Protein AF-A0A4Q4ZS75-F1 (afdb_monomer)

pLDDT: mean 71.58, std 24.77, range [24.14, 98.81]

Foldseek 3Di:
DDDDDDDDDPPPPPPPPDPPDADPDLEQFQAALKAWEDDDQKIWIWGRPWFATWIFMDSHSNVSSVTDIDGQGGDCPDQQAPTDFGNWYWDQFPLWIKIKTKGFGDDDDPVRGQQRIWIWIWTAGNPDPPPGRIDTDGTADEPPDRGHWGQWDWDDDPNWIKIKIWGACDPVQVQGIFIKIFTDPGSRYTYHIDTQGWQDAPLQPVPHGHWGQWEWDADPVGKIKTKTWGDFQQFLSTFIWIWIAAPPDDPRDSVRTDTDRDTPGGDDVVVLWGNKGSKYWYADPVRPWIKIKIWTASDRSDHPRRRITIDMDTDDDPPPVLVVVVVVVLVVVPDDDPQWFQDLQFIWGQDPVLRDTHRSDDDAPSPQHFDDPPDDQDPLVDDDPDRDDPDDPDPPHDFGDPSGRPLNLPLAAQADPDPPPPPPPDPDDDDDDDDPDDDDLVRDPPVVNLVVLVLAAQALKEKEWFWDDDPNDIWIKIKIKHFQDGRHDDHPQVVQLNHDVVSVCSNLLRRQVRYEYEFEAEPDGAPERADEPPSVRIRMHMDIHHPVQPASRRSHALVSLQSHAHYEYHYEEAPDDDPVRLVVLLVNLLRVLSSNLNHAYQEYEYEHEHQYDDPPDSHHPHQVHQYQDCDVVPSDRDGDRDDPPDDADQDPPDSNLVSNVSLLSAAYQDYHYDYRYHPVSSVSSVVSRHDDPDDD

Structure (mmCIF, N/CA/C/O backbone):
data_AF-A0A4Q4ZS75-F1
#
_entry.id   AF-A0A4Q4ZS75-F1
#
loop_
_atom_site.group_PDB
_atom_site.id
_atom_site.type_symbol
_atom_site.label_atom_id
_atom_site.label_alt_id
_atom_site.label_comp_id
_atom_site.label_asym_id
_atom_site.label_entity_id
_atom_site.label_seq_id
_atom_site.pdbx_PDB_ins_code
_atom_site.Cartn_x
_atom_site.Cartn_y
_atom_site.Cartn_z
_atom_site.occupancy
_atom_site.B_iso_or_equiv
_atom_site.auth_seq_id
_atom_site.auth_comp_id
_atom_site.auth_asym_id
_atom_site.auth_atom_id
_atom_site.pdbx_PDB_model_num
ATOM 1 N N . MET A 1 1 ? -0.723 9.476 64.002 1.00 40.34 1 MET A N 1
ATOM 2 C CA . MET A 1 1 ? -1.949 9.970 63.341 1.00 40.34 1 MET A CA 1
ATOM 3 C C . MET A 1 1 ? -1.491 10.778 62.140 1.00 40.34 1 MET A C 1
ATOM 5 O O . MET A 1 1 ? -0.858 11.804 62.337 1.00 40.34 1 MET A O 1
ATOM 9 N N . GLY A 1 2 ? -1.616 10.202 60.941 1.00 31.69 2 GLY A N 1
ATOM 10 C CA . GLY A 1 2 ? -1.021 10.729 59.706 1.00 31.69 2 GLY A CA 1
ATOM 11 C C . GLY A 1 2 ? -1.850 11.845 59.051 1.00 31.69 2 GLY A C 1
ATOM 12 O O . GLY A 1 2 ? -3.042 11.951 59.346 1.00 31.69 2 GLY A O 1
ATOM 13 N N . PRO A 1 3 ? -1.230 12.673 58.188 1.00 33.66 3 PRO A N 1
ATOM 14 C CA . PRO A 1 3 ? -1.894 13.749 57.454 1.00 33.66 3 PRO A CA 1
ATOM 15 C C . PRO A 1 3 ? -2.603 13.226 56.181 1.00 33.66 3 PRO A C 1
ATOM 17 O O . PRO A 1 3 ? -2.347 12.096 55.759 1.00 33.66 3 PRO A O 1
ATOM 20 N N . PRO A 1 4 ? -3.514 14.019 55.581 1.00 38.91 4 PRO A N 1
ATOM 21 C CA . PRO A 1 4 ? -4.450 13.551 54.564 1.00 38.91 4 PRO A CA 1
ATOM 22 C C . PRO A 1 4 ? -3.810 13.438 53.174 1.00 38.91 4 PRO A C 1
ATOM 24 O O . PRO A 1 4 ? -3.020 14.279 52.750 1.00 38.91 4 PRO A O 1
ATOM 27 N N . THR A 1 5 ? -4.198 12.388 52.459 1.00 33.66 5 THR A N 1
ATOM 28 C CA . THR A 1 5 ? -3.833 12.069 51.078 1.00 33.66 5 THR A CA 1
ATOM 29 C C . THR A 1 5 ? -4.547 12.991 50.082 1.00 33.66 5 THR A C 1
ATOM 31 O O . THR A 1 5 ? -5.770 12.958 49.955 1.00 33.66 5 THR A O 1
ATOM 34 N N . LEU A 1 6 ? -3.775 13.792 49.339 1.00 30.17 6 LEU A N 1
ATOM 35 C CA . LEU A 1 6 ? -4.220 14.442 48.103 1.00 30.17 6 LEU A CA 1
ATOM 36 C C . LEU A 1 6 ? -4.223 13.412 46.966 1.00 30.17 6 LEU A C 1
ATOM 38 O O . LEU A 1 6 ? -3.179 12.869 46.611 1.00 30.17 6 LEU A O 1
ATOM 42 N N . TRP A 1 7 ? -5.391 13.172 46.377 1.00 31.48 7 TRP A N 1
ATOM 43 C CA . TRP A 1 7 ? -5.522 12.458 45.111 1.00 31.48 7 TRP A CA 1
ATOM 44 C C . TRP A 1 7 ? -5.151 13.405 43.962 1.00 31.48 7 TRP A C 1
ATOM 46 O O . TRP A 1 7 ? -5.931 14.287 43.608 1.00 31.48 7 TRP A O 1
ATOM 56 N N . LEU A 1 8 ? -3.959 13.236 43.380 1.00 30.80 8 LEU A N 1
ATOM 57 C CA . LEU A 1 8 ? -3.657 13.779 42.055 1.00 30.80 8 LEU A CA 1
ATOM 58 C C . LEU A 1 8 ? -4.372 12.913 41.013 1.00 30.80 8 LEU A C 1
ATOM 60 O O . LEU A 1 8 ? -4.012 11.756 40.799 1.00 30.80 8 LEU A O 1
ATOM 64 N N . GLY A 1 9 ? -5.388 13.482 40.366 1.00 30.45 9 GLY A N 1
ATOM 65 C CA . GLY A 1 9 ? -5.956 12.925 39.146 1.00 30.45 9 GLY A CA 1
ATOM 66 C C . GLY A 1 9 ? -4.913 12.971 38.033 1.00 30.45 9 GLY A C 1
ATOM 67 O O . GLY A 1 9 ? -4.492 14.047 37.611 1.00 30.45 9 GLY A O 1
ATOM 68 N N . VAL A 1 10 ? -4.487 11.799 37.572 1.00 30.14 10 VAL A N 1
ATOM 69 C CA . VAL A 1 10 ? -3.705 11.649 36.345 1.00 30.14 10 VAL A CA 1
ATOM 70 C C . VAL A 1 10 ? -4.626 12.024 35.184 1.00 30.14 10 VAL A C 1
ATOM 72 O O . VAL A 1 10 ? -5.543 11.275 34.851 1.00 30.14 10 VAL A O 1
ATOM 75 N N . LEU A 1 11 ? -4.411 13.197 34.580 1.00 31.17 11 LEU A N 1
ATOM 76 C CA . LEU A 1 11 ? -4.916 13.461 33.236 1.00 31.17 11 LEU A CA 1
ATOM 77 C C . LEU A 1 11 ? -4.235 12.456 32.304 1.00 31.17 11 LEU A C 1
ATOM 79 O O . LEU A 1 11 ? -3.042 12.570 32.026 1.00 31.17 11 LEU A O 1
ATOM 83 N N . ALA A 1 12 ? -4.991 11.469 31.829 1.00 30.33 12 ALA A N 1
ATOM 84 C CA . ALA A 1 12 ? -4.593 10.682 30.678 1.00 30.33 12 ALA A CA 1
ATOM 85 C C . ALA A 1 12 ? -4.544 11.630 29.473 1.00 30.33 12 ALA A C 1
ATOM 87 O O . ALA A 1 12 ? -5.575 11.999 28.909 1.00 30.33 12 ALA A O 1
ATOM 88 N N . ALA A 1 13 ? -3.340 12.073 29.117 1.00 26.25 13 ALA A N 1
ATOM 89 C CA . ALA A 1 13 ? -3.094 12.687 27.828 1.00 26.25 13 ALA A CA 1
ATOM 90 C C . ALA A 1 13 ? -3.402 11.626 26.768 1.00 26.25 13 ALA A C 1
ATOM 92 O O . ALA A 1 13 ? -2.659 10.660 26.599 1.00 26.25 13 ALA A O 1
ATOM 93 N N . VAL A 1 14 ? -4.530 11.782 26.081 1.00 30.42 14 VAL A N 1
ATOM 94 C CA . VAL A 1 14 ? -4.770 11.086 24.822 1.00 30.42 14 VAL A CA 1
ATOM 95 C C . VAL A 1 14 ? -3.737 11.646 23.849 1.00 30.42 14 VAL A C 1
ATOM 97 O O . VAL A 1 14 ? -3.924 12.719 23.279 1.00 30.42 14 VAL A O 1
ATOM 100 N N . CYS A 1 15 ? -2.607 10.951 23.715 1.00 24.33 15 CYS A N 1
ATOM 101 C CA . CYS A 1 15 ? -1.694 11.148 22.603 1.00 24.33 15 CYS A CA 1
ATOM 102 C C . CYS A 1 15 ? -2.462 10.785 21.335 1.00 24.33 15 CYS A C 1
ATOM 104 O O . CYS A 1 15 ? -2.551 9.623 20.948 1.00 24.33 15 CYS A O 1
ATOM 106 N N . VAL A 1 16 ? -3.049 11.793 20.695 1.00 30.81 16 VAL A N 1
ATOM 107 C CA . VAL A 1 16 ? -3.365 11.722 19.275 1.00 30.81 16 VAL A CA 1
ATOM 108 C C . VAL A 1 16 ? -2.016 11.527 18.594 1.00 30.81 16 VAL A C 1
ATOM 110 O O . VAL A 1 16 ? -1.211 12.456 18.546 1.00 30.81 16 VAL A O 1
ATOM 113 N N . ALA A 1 17 ? -1.722 10.301 18.164 1.00 30.06 17 ALA A N 1
ATOM 114 C CA . ALA A 1 17 ? -0.564 10.024 17.336 1.00 30.06 17 ALA A CA 1
ATOM 115 C C . ALA A 1 17 ? -0.748 10.810 16.034 1.00 30.06 17 ALA A C 1
ATOM 117 O O . ALA A 1 17 ? -1.479 10.406 15.132 1.00 30.06 17 ALA A O 1
ATOM 118 N N . SER A 1 18 ? -0.142 11.993 15.975 1.00 31.75 18 SER A N 1
ATOM 119 C CA . SER A 1 18 ? 0.076 12.711 14.732 1.00 31.75 18 SER A CA 1
ATOM 120 C C . SER A 1 18 ? 0.752 11.737 13.776 1.00 31.75 18 SER A C 1
ATOM 122 O O . SER A 1 18 ? 1.811 11.204 14.104 1.00 31.75 18 SER A O 1
ATOM 124 N N . THR A 1 19 ? 0.167 11.497 12.605 1.00 37.62 19 THR A N 1
ATOM 125 C CA . THR A 1 19 ? 0.896 10.924 11.472 1.00 37.62 19 THR A CA 1
ATOM 126 C C . THR A 1 19 ? 2.111 11.817 11.237 1.00 37.62 19 THR A C 1
ATOM 128 O O . THR A 1 19 ? 1.978 12.905 10.672 1.00 37.62 19 THR A O 1
ATOM 131 N N . SER A 1 20 ? 3.275 11.440 11.763 1.00 45.94 20 SER A N 1
ATOM 132 C CA . SER A 1 20 ? 4.503 12.196 11.556 1.00 45.94 20 SER A CA 1
ATOM 133 C C . SER A 1 20 ? 4.814 12.135 10.066 1.00 45.94 20 SER A C 1
ATOM 135 O O . SER A 1 20 ? 5.070 11.053 9.538 1.00 45.94 20 SER A O 1
ATOM 137 N N . ALA A 1 21 ? 4.729 13.277 9.387 1.00 64.38 21 ALA A N 1
ATOM 138 C CA . ALA A 1 21 ? 5.111 13.387 7.989 1.00 64.38 21 ALA A CA 1
ATOM 139 C C . ALA A 1 21 ? 6.577 12.951 7.829 1.00 64.38 21 ALA A C 1
ATOM 141 O O . ALA A 1 21 ? 7.437 13.398 8.586 1.00 64.38 21 ALA A O 1
ATOM 142 N N . PHE A 1 22 ? 6.845 12.085 6.856 1.00 81.44 22 PHE A N 1
ATOM 143 C CA . PHE A 1 22 ? 8.191 11.734 6.411 1.00 81.44 22 PHE A CA 1
ATOM 144 C C . PHE A 1 22 ? 8.323 12.072 4.926 1.00 81.44 22 PHE A C 1
ATOM 146 O O . PHE A 1 22 ? 7.327 12.299 4.234 1.00 81.44 22 PHE A O 1
ATOM 153 N N . THR A 1 23 ? 9.549 12.101 4.419 1.00 89.56 23 THR A N 1
ATOM 154 C CA . THR A 1 23 ? 9.814 12.276 2.987 1.00 89.56 23 THR A CA 1
ATOM 155 C C . THR A 1 23 ? 10.739 11.186 2.475 1.00 89.56 23 THR A C 1
ATOM 157 O O . THR A 1 23 ? 11.703 10.824 3.138 1.00 89.56 23 THR A O 1
ATOM 160 N N . ASN A 1 24 ? 10.468 10.671 1.282 1.00 93.12 24 ASN A N 1
ATOM 161 C CA . ASN A 1 24 ? 11.386 9.754 0.615 1.00 93.12 24 ASN A CA 1
ATOM 162 C C . ASN A 1 24 ? 12.550 10.507 -0.055 1.00 93.12 24 ASN A C 1
ATOM 164 O O . ASN A 1 24 ? 12.342 11.630 -0.528 1.00 93.12 24 ASN A O 1
ATOM 168 N N . PRO A 1 25 ? 13.732 9.878 -0.203 1.00 96.00 25 PRO A N 1
ATOM 169 C CA . PRO A 1 25 ? 14.106 8.544 0.297 1.00 96.00 25 PRO A CA 1
ATOM 170 C C . PRO A 1 25 ? 14.414 8.534 1.807 1.00 96.00 25 PRO A C 1
ATOM 172 O O . PRO A 1 25 ? 14.772 9.566 2.371 1.00 96.00 25 PRO A O 1
ATOM 175 N N . ILE A 1 26 ? 14.306 7.365 2.448 1.00 97.00 26 ILE A N 1
ATOM 176 C CA . ILE A 1 26 ? 14.626 7.146 3.873 1.00 97.00 26 ILE A CA 1
ATOM 177 C C . ILE A 1 26 ? 16.123 6.911 4.094 1.00 97.00 26 ILE A C 1
ATOM 179 O O . ILE A 1 26 ? 16.683 7.368 5.086 1.00 97.00 26 ILE A O 1
ATOM 183 N N . LYS A 1 27 ? 16.792 6.235 3.160 1.00 96.38 27 LYS A N 1
ATOM 184 C CA . LYS A 1 27 ? 18.237 5.988 3.206 1.00 96.38 27 LYS A CA 1
ATOM 185 C C . LYS A 1 27 ? 18.806 6.168 1.805 1.00 96.38 27 LYS A C 1
ATOM 187 O O . LYS A 1 27 ? 18.293 5.581 0.859 1.00 96.38 27 LYS A O 1
ATOM 192 N N . THR A 1 28 ? 19.803 7.038 1.662 1.00 94.75 28 THR A N 1
ATOM 193 C CA . THR A 1 28 ? 20.349 7.452 0.354 1.00 94.75 28 THR A CA 1
ATOM 194 C C . THR A 1 28 ? 21.604 6.694 -0.068 1.00 94.75 28 THR A C 1
ATOM 196 O O . THR A 1 28 ? 21.979 6.786 -1.231 1.00 94.75 28 THR A O 1
ATOM 199 N N . LEU A 1 29 ? 22.258 6.001 0.866 1.00 94.25 29 LEU A N 1
ATOM 200 C CA . LEU A 1 29 ? 23.437 5.160 0.651 1.00 94.25 29 LEU A CA 1
ATOM 201 C C . LEU A 1 29 ? 23.276 3.874 1.454 1.00 94.25 29 LEU A C 1
ATOM 203 O O . LEU A 1 29 ? 22.791 3.928 2.587 1.00 94.25 29 LEU A O 1
ATOM 207 N N . ASN A 1 30 ? 23.703 2.745 0.894 1.00 96.00 30 ASN A N 1
ATOM 208 C CA . ASN A 1 30 ? 23.473 1.411 1.451 1.00 96.00 30 ASN A CA 1
ATOM 209 C C . ASN A 1 30 ? 21.983 1.183 1.755 1.00 96.00 30 ASN A C 1
ATOM 211 O O . ASN A 1 30 ? 21.628 0.715 2.836 1.00 96.00 30 ASN A O 1
ATOM 215 N N . GLY A 1 31 ? 21.103 1.626 0.849 1.00 96.56 31 GLY A N 1
ATOM 216 C CA . GLY A 1 31 ? 19.645 1.540 0.986 1.00 96.56 31 GLY A CA 1
ATOM 217 C C . GLY A 1 31 ? 19.023 0.310 0.320 1.00 96.56 31 GLY A C 1
ATOM 218 O O . GLY A 1 31 ? 17.795 0.230 0.235 1.00 96.56 31 GLY A O 1
ATOM 219 N N . SER A 1 32 ? 19.855 -0.606 -0.175 1.00 97.75 32 SER A N 1
ATOM 220 C CA . SER A 1 32 ? 19.452 -1.851 -0.827 1.00 97.75 32 SER A CA 1
ATOM 221 C C . SER A 1 32 ? 18.796 -2.821 0.151 1.00 97.75 32 SER A C 1
ATOM 223 O O . SER A 1 32 ? 19.110 -2.823 1.343 1.00 97.75 32 SER A O 1
ATOM 225 N N . ASP A 1 33 ? 17.905 -3.643 -0.398 1.00 98.50 33 ASP A N 1
ATOM 226 C CA . ASP A 1 33 ? 17.250 -4.779 0.265 1.00 98.50 33 ASP A CA 1
ATOM 227 C C . ASP A 1 33 ? 16.674 -4.427 1.652 1.00 98.50 33 ASP A C 1
ATOM 229 O O . ASP A 1 33 ? 17.072 -4.990 2.675 1.00 98.50 33 ASP A O 1
ATOM 233 N N . PRO A 1 34 ? 15.819 -3.389 1.724 1.00 98.62 34 PRO A N 1
ATOM 234 C CA . PRO A 1 34 ? 15.416 -2.836 2.998 1.00 98.62 34 PRO A CA 1
ATOM 235 C C . PRO A 1 34 ? 14.282 -3.627 3.653 1.00 98.62 34 PRO A C 1
ATOM 237 O O . PRO A 1 34 ? 13.211 -3.814 3.076 1.00 98.62 34 PRO A O 1
ATOM 240 N N . PHE A 1 35 ? 14.468 -3.955 4.927 1.00 98.69 35 PHE A N 1
ATOM 241 C CA . PHE A 1 35 ? 13.458 -4.583 5.772 1.00 98.69 35 PHE A CA 1
ATOM 242 C C . PHE A 1 35 ? 13.147 -3.689 6.974 1.00 98.69 35 PHE A C 1
ATOM 244 O O . PHE A 1 35 ? 14.030 -3.025 7.525 1.00 98.69 35 PHE A O 1
ATOM 251 N N . MET A 1 36 ? 11.877 -3.634 7.386 1.00 97.88 36 MET A N 1
ATOM 252 C CA . MET A 1 36 ? 11.453 -2.812 8.518 1.00 97.88 36 MET A CA 1
ATOM 253 C C . MET A 1 36 ? 10.391 -3.502 9.356 1.00 97.88 36 MET A C 1
ATOM 255 O O . MET A 1 36 ? 9.478 -4.127 8.833 1.00 97.88 36 MET A O 1
ATOM 259 N N . ILE A 1 37 ? 10.467 -3.293 10.666 1.00 96.00 37 ILE A N 1
ATOM 260 C CA . ILE A 1 37 ? 9.406 -3.622 11.617 1.00 96.00 37 ILE A CA 1
ATOM 261 C C . ILE A 1 37 ? 9.147 -2.438 12.541 1.00 96.00 37 ILE A C 1
ATOM 263 O O . ILE A 1 37 ? 10.036 -1.624 12.804 1.00 96.00 37 ILE A O 1
ATOM 267 N N . TYR A 1 38 ? 7.932 -2.371 13.076 1.00 95.00 38 TYR A N 1
ATOM 268 C CA . TYR A 1 38 ? 7.603 -1.500 14.197 1.00 95.00 38 TYR A CA 1
ATOM 269 C C . TYR A 1 38 ? 7.423 -2.346 15.456 1.00 95.00 38 TYR A C 1
ATOM 271 O O . TYR A 1 38 ? 6.630 -3.288 15.472 1.00 95.00 38 TYR A O 1
ATOM 279 N N . TRP A 1 39 ? 8.155 -2.010 16.514 1.00 93.25 39 TRP A N 1
ATOM 280 C CA . TRP A 1 39 ? 8.096 -2.711 17.790 1.00 93.25 39 TRP A CA 1
ATOM 281 C C . TRP A 1 39 ? 8.301 -1.735 18.947 1.00 93.25 39 TRP A C 1
ATOM 283 O O . TRP A 1 39 ? 9.254 -0.963 18.950 1.00 93.25 39 TRP A O 1
ATOM 293 N N . ASP A 1 40 ? 7.405 -1.781 19.934 1.00 91.00 40 ASP A N 1
ATOM 294 C CA . ASP A 1 40 ? 7.524 -1.056 21.209 1.00 91.00 40 ASP A CA 1
ATOM 295 C C . ASP A 1 40 ? 7.928 0.430 21.074 1.00 91.00 40 ASP A C 1
ATOM 297 O O . ASP A 1 40 ? 8.870 0.916 21.697 1.00 91.00 40 ASP A O 1
ATOM 301 N N . GLY A 1 41 ? 7.231 1.171 20.205 1.00 91.25 41 GLY A N 1
ATOM 302 C CA . GLY A 1 41 ? 7.462 2.613 20.032 1.00 91.25 41 GLY A CA 1
ATOM 303 C C . GLY A 1 41 ? 8.539 2.989 19.014 1.00 91.25 41 GLY A C 1
ATOM 304 O O . GLY A 1 41 ? 8.753 4.180 18.782 1.00 91.25 41 GLY A O 1
ATOM 305 N N . MET A 1 42 ? 9.215 2.010 18.409 1.00 96.00 42 MET A N 1
ATOM 306 C CA . MET A 1 42 ? 10.361 2.228 17.530 1.00 96.00 42 MET A CA 1
ATOM 307 C C . MET A 1 42 ? 10.196 1.490 16.201 1.00 96.00 42 MET A C 1
ATOM 309 O O . MET A 1 42 ? 9.708 0.363 16.147 1.00 96.00 42 MET A O 1
ATOM 313 N N . TYR A 1 43 ? 10.657 2.117 15.125 1.00 97.56 43 TYR A N 1
ATOM 314 C CA . TYR A 1 43 ? 10.952 1.452 13.864 1.00 97.56 43 TYR A CA 1
ATOM 315 C C . TYR A 1 43 ? 12.371 0.901 13.919 1.00 97.56 43 TYR A C 1
ATOM 317 O O . TYR A 1 43 ? 13.288 1.622 14.317 1.00 97.56 43 TYR A O 1
ATOM 325 N N . TYR A 1 44 ? 12.543 -0.345 13.492 1.00 98.31 44 TYR A N 1
ATOM 326 C CA . TYR A 1 44 ? 13.837 -0.991 13.302 1.00 98.31 44 TYR A CA 1
ATOM 327 C C . TYR A 1 44 ? 13.972 -1.337 11.828 1.00 98.31 44 TYR A C 1
ATOM 329 O O . TYR A 1 44 ? 13.096 -1.998 11.273 1.00 98.31 44 TYR A O 1
ATOM 337 N N . MET A 1 45 ? 15.050 -0.872 11.209 1.00 98.62 45 MET A N 1
ATOM 338 C CA . MET A 1 45 ? 15.327 -1.040 9.791 1.00 98.62 45 MET A CA 1
ATOM 339 C C . MET A 1 45 ? 16.692 -1.691 9.598 1.00 98.62 45 MET A C 1
ATOM 341 O O . MET A 1 45 ? 17.685 -1.249 10.181 1.00 98.62 45 MET A O 1
ATOM 345 N N . THR A 1 46 ? 16.729 -2.698 8.742 1.00 98.69 46 THR A N 1
ATOM 346 C CA . THR A 1 46 ? 17.937 -3.347 8.237 1.00 98.69 46 THR A CA 1
ATOM 347 C C . THR A 1 46 ? 18.026 -3.102 6.733 1.00 98.69 46 THR A C 1
ATOM 349 O O . THR A 1 46 ? 17.010 -2.941 6.058 1.00 98.69 46 THR A O 1
ATOM 352 N N . THR A 1 47 ? 19.247 -2.992 6.218 1.00 98.50 47 THR A N 1
ATOM 353 C CA . THR A 1 47 ? 19.538 -2.860 4.784 1.00 98.50 47 THR A CA 1
ATOM 354 C C . THR A 1 47 ? 20.856 -3.567 4.488 1.00 98.50 47 THR A C 1
ATOM 356 O O . THR A 1 47 ? 21.656 -3.791 5.401 1.00 98.50 47 THR A O 1
ATOM 359 N N . THR A 1 48 ? 21.119 -3.880 3.223 1.00 98.31 48 THR A N 1
ATOM 360 C CA . THR A 1 48 ? 22.429 -4.384 2.791 1.00 98.31 48 THR A CA 1
ATOM 361 C C . THR A 1 48 ? 23.511 -3.328 3.048 1.00 98.31 48 THR A C 1
ATOM 363 O O . THR A 1 48 ? 23.494 -2.244 2.457 1.00 98.31 48 THR A O 1
ATOM 366 N N . SER A 1 49 ? 24.451 -3.639 3.947 1.00 94.62 49 SE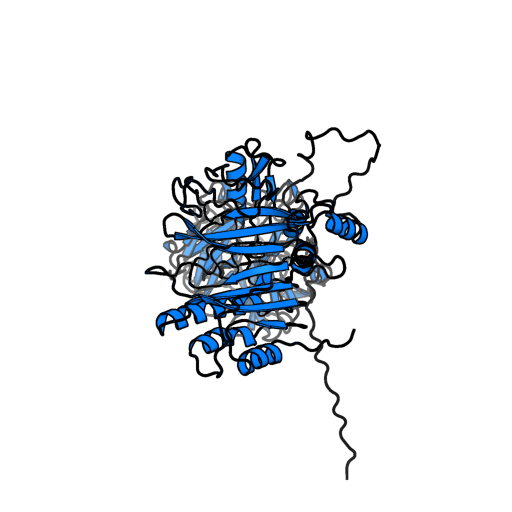R A N 1
ATOM 367 C CA . SER A 1 49 ? 25.608 -2.791 4.285 1.00 94.62 49 SER A CA 1
ATOM 368 C C . SER A 1 49 ? 26.909 -3.237 3.606 1.00 94.62 49 SER A C 1
ATOM 370 O O . SER A 1 49 ? 27.929 -2.559 3.746 1.00 94.62 49 SER A O 1
ATOM 372 N N . TRP A 1 50 ? 26.874 -4.369 2.891 1.00 94.19 50 TRP A N 1
ATOM 373 C CA . TRP A 1 50 ? 27.975 -4.992 2.141 1.00 94.19 50 TRP A CA 1
ATOM 374 C C . TRP A 1 50 ? 29.087 -5.650 2.962 1.00 94.19 50 TRP A C 1
ATOM 376 O O . TRP A 1 50 ? 29.843 -6.435 2.402 1.00 94.19 50 TRP A O 1
ATOM 386 N N . SER A 1 51 ? 29.190 -5.393 4.269 1.00 94.75 51 SER A N 1
ATOM 387 C CA . SER A 1 51 ? 30.324 -5.886 5.079 1.00 94.75 51 SER A CA 1
ATOM 388 C C . SER A 1 51 ? 29.966 -6.424 6.466 1.00 94.75 51 SER A C 1
ATOM 390 O O . SER A 1 51 ? 30.827 -6.960 7.168 1.00 94.75 51 SER A O 1
ATOM 392 N N . ASN A 1 52 ? 28.726 -6.239 6.912 1.00 97.00 52 ASN A N 1
ATOM 393 C CA . ASN A 1 52 ? 28.278 -6.621 8.247 1.00 97.00 52 ASN A CA 1
ATOM 394 C C . ASN A 1 52 ? 26.737 -6.677 8.300 1.00 97.00 52 ASN A C 1
ATOM 396 O O . ASN A 1 52 ? 26.060 -6.505 7.290 1.00 97.00 52 ASN A O 1
ATOM 400 N N . VAL A 1 53 ? 26.173 -6.912 9.483 1.00 98.38 53 VAL A N 1
ATOM 401 C CA . VAL A 1 53 ? 24.738 -6.740 9.741 1.00 98.38 53 VAL A CA 1
ATOM 402 C C . VAL A 1 53 ? 24.547 -5.537 10.658 1.00 98.38 53 VAL A C 1
ATOM 404 O O . VAL A 1 53 ? 25.120 -5.477 11.751 1.00 98.38 53 VAL A O 1
ATOM 407 N N . GLU A 1 54 ? 23.703 -4.598 10.232 1.00 98.06 54 GLU A N 1
ATOM 408 C CA . GLU A 1 54 ? 23.397 -3.359 10.948 1.00 98.06 54 GLU A CA 1
ATOM 409 C C . GLU A 1 54 ? 21.895 -3.182 11.173 1.00 98.06 54 GLU A C 1
ATOM 411 O O . GLU A 1 54 ? 21.095 -3.408 10.269 1.00 98.06 54 GLU A O 1
ATOM 416 N N . ILE A 1 55 ? 21.522 -2.675 12.351 1.00 98.56 55 ILE A N 1
ATOM 417 C CA . ILE A 1 55 ? 20.156 -2.230 12.653 1.00 98.56 55 ILE A CA 1
ATOM 418 C C . ILE A 1 55 ? 20.162 -0.718 12.865 1.00 98.56 55 ILE A C 1
ATOM 420 O O . ILE A 1 55 ? 20.906 -0.186 13.690 1.00 98.56 55 ILE A O 1
ATOM 424 N N . THR A 1 56 ? 19.286 -0.015 12.156 1.00 98.50 56 THR A N 1
ATOM 425 C CA . THR A 1 56 ? 19.007 1.412 12.350 1.00 98.50 56 THR A CA 1
ATOM 426 C C . THR A 1 56 ? 17.649 1.560 13.026 1.00 98.50 56 THR A C 1
ATOM 428 O O . THR A 1 56 ? 16.671 0.987 12.553 1.00 98.50 56 THR A O 1
ATOM 431 N N . ALA A 1 57 ? 17.560 2.318 14.121 1.00 98.25 57 ALA A N 1
ATOM 432 C CA . ALA A 1 57 ? 16.320 2.445 14.885 1.00 98.25 57 ALA A CA 1
ATOM 433 C C . ALA A 1 57 ? 15.956 3.900 15.199 1.00 98.25 57 ALA A C 1
ATOM 435 O O . ALA A 1 57 ? 16.813 4.696 15.582 1.00 98.25 57 ALA A O 1
ATOM 436 N N . ALA A 1 58 ? 14.671 4.238 15.078 1.00 97.31 58 ALA A N 1
ATOM 437 C CA . ALA A 1 58 ? 14.132 5.555 15.418 1.00 97.31 58 ALA A CA 1
ATOM 438 C C . ALA A 1 58 ? 12.644 5.469 15.784 1.00 97.31 58 ALA A C 1
ATOM 440 O O . ALA A 1 58 ? 11.940 4.575 15.331 1.00 97.31 58 ALA A O 1
ATOM 441 N N . SER A 1 59 ? 12.130 6.425 16.559 1.00 94.50 59 SER A N 1
ATOM 442 C CA . SER A 1 59 ? 10.701 6.471 16.922 1.00 94.50 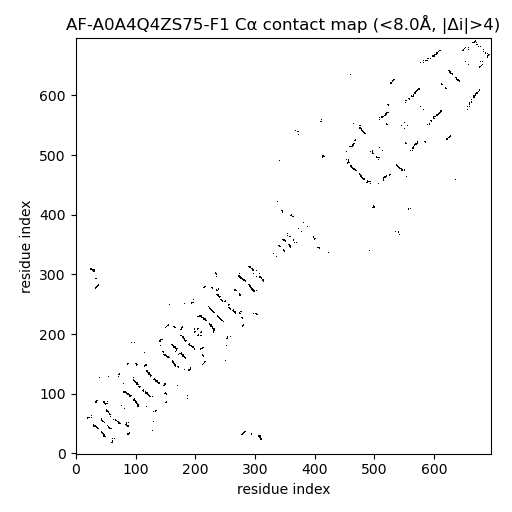59 SER A CA 1
ATOM 443 C C . SER A 1 59 ? 9.786 6.916 15.775 1.00 94.50 59 SER A C 1
ATOM 445 O O . SER A 1 59 ? 8.567 6.772 15.850 1.00 94.50 59 SER A O 1
ATOM 447 N N . THR A 1 60 ? 10.356 7.455 14.695 1.00 93.50 60 THR A N 1
ATOM 448 C CA . THR A 1 60 ? 9.639 7.868 13.484 1.00 93.50 60 THR A CA 1
ATOM 449 C C . THR A 1 60 ? 10.404 7.429 12.240 1.00 93.50 60 THR A C 1
ATOM 451 O O . THR A 1 60 ? 11.631 7.345 12.262 1.00 93.50 60 THR A O 1
ATOM 454 N N . ILE A 1 61 ? 9.686 7.211 11.133 1.00 94.19 61 ILE A N 1
ATOM 455 C CA . ILE A 1 61 ? 10.290 6.886 9.830 1.00 94.19 61 ILE A CA 1
ATOM 456 C C . ILE A 1 61 ? 11.259 7.994 9.383 1.00 94.19 61 ILE A C 1
ATOM 458 O O . ILE A 1 61 ? 12.360 7.702 8.932 1.00 94.19 61 ILE A O 1
ATOM 462 N N . GLU A 1 62 ? 10.897 9.271 9.562 1.00 93.25 62 GLU A N 1
ATOM 463 C CA . GLU A 1 62 ? 11.784 10.398 9.224 1.00 93.25 62 GLU A CA 1
ATOM 464 C C . GLU A 1 62 ? 13.068 10.390 10.069 1.00 93.25 62 GLU A C 1
ATOM 466 O O . GLU A 1 62 ? 14.143 10.711 9.567 1.00 93.25 62 GLU A O 1
ATOM 471 N N . GLY A 1 63 ? 12.979 9.971 11.336 1.00 94.94 63 GLY A N 1
ATOM 472 C CA . GLY A 1 63 ? 14.130 9.859 12.229 1.00 94.94 63 GLY A CA 1
ATOM 473 C C . GLY A 1 63 ? 15.162 8.821 11.779 1.00 94.94 63 GLY A C 1
ATOM 474 O O . GLY A 1 63 ? 16.342 8.984 12.091 1.00 94.94 63 GLY A O 1
ATOM 475 N N . LEU A 1 64 ? 14.758 7.805 11.002 1.00 97.19 64 LEU A N 1
ATOM 476 C CA . LEU A 1 64 ? 15.672 6.785 10.468 1.00 97.19 64 LEU A CA 1
ATOM 477 C C . LEU A 1 64 ? 16.744 7.383 9.546 1.00 97.19 64 LEU A C 1
ATOM 479 O O . LEU A 1 64 ? 17.841 6.843 9.478 1.00 97.19 64 LEU A O 1
ATOM 483 N N . LYS A 1 65 ? 16.474 8.525 8.899 1.00 96.62 65 LYS A N 1
ATOM 484 C CA . LYS A 1 65 ? 17.433 9.207 8.011 1.00 96.62 65 LYS A CA 1
ATOM 485 C C . LYS A 1 65 ? 18.708 9.655 8.711 1.00 96.62 65 LYS A C 1
ATOM 487 O O . LYS A 1 65 ? 19.759 9.756 8.088 1.00 96.62 65 LYS A O 1
ATOM 492 N N . THR A 1 66 ? 18.586 10.011 9.986 1.00 94.81 66 THR A N 1
ATOM 493 C CA . THR A 1 66 ? 19.675 10.578 10.792 1.00 94.81 66 THR A CA 1
ATOM 494 C C . THR A 1 66 ? 20.084 9.672 11.945 1.00 94.81 66 THR A C 1
ATOM 496 O O . THR A 1 66 ? 20.998 10.014 12.692 1.00 94.81 66 THR A O 1
ATOM 499 N N . ALA A 1 67 ? 19.391 8.548 12.134 1.00 96.94 67 ALA A N 1
ATOM 500 C CA . ALA A 1 67 ? 19.739 7.569 13.146 1.00 96.94 67 ALA A CA 1
ATOM 501 C C . ALA A 1 67 ? 21.043 6.862 12.760 1.00 96.94 67 ALA A C 1
ATOM 503 O O . ALA A 1 67 ? 21.231 6.461 11.614 1.00 96.94 67 ALA A O 1
ATOM 504 N N . THR A 1 68 ? 21.945 6.706 13.726 1.00 96.69 68 THR A N 1
ATOM 505 C CA . THR A 1 68 ? 23.206 5.990 13.521 1.00 96.69 68 THR A CA 1
ATOM 506 C C . THR A 1 68 ? 22.937 4.483 13.448 1.00 96.69 68 THR A C 1
ATOM 508 O O . THR A 1 68 ? 22.412 3.938 14.426 1.00 96.69 68 THR A O 1
ATOM 511 N N . PRO A 1 69 ? 23.306 3.795 12.350 1.00 97.00 69 PRO A N 1
ATOM 512 C CA . PRO A 1 69 ? 23.239 2.338 12.283 1.00 97.00 69 PRO A CA 1
ATOM 513 C C . PRO A 1 69 ? 24.120 1.692 13.358 1.00 97.00 69 PRO A C 1
ATOM 515 O O . PRO A 1 69 ? 25.233 2.152 13.622 1.00 97.00 69 PRO A O 1
ATOM 518 N N . GLN A 1 70 ? 23.627 0.630 13.991 1.00 97.94 70 GLN A N 1
ATOM 519 C CA . GLN A 1 70 ? 24.382 -0.161 14.960 1.00 97.94 70 GLN A CA 1
ATOM 520 C C . GLN A 1 70 ? 24.777 -1.492 14.334 1.00 97.94 70 GLN A C 1
ATOM 522 O O . GLN A 1 70 ? 23.902 -2.282 13.983 1.00 97.94 70 GLN A O 1
ATOM 527 N N . VAL A 1 71 ? 26.082 -1.752 14.233 1.00 98.06 71 VAL A N 1
ATOM 528 C CA . VAL A 1 71 ? 26.602 -3.061 13.817 1.00 98.06 71 VAL A CA 1
ATOM 529 C C . VAL A 1 71 ? 26.268 -4.076 14.901 1.00 98.06 71 VAL A C 1
ATOM 531 O O . VAL A 1 71 ? 26.754 -3.972 16.028 1.00 98.06 71 VAL A O 1
ATOM 534 N N . VAL A 1 72 ? 25.434 -5.054 14.562 1.00 97.88 72 VAL A N 1
ATOM 535 C CA . VAL A 1 72 ? 25.009 -6.112 15.487 1.00 97.88 72 VAL A CA 1
ATOM 536 C C . VAL A 1 72 ? 25.782 -7.406 15.290 1.00 97.88 72 VAL A C 1
ATOM 538 O O . VAL A 1 72 ? 25.876 -8.199 16.226 1.00 97.88 72 VAL A O 1
ATOM 541 N N . TYR A 1 73 ? 26.364 -7.609 14.107 1.00 97.69 73 TYR A N 1
ATOM 542 C CA . TYR A 1 73 ? 27.202 -8.764 13.819 1.00 97.69 73 TYR A CA 1
ATOM 543 C C . TYR A 1 73 ? 28.161 -8.492 12.655 1.00 97.69 73 TYR A C 1
ATOM 545 O O . TYR A 1 73 ? 27.812 -7.823 11.685 1.00 97.69 73 TYR A O 1
ATOM 553 N N . THR A 1 74 ? 29.381 -9.008 12.769 1.00 95.75 74 THR A N 1
ATOM 554 C CA . THR A 1 74 ? 30.418 -8.997 11.731 1.00 95.75 74 THR A CA 1
ATOM 555 C C . THR A 1 74 ? 31.390 -10.141 12.016 1.00 95.75 74 THR A C 1
ATOM 557 O O . THR A 1 74 ? 31.640 -10.459 13.182 1.00 95.75 74 THR A O 1
ATOM 560 N N . ASP A 1 75 ? 31.930 -10.763 10.974 1.00 92.94 75 ASP A N 1
ATOM 561 C CA . ASP A 1 75 ? 32.959 -11.795 11.084 1.00 92.94 75 ASP A CA 1
ATOM 562 C C . ASP A 1 75 ? 33.868 -11.723 9.858 1.00 92.94 75 ASP A C 1
ATOM 564 O O . ASP A 1 75 ? 33.416 -11.883 8.732 1.00 92.94 75 ASP A O 1
ATOM 568 N N . THR A 1 76 ? 35.155 -11.471 10.077 1.00 87.44 76 THR A N 1
ATOM 569 C CA . THR A 1 76 ? 36.169 -11.400 9.013 1.00 87.44 76 THR A CA 1
ATOM 570 C C . THR A 1 76 ? 37.066 -12.635 8.969 1.00 87.44 76 THR A C 1
ATOM 572 O O . THR A 1 76 ? 38.032 -12.682 8.210 1.00 87.44 76 THR A O 1
ATOM 575 N N . THR A 1 77 ? 36.796 -13.627 9.819 1.00 91.44 77 THR A N 1
ATOM 576 C CA . THR A 1 77 ? 37.629 -14.825 9.982 1.00 91.44 77 THR A CA 1
ATOM 577 C C . THR A 1 77 ? 37.046 -16.057 9.304 1.00 91.44 77 THR A C 1
ATOM 579 O O . THR A 1 77 ? 37.797 -16.967 8.948 1.00 91.44 77 THR A O 1
ATOM 582 N N . ASN A 1 78 ? 35.728 -16.092 9.107 1.00 90.75 78 ASN A N 1
ATOM 583 C CA . ASN A 1 78 ? 35.059 -17.179 8.415 1.00 90.75 78 ASN A CA 1
ATOM 584 C C . ASN A 1 78 ? 35.117 -16.960 6.889 1.00 90.75 78 ASN A C 1
ATOM 586 O O . ASN A 1 78 ? 34.575 -15.970 6.403 1.00 90.75 78 ASN A O 1
ATOM 590 N N . PRO A 1 79 ? 35.724 -17.872 6.104 1.00 90.62 79 PRO A N 1
ATOM 591 C CA . PRO A 1 79 ? 35.824 -17.712 4.651 1.00 90.62 79 PRO A CA 1
ATOM 592 C C . PRO A 1 79 ? 34.461 -17.694 3.944 1.00 90.62 79 PRO A C 1
ATOM 594 O O . PRO A 1 79 ? 34.357 -17.123 2.867 1.00 90.62 79 PRO A O 1
ATOM 597 N N . LEU A 1 80 ? 33.410 -18.261 4.553 1.00 91.88 80 LEU A N 1
ATOM 598 C CA . LEU A 1 80 ? 32.040 -18.203 4.025 1.00 91.88 80 LEU A CA 1
ATOM 599 C C . LEU A 1 80 ? 31.368 -16.831 4.235 1.00 91.88 80 LEU A C 1
ATOM 601 O O . LEU A 1 80 ? 30.250 -16.623 3.774 1.00 91.88 80 LEU A O 1
ATOM 605 N N . PHE A 1 81 ? 32.022 -15.924 4.965 1.00 91.62 81 PHE A N 1
ATOM 606 C CA . PHE A 1 81 ? 31.556 -14.578 5.317 1.00 91.62 81 PHE A CA 1
ATOM 607 C C . PHE A 1 81 ? 32.449 -13.507 4.671 1.00 91.62 81 PHE A C 1
ATOM 609 O O . PHE A 1 81 ? 32.469 -12.357 5.108 1.00 91.62 81 PHE A O 1
ATOM 616 N N . ALA A 1 82 ? 33.233 -13.889 3.659 1.00 89.56 82 ALA A N 1
ATOM 617 C CA . ALA A 1 82 ? 34.230 -13.014 3.063 1.00 89.56 82 ALA A CA 1
ATOM 618 C C . ALA A 1 82 ? 33.591 -11.833 2.317 1.00 89.56 82 ALA A C 1
ATOM 620 O O . ALA A 1 82 ? 34.076 -10.714 2.447 1.00 89.56 82 ALA A O 1
ATOM 621 N N . GLU A 1 83 ? 32.496 -12.071 1.588 1.00 92.06 83 GLU A N 1
ATOM 622 C CA . GLU A 1 83 ? 31.853 -11.079 0.720 1.00 92.06 83 GLU A CA 1
ATOM 623 C C . GLU A 1 83 ? 30.316 -11.177 0.764 1.00 92.06 83 GLU A C 1
ATOM 625 O O . GLU A 1 83 ? 29.738 -12.097 1.352 1.00 92.06 83 GLU A O 1
ATOM 630 N N . ASN A 1 84 ? 29.652 -10.225 0.098 1.00 94.00 84 ASN A N 1
ATOM 631 C CA . ASN A 1 84 ? 28.224 -10.275 -0.248 1.00 94.00 84 ASN A CA 1
ATOM 632 C C . ASN A 1 84 ? 27.261 -10.375 0.948 1.00 94.00 84 ASN A C 1
ATOM 634 O O . ASN A 1 84 ? 26.309 -11.151 0.928 1.00 94.00 84 ASN A O 1
ATOM 638 N N . TRP A 1 85 ? 27.500 -9.566 1.986 1.00 97.50 85 TRP A N 1
ATOM 639 C CA . TRP A 1 85 ? 26.621 -9.434 3.155 1.00 97.50 85 TRP A CA 1
ATOM 640 C C . TRP A 1 85 ? 25.304 -8.746 2.783 1.00 97.50 85 TRP A C 1
ATOM 642 O O . TRP A 1 85 ? 25.218 -7.512 2.793 1.00 97.50 85 TRP A O 1
ATOM 652 N N . TRP A 1 86 ? 24.293 -9.537 2.430 1.00 98.31 86 TRP A N 1
ATOM 653 C CA . TRP A 1 86 ? 23.075 -9.060 1.772 1.00 98.31 86 TRP A CA 1
ATOM 654 C C . TRP A 1 86 ? 21.789 -9.369 2.534 1.00 98.31 86 TRP A C 1
ATOM 656 O O . TRP A 1 86 ? 21.689 -10.373 3.245 1.00 98.31 86 TRP A O 1
ATOM 666 N N . ALA A 1 87 ? 20.802 -8.500 2.311 1.00 98.38 87 ALA A N 1
ATOM 667 C CA . ALA A 1 87 ? 19.389 -8.669 2.642 1.00 98.38 87 ALA A CA 1
ATOM 668 C C . ALA A 1 87 ? 19.102 -9.179 4.071 1.00 98.38 87 ALA A C 1
ATOM 670 O O . ALA A 1 87 ? 18.445 -10.206 4.241 1.00 98.38 87 ALA A O 1
ATOM 671 N N . PRO A 1 88 ? 19.610 -8.508 5.124 1.00 98.62 88 PRO A N 1
ATOM 672 C CA . PRO A 1 88 ? 19.275 -8.882 6.491 1.00 98.62 88 PRO A CA 1
ATOM 673 C C . PRO A 1 88 ? 17.797 -8.605 6.817 1.00 98.62 88 PRO A C 1
ATOM 675 O O . PRO A 1 88 ? 17.369 -7.451 6.786 1.00 98.62 88 PRO A O 1
ATOM 678 N N . GLU A 1 89 ? 17.048 -9.623 7.246 1.00 98.62 89 GLU A N 1
ATOM 679 C CA . GLU A 1 89 ? 15.680 -9.492 7.774 1.00 98.62 89 GLU A CA 1
ATOM 680 C C . GLU A 1 89 ? 15.591 -9.873 9.259 1.00 98.62 89 GLU A C 1
ATOM 682 O O . GLU A 1 89 ? 16.187 -10.860 9.690 1.00 98.62 89 GLU A O 1
ATOM 687 N N . MET A 1 90 ? 14.816 -9.113 10.046 1.00 97.12 90 MET A N 1
ATOM 688 C CA . MET A 1 90 ? 14.613 -9.343 11.486 1.00 97.12 90 MET A CA 1
ATOM 689 C C . MET A 1 90 ? 13.248 -9.967 11.770 1.00 97.12 90 MET A C 1
ATOM 691 O O . MET A 1 90 ? 12.211 -9.335 11.568 1.00 97.12 90 MET A O 1
ATOM 695 N N . TRP A 1 91 ? 13.239 -11.144 12.382 1.00 96.38 91 TRP A N 1
ATOM 696 C CA . TRP A 1 91 ? 12.012 -11.859 12.717 1.00 96.38 91 TRP A CA 1
ATOM 697 C C . TRP A 1 91 ? 11.958 -12.215 14.196 1.00 96.38 91 TRP A C 1
ATOM 699 O O . TRP A 1 91 ? 12.970 -12.535 14.818 1.00 96.38 91 TRP A O 1
ATOM 709 N N . ARG A 1 92 ? 10.759 -12.165 14.779 1.00 93.12 92 ARG A N 1
ATOM 710 C CA . ARG A 1 92 ? 10.528 -12.644 16.143 1.00 93.12 92 ARG A CA 1
ATOM 711 C C . ARG A 1 92 ? 9.995 -14.070 16.077 1.00 93.12 92 ARG A C 1
ATOM 713 O O . ARG A 1 92 ? 8.833 -14.266 15.738 1.00 93.12 92 ARG A O 1
ATOM 720 N N . VAL A 1 93 ? 10.828 -15.041 16.437 1.00 90.12 93 VAL A N 1
ATOM 721 C CA . VAL A 1 93 ? 10.493 -16.474 16.434 1.00 90.12 93 VAL A CA 1
ATOM 722 C C . VAL A 1 93 ? 10.699 -17.009 17.849 1.00 90.12 93 VAL A C 1
ATOM 724 O O . VAL A 1 93 ? 11.718 -16.724 18.473 1.00 90.12 93 VAL A O 1
ATOM 727 N N . ASN A 1 94 ? 9.730 -17.747 18.399 1.00 87.12 94 ASN A N 1
ATOM 728 C CA . ASN A 1 94 ? 9.804 -18.309 19.760 1.00 87.12 94 ASN A CA 1
ATOM 729 C C . ASN A 1 94 ? 10.228 -17.287 20.844 1.00 87.12 94 ASN A C 1
ATOM 731 O O . ASN A 1 94 ? 11.075 -17.572 21.689 1.00 87.12 94 ASN A O 1
ATOM 735 N N . ASP A 1 95 ? 9.644 -16.083 20.803 1.00 89.69 95 ASP A N 1
ATOM 736 C CA . ASP A 1 95 ? 9.909 -14.973 21.738 1.00 89.69 95 ASP A CA 1
ATOM 737 C C . ASP A 1 95 ? 11.338 -14.403 21.751 1.00 89.69 95 ASP A C 1
ATOM 739 O O . ASP A 1 95 ? 11.691 -13.621 22.641 1.00 89.69 95 ASP A O 1
ATOM 743 N N . ARG A 1 96 ? 12.146 -14.712 20.734 1.00 95.38 96 ARG A N 1
ATOM 744 C CA . ARG A 1 96 ? 13.467 -14.112 20.521 1.00 95.38 96 ARG A CA 1
ATOM 745 C C . ARG A 1 96 ? 13.564 -13.470 19.144 1.00 95.38 96 ARG A C 1
ATOM 747 O O . ARG A 1 96 ? 12.850 -13.845 18.216 1.00 95.38 96 ARG A O 1
ATOM 754 N N . TRP A 1 97 ? 14.433 -12.472 19.035 1.00 97.75 97 TRP A N 1
ATOM 755 C CA . TRP A 1 97 ? 14.779 -11.866 17.756 1.00 97.75 97 TRP A CA 1
ATOM 756 C C . TRP A 1 97 ? 15.813 -12.716 17.035 1.00 97.75 97 TRP A C 1
ATOM 758 O O . TRP A 1 97 ? 16.829 -13.081 17.623 1.00 97.75 97 TRP A O 1
ATOM 768 N N . TYR A 1 98 ? 15.565 -12.983 15.762 1.00 98.31 98 TYR A N 1
ATOM 769 C CA . TYR A 1 98 ? 16.498 -13.619 14.850 1.00 98.31 98 TYR A CA 1
ATOM 770 C C . TYR A 1 98 ? 16.741 -12.713 13.649 1.00 98.31 98 TYR A C 1
ATOM 772 O O . TYR A 1 98 ? 15.830 -12.004 13.220 1.00 98.31 98 TYR A O 1
ATOM 780 N N . ILE A 1 99 ? 17.966 -12.727 13.122 1.00 98.69 99 ILE A N 1
ATOM 781 C CA . ILE A 1 99 ? 18.294 -12.075 11.850 1.00 98.69 99 ILE A CA 1
ATOM 782 C C . ILE A 1 99 ? 18.751 -13.120 10.853 1.00 98.69 99 ILE A C 1
ATOM 784 O O . ILE A 1 99 ? 19.656 -13.896 11.159 1.00 98.69 99 ILE A O 1
ATOM 788 N N . TYR A 1 100 ? 18.157 -13.096 9.665 1.00 98.69 100 TYR A N 1
ATOM 789 C CA . TYR A 1 100 ? 18.537 -13.945 8.544 1.00 98.69 100 TYR A CA 1
ATOM 790 C C . TYR A 1 100 ? 19.161 -13.085 7.462 1.00 98.69 100 TYR A C 1
ATOM 792 O O . TYR A 1 100 ? 18.628 -12.026 7.156 1.00 98.69 100 TYR A O 1
ATOM 800 N N . PHE A 1 101 ? 20.297 -13.506 6.921 1.00 98.62 101 PHE A N 1
ATOM 801 C CA . PHE A 1 101 ? 21.050 -12.737 5.930 1.00 98.62 101 PHE A CA 1
ATOM 802 C C . PHE A 1 101 ? 21.888 -13.668 5.059 1.00 98.62 101 PHE A C 1
ATOM 804 O O . PHE A 1 101 ? 22.120 -14.826 5.426 1.00 98.62 101 PHE A O 1
ATOM 811 N N . SER A 1 102 ? 22.347 -13.150 3.922 1.00 98.44 102 SER A N 1
ATOM 812 C CA . SER A 1 102 ? 23.151 -13.905 2.961 1.00 98.44 102 SER A CA 1
ATOM 813 C C . SER A 1 102 ? 24.614 -13.470 2.985 1.00 98.44 102 SER A C 1
ATOM 815 O O . SER A 1 102 ? 24.900 -12.301 3.240 1.00 98.44 102 SER A O 1
ATOM 817 N N . THR A 1 103 ? 25.531 -14.399 2.712 1.00 98.12 103 THR A N 1
ATOM 818 C CA . THR A 1 103 ? 26.962 -14.132 2.465 1.00 98.12 103 THR A CA 1
ATOM 819 C C . THR A 1 103 ? 27.512 -15.085 1.408 1.00 98.12 103 THR A C 1
ATOM 821 O O . THR A 1 103 ? 26.877 -16.093 1.080 1.00 98.12 103 THR A O 1
ATOM 824 N N . SER A 1 104 ? 28.714 -14.814 0.900 1.00 96.94 104 SER A N 1
ATOM 825 C CA . SER A 1 104 ? 29.453 -15.747 0.047 1.00 96.94 104 SER A CA 1
ATOM 826 C C . SER A 1 104 ? 30.937 -15.830 0.404 1.00 96.94 104 SER A C 1
ATOM 828 O O . SER A 1 104 ? 31.496 -15.000 1.125 1.00 96.94 104 SER A O 1
ATOM 830 N N . GLU A 1 105 ? 31.597 -16.822 -0.189 1.00 96.25 105 GLU A N 1
ATOM 831 C CA . GLU A 1 105 ? 33.055 -16.841 -0.309 1.00 96.25 105 GLU A CA 1
ATOM 832 C C . GLU A 1 105 ? 33.547 -15.745 -1.275 1.00 96.25 105 GLU A C 1
ATOM 834 O O . GLU A 1 105 ? 32.820 -15.356 -2.195 1.00 96.25 105 GLU A O 1
ATOM 839 N N . ASP A 1 106 ? 34.792 -15.296 -1.094 1.00 94.88 106 ASP A N 1
ATOM 840 C CA . ASP A 1 106 ? 35.510 -14.432 -2.041 1.00 94.88 106 ASP A CA 1
ATOM 841 C C . ASP A 1 106 ? 36.118 -15.300 -3.152 1.00 94.88 106 ASP A C 1
ATOM 843 O O . ASP A 1 106 ? 37.114 -16.005 -2.959 1.00 94.88 106 ASP A O 1
ATOM 847 N N . LEU A 1 107 ? 35.459 -15.314 -4.311 1.00 96.06 107 LEU A N 1
ATOM 848 C CA . LEU A 1 107 ? 35.797 -16.160 -5.455 1.00 96.06 107 LEU A CA 1
ATOM 849 C C . LEU A 1 107 ? 35.915 -15.314 -6.732 1.00 96.06 107 LEU A C 1
ATOM 851 O O . LEU A 1 107 ? 35.246 -14.295 -6.873 1.00 96.06 107 LEU A O 1
ATOM 855 N N . PRO A 1 108 ? 36.726 -15.729 -7.722 1.00 95.75 108 PRO A N 1
ATOM 856 C CA . PRO A 1 108 ? 37.148 -14.844 -8.813 1.00 95.75 108 PRO A CA 1
ATOM 857 C C . PRO A 1 108 ? 36.076 -14.544 -9.877 1.00 95.75 108 PRO A C 1
ATOM 859 O O . PRO A 1 108 ? 36.348 -13.785 -10.808 1.00 95.75 108 PRO A O 1
ATOM 862 N N . SER A 1 109 ? 34.889 -15.156 -9.811 1.00 95.88 109 SER A N 1
ATOM 863 C CA . SER A 1 109 ? 33.836 -14.987 -10.821 1.00 95.88 109 SER A CA 1
ATOM 864 C C . SER A 1 109 ? 32.446 -15.325 -10.291 1.00 95.88 109 SER A C 1
ATOM 866 O O . SER A 1 109 ? 32.304 -16.245 -9.486 1.00 95.88 109 SER A O 1
ATOM 868 N N . TRP A 1 110 ? 31.411 -14.688 -10.847 1.00 92.44 110 TRP A N 1
ATOM 869 C CA . TRP A 1 110 ? 30.007 -14.944 -10.501 1.00 92.44 110 TRP A CA 1
ATOM 870 C C . TRP A 1 110 ? 29.578 -16.411 -10.651 1.00 92.44 110 TRP A C 1
ATOM 872 O O . TRP A 1 110 ? 28.871 -16.909 -9.785 1.00 92.44 110 TRP A O 1
ATOM 882 N N . ASP A 1 111 ? 30.088 -17.147 -11.643 1.00 92.31 111 ASP A N 1
ATOM 883 C CA . ASP A 1 111 ? 29.796 -18.586 -11.806 1.00 92.31 111 ASP A CA 1
ATOM 884 C C . ASP A 1 111 ? 30.280 -19.454 -10.626 1.00 92.31 111 ASP A C 1
ATOM 886 O O . ASP A 1 111 ? 29.827 -20.583 -10.449 1.00 92.31 111 ASP A O 1
ATOM 890 N N . LEU A 1 112 ? 31.210 -18.932 -9.818 1.00 94.88 112 LEU A N 1
ATOM 891 C CA . LEU A 1 112 ? 31.733 -19.579 -8.612 1.00 94.88 112 LEU A CA 1
ATOM 892 C C . LEU A 1 112 ? 31.147 -18.964 -7.334 1.00 94.88 112 LEU A C 1
ATOM 894 O O . LEU A 1 112 ? 30.906 -19.691 -6.374 1.00 94.88 112 LEU A O 1
ATOM 898 N N . ILE A 1 113 ? 30.886 -17.652 -7.335 1.00 95.81 113 ILE A N 1
ATOM 899 C CA . ILE A 1 113 ? 30.250 -16.935 -6.219 1.00 95.81 113 ILE A CA 1
ATOM 900 C C . ILE A 1 113 ? 28.796 -17.384 -6.043 1.00 95.81 113 ILE A C 1
ATOM 902 O O . ILE A 1 113 ? 28.377 -17.680 -4.930 1.00 95.81 113 ILE A O 1
ATOM 906 N N . LEU A 1 114 ? 28.011 -17.467 -7.124 1.00 94.88 114 LEU A N 1
ATOM 907 C CA . LEU A 1 114 ? 26.582 -17.774 -7.022 1.00 94.88 114 LEU A CA 1
ATOM 908 C C . LEU A 1 114 ? 26.334 -19.119 -6.311 1.00 94.88 114 LEU A C 1
ATOM 910 O O . LEU A 1 114 ? 25.557 -19.133 -5.358 1.00 94.88 114 LEU A O 1
ATOM 914 N N . PRO A 1 115 ? 27.015 -20.234 -6.652 1.00 95.06 115 PRO A N 1
ATOM 915 C CA . PRO A 1 115 ? 26.874 -21.488 -5.907 1.00 95.06 115 PRO A CA 1
ATOM 916 C C . PRO A 1 115 ? 27.415 -21.450 -4.467 1.00 95.06 115 PRO A C 1
ATOM 918 O O . PRO A 1 115 ? 27.071 -22.328 -3.667 1.00 95.06 115 PRO A O 1
ATOM 921 N N . SER A 1 116 ? 28.271 -20.481 -4.115 1.00 96.06 116 SER A N 1
ATOM 922 C CA . SER A 1 116 ? 28.825 -20.338 -2.762 1.00 96.06 116 SER A CA 1
ATOM 923 C C . SER A 1 116 ? 27.944 -19.508 -1.827 1.00 96.06 116 SER A C 1
ATOM 925 O O . SER A 1 116 ? 28.177 -19.558 -0.625 1.00 96.06 116 SER A O 1
ATOM 927 N N . LEU A 1 117 ? 26.896 -18.836 -2.326 1.00 97.69 117 LEU A N 1
ATOM 928 C CA . LEU A 1 117 ? 25.947 -18.081 -1.498 1.00 97.69 117 LEU A CA 1
ATOM 929 C C . LEU A 1 117 ? 25.274 -18.966 -0.435 1.00 97.69 117 LEU A C 1
ATOM 931 O O . LEU A 1 117 ? 24.821 -20.084 -0.721 1.00 97.69 117 LEU A O 1
ATOM 935 N N . ARG A 1 118 ? 25.239 -18.470 0.802 1.00 97.50 118 ARG A N 1
ATOM 936 C CA . ARG A 1 118 ? 24.683 -19.131 1.991 1.00 97.50 118 ARG A CA 1
ATOM 937 C C . ARG A 1 118 ? 23.770 -18.179 2.740 1.00 97.50 118 ARG A C 1
ATOM 939 O O . ARG A 1 118 ? 24.030 -16.981 2.762 1.00 97.50 118 ARG A O 1
ATOM 946 N N . ILE A 1 119 ? 22.783 -18.744 3.429 1.00 98.44 119 ILE A N 1
ATOM 947 C CA . ILE A 1 119 ? 21.911 -18.029 4.358 1.00 98.44 119 ILE A CA 1
ATOM 948 C C . ILE A 1 119 ? 22.253 -18.443 5.791 1.00 98.44 119 ILE A C 1
ATOM 950 O O . ILE A 1 119 ? 22.411 -19.630 6.086 1.00 98.44 119 ILE A O 1
ATOM 954 N N . TRP A 1 120 ? 22.325 -17.470 6.693 1.00 98.19 120 TRP A N 1
ATOM 955 C CA . TRP A 1 120 ? 22.702 -17.666 8.094 1.00 98.19 120 TRP A CA 1
ATOM 956 C C . TRP A 1 120 ? 21.652 -17.105 9.041 1.00 98.19 120 TRP A C 1
ATOM 958 O O . TRP A 1 120 ? 21.024 -16.097 8.733 1.00 98.19 120 TRP A O 1
ATOM 968 N N . ALA A 1 121 ? 21.514 -17.722 10.215 1.00 98.31 121 ALA A N 1
ATOM 969 C CA . ALA A 1 121 ? 20.674 -17.225 11.299 1.00 98.31 121 ALA A CA 1
ATOM 970 C C . ALA A 1 121 ? 21.525 -16.676 12.452 1.00 98.31 121 ALA A C 1
ATOM 972 O O . ALA A 1 121 ? 22.416 -17.355 12.974 1.00 98.31 121 ALA A O 1
ATOM 973 N N . LEU A 1 122 ? 21.211 -15.460 12.891 1.00 98.31 122 LEU A N 1
ATOM 974 C CA . LEU A 1 122 ? 21.702 -14.870 14.131 1.00 98.31 122 LEU A CA 1
ATOM 975 C C . LEU A 1 122 ? 20.599 -14.881 15.181 1.00 98.31 122 LEU A C 1
ATOM 977 O O . LEU A 1 122 ? 19.459 -14.578 14.860 1.00 98.31 122 LEU A O 1
ATOM 981 N N . GLU A 1 123 ? 20.946 -15.127 16.439 1.00 97.94 123 GLU A N 1
ATOM 982 C CA . GLU A 1 123 ? 20.036 -15.026 17.580 1.00 97.94 123 GLU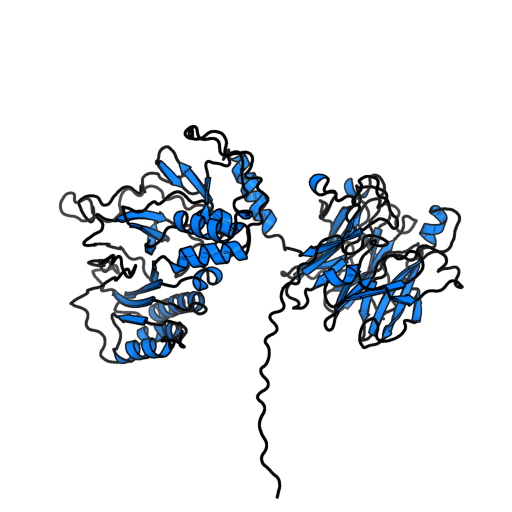 A CA 1
ATOM 983 C C . GLU A 1 123 ? 20.380 -13.806 18.439 1.00 97.94 123 GLU A C 1
ATOM 985 O O . GLU A 1 123 ? 21.528 -13.639 18.855 1.00 97.94 123 GLU A O 1
ATOM 990 N N . GLY A 1 124 ? 19.376 -12.975 18.714 1.00 96.62 124 GLY A N 1
ATOM 991 C CA . GLY A 1 124 ? 19.435 -11.793 19.571 1.00 96.62 124 GLY A CA 1
ATOM 992 C C . GLY A 1 124 ? 18.697 -11.984 20.899 1.00 96.62 124 GLY A C 1
ATOM 993 O O . GLY A 1 124 ? 18.572 -13.091 21.419 1.00 96.62 124 GLY A O 1
ATOM 994 N N . GLY A 1 125 ? 18.223 -10.886 21.490 1.00 93.81 125 GLY A N 1
ATOM 995 C CA . GLY A 1 125 ? 17.524 -10.897 22.782 1.00 93.81 125 GLY A CA 1
ATOM 996 C C . GLY A 1 125 ? 16.020 -11.174 22.691 1.00 93.81 125 GLY A C 1
ATOM 997 O O . GLY A 1 125 ? 15.450 -11.287 21.608 1.00 93.81 125 GLY A O 1
ATOM 998 N N . SER A 1 126 ? 15.352 -11.234 23.848 1.00 94.75 126 SER A N 1
ATOM 999 C CA . SER A 1 126 ? 13.880 -11.352 23.943 1.00 94.75 126 SER A CA 1
ATOM 1000 C C . SER A 1 126 ? 13.153 -10.010 24.140 1.00 94.75 126 SER A C 1
ATOM 1002 O O . SER A 1 126 ? 11.919 -9.958 24.127 1.00 94.75 126 SER A O 1
ATOM 1004 N N . GLY A 1 127 ? 13.907 -8.928 24.366 1.00 94.44 127 GLY A N 1
ATOM 1005 C CA . GLY A 1 127 ? 13.395 -7.571 24.555 1.00 94.44 127 GLY A CA 1
ATOM 1006 C C . GLY A 1 127 ? 13.127 -6.865 23.226 1.00 94.44 127 GLY A C 1
ATOM 1007 O O . GLY A 1 127 ? 12.276 -7.281 22.438 1.00 94.44 127 GLY A O 1
ATOM 1008 N N . THR A 1 128 ? 13.851 -5.776 22.981 1.00 94.75 128 THR A N 1
ATOM 1009 C CA . THR A 1 128 ? 13.868 -5.087 21.685 1.00 94.75 128 THR A CA 1
ATOM 1010 C C . THR A 1 128 ? 14.893 -5.735 20.745 1.00 94.75 128 THR A C 1
ATOM 1012 O O . THR A 1 128 ? 15.811 -6.402 21.228 1.00 94.75 128 THR A O 1
ATOM 1015 N N . PRO A 1 129 ? 14.817 -5.505 19.421 1.00 95.94 129 PRO A N 1
ATOM 1016 C CA . PRO A 1 129 ? 15.820 -6.001 18.475 1.00 95.94 129 PRO A CA 1
ATOM 1017 C C . PRO A 1 129 ? 17.268 -5.610 18.799 1.00 95.94 129 PRO A C 1
ATOM 1019 O O . PRO A 1 129 ? 18.177 -6.238 18.282 1.00 95.94 129 PRO A O 1
ATOM 1022 N N . LEU A 1 130 ? 17.493 -4.598 19.646 1.00 96.06 130 LEU A N 1
ATOM 1023 C CA . LEU A 1 130 ? 18.813 -4.116 20.070 1.00 96.06 130 LEU A CA 1
ATOM 1024 C C . LEU A 1 130 ? 19.105 -4.372 21.560 1.00 96.06 130 LEU A C 1
ATOM 1026 O O . LEU A 1 130 ? 20.031 -3.784 22.116 1.00 96.06 130 LEU A O 1
ATOM 1030 N N . SER A 1 131 ? 18.311 -5.202 22.245 1.00 92.06 131 SER A N 1
ATOM 1031 C CA . SER A 1 131 ? 18.460 -5.383 23.694 1.00 92.06 131 SER A CA 1
ATOM 1032 C C . SER A 1 131 ? 19.689 -6.201 24.093 1.00 92.06 131 SER A C 1
ATOM 1034 O O . SER A 1 131 ? 20.186 -6.044 25.205 1.00 92.06 131 SER A O 1
ATOM 1036 N N . GLU A 1 132 ? 20.158 -7.093 23.218 1.00 93.81 132 GLU A N 1
ATOM 1037 C CA . GLU A 1 132 ? 21.285 -7.998 23.464 1.00 93.81 132 GLU A CA 1
ATOM 1038 C C . GLU A 1 132 ? 22.141 -8.149 22.192 1.00 93.81 132 GLU A C 1
ATOM 1040 O O . GLU A 1 132 ? 21.603 -8.022 21.089 1.00 93.81 132 GLU A O 1
ATOM 1045 N N . PRO A 1 133 ? 23.453 -8.439 22.313 1.00 92.31 133 PRO A N 1
ATOM 1046 C CA . PRO A 1 133 ? 24.300 -8.748 21.163 1.00 92.31 133 PRO A CA 1
ATOM 1047 C C . PRO A 1 133 ? 23.835 -10.007 20.428 1.00 92.31 133 PRO A C 1
ATOM 1049 O O . PRO A 1 133 ? 23.494 -11.004 21.070 1.00 92.31 133 PRO A O 1
ATOM 1052 N N . TYR A 1 134 ? 23.905 -9.982 19.098 1.00 97.50 134 TYR A N 1
ATOM 1053 C CA . TYR A 1 134 ? 23.572 -11.139 18.274 1.00 97.50 134 TYR A CA 1
ATOM 1054 C C . TYR A 1 134 ? 24.715 -12.153 18.235 1.00 97.50 134 TYR A C 1
ATOM 1056 O O . TYR A 1 134 ? 25.896 -11.799 18.288 1.00 97.50 134 TYR A O 1
ATOM 1064 N N . LYS A 1 135 ? 24.358 -13.433 18.124 1.00 96.94 135 LYS A N 1
ATOM 1065 C CA . LYS A 1 135 ? 25.301 -14.545 17.962 1.00 96.94 135 LYS A CA 1
ATOM 1066 C C . LYS A 1 135 ? 24.907 -15.397 16.769 1.00 96.94 135 LYS A C 1
ATOM 1068 O O . LYS A 1 135 ? 23.726 -15.658 16.574 1.00 96.94 135 LYS A O 1
ATOM 1073 N N . LEU A 1 136 ? 25.899 -15.871 16.022 1.00 97.06 136 LEU A N 1
ATOM 1074 C CA . LEU A 1 136 ? 25.681 -16.834 14.949 1.00 97.06 136 LEU A CA 1
ATOM 1075 C C . LEU A 1 136 ? 25.156 -18.158 15.516 1.00 97.06 136 LEU A C 1
ATOM 1077 O O . LEU A 1 136 ? 25.752 -18.707 16.444 1.00 97.06 136 LEU A O 1
ATOM 1081 N N . VAL A 1 137 ? 24.054 -18.650 14.949 1.00 95.56 137 VAL A N 1
ATOM 1082 C CA . VAL A 1 137 ? 23.439 -19.936 15.302 1.00 95.56 137 VAL A CA 1
ATOM 1083 C C . VAL A 1 137 ? 23.952 -21.017 14.360 1.00 95.56 137 VAL A C 1
ATOM 1085 O O . VAL A 1 137 ? 24.704 -21.899 14.773 1.00 95.56 137 VAL A O 1
ATOM 1088 N N . SER A 1 138 ? 23.571 -20.932 13.085 1.00 95.19 138 SER A N 1
ATOM 1089 C CA . SER A 1 138 ? 23.944 -21.891 12.049 1.00 95.19 138 SER A CA 1
ATOM 1090 C C . SER A 1 138 ? 23.675 -21.333 10.651 1.00 95.19 138 SER A C 1
ATOM 1092 O O . SER A 1 138 ? 23.040 -20.288 10.482 1.00 95.19 138 SER A O 1
ATOM 1094 N N . GLU A 1 139 ? 24.148 -22.068 9.647 1.00 96.88 139 GLU A N 1
ATOM 1095 C CA . GLU A 1 139 ? 23.606 -21.990 8.291 1.00 96.88 139 GLU A CA 1
ATOM 1096 C C . GLU A 1 139 ? 22.154 -22.497 8.302 1.00 96.88 139 GLU A C 1
ATOM 1098 O O . GLU A 1 139 ? 21.854 -23.471 9.000 1.00 96.88 139 GLU A O 1
ATOM 1103 N N . VAL A 1 140 ? 21.268 -21.860 7.536 1.00 97.88 140 VAL A N 1
ATOM 1104 C CA . VAL A 1 140 ? 19.892 -22.327 7.310 1.00 97.88 140 VAL A CA 1
ATOM 1105 C C . VAL A 1 140 ? 19.835 -22.973 5.931 1.00 97.88 140 VAL A C 1
ATOM 1107 O O . VAL A 1 140 ? 19.940 -22.284 4.921 1.00 97.88 140 VAL A O 1
ATOM 1110 N N . ARG A 1 141 ? 19.686 -24.302 5.876 1.00 96.12 141 ARG A N 1
ATOM 1111 C CA . ARG A 1 141 ? 19.690 -25.059 4.614 1.00 96.12 141 ARG A CA 1
ATOM 1112 C C . ARG A 1 141 ? 18.663 -26.200 4.623 1.00 96.12 141 ARG A C 1
ATOM 1114 O O . ARG A 1 141 ? 18.647 -26.977 5.578 1.00 96.12 141 ARG A O 1
ATOM 1121 N N . PRO A 1 142 ? 17.866 -26.380 3.549 1.00 97.00 142 PRO A N 1
ATOM 1122 C CA . PRO A 1 142 ? 16.982 -27.528 3.411 1.00 97.00 142 PRO A CA 1
ATOM 1123 C C . PRO A 1 142 ? 17.785 -28.818 3.200 1.00 97.00 142 PRO A C 1
ATOM 1125 O O . PRO A 1 142 ? 18.772 -28.819 2.460 1.00 97.00 142 PRO A O 1
ATOM 1128 N N . PRO A 1 143 ? 17.335 -29.962 3.737 1.00 96.81 143 PRO A N 1
ATOM 1129 C CA . PRO A 1 143 ? 18.040 -31.235 3.589 1.00 96.81 143 PRO A CA 1
ATOM 1130 C C . PRO A 1 143 ? 18.117 -31.746 2.138 1.00 96.81 143 PRO A C 1
ATOM 1132 O O . PRO A 1 143 ? 18.946 -32.602 1.843 1.00 96.81 143 PRO A O 1
ATOM 1135 N N . ASN A 1 144 ? 17.257 -31.256 1.238 1.00 96.25 144 ASN A N 1
ATOM 1136 C CA . ASN A 1 144 ? 17.152 -31.679 -0.163 1.00 96.25 144 ASN A CA 1
ATOM 1137 C C . ASN A 1 144 ? 17.672 -30.639 -1.175 1.00 96.25 144 ASN A C 1
ATOM 1139 O O . ASN A 1 144 ? 17.358 -30.763 -2.357 1.00 96.25 144 ASN A O 1
ATOM 1143 N N . TYR A 1 145 ? 18.416 -29.619 -0.736 1.00 95.75 145 TYR A N 1
ATOM 1144 C CA . TYR A 1 145 ? 18.878 -28.532 -1.602 1.00 95.75 145 TYR A CA 1
ATOM 1145 C C . TYR A 1 145 ? 20.369 -28.227 -1.390 1.00 95.75 145 TYR A C 1
ATOM 1147 O O . TYR A 1 145 ? 20.834 -28.032 -0.261 1.00 95.75 145 TYR A O 1
ATOM 1155 N N . HIS A 1 146 ? 21.138 -28.175 -2.483 1.00 92.44 146 HIS A N 1
ATOM 1156 C CA . HIS A 1 146 ? 22.600 -28.059 -2.430 1.00 92.44 146 HIS A CA 1
ATOM 1157 C C . HIS A 1 146 ? 23.174 -26.842 -3.170 1.00 92.44 146 HIS A C 1
ATOM 1159 O O . HIS A 1 146 ? 24.343 -26.519 -2.950 1.00 92.44 146 HIS A O 1
ATOM 1165 N N . GLY A 1 147 ? 22.365 -26.131 -3.958 1.00 94.25 147 GLY A N 1
ATOM 1166 C CA . GLY A 1 147 ? 22.762 -24.913 -4.663 1.00 94.25 147 GLY A CA 1
ATOM 1167 C C . GLY A 1 147 ? 23.052 -23.707 -3.759 1.00 94.25 147 GLY A C 1
ATOM 1168 O O . GLY A 1 147 ? 22.965 -23.770 -2.527 1.00 94.25 147 GLY A O 1
ATOM 1169 N N . GLY A 1 148 ? 23.394 -22.590 -4.402 1.00 97.19 148 GLY A N 1
ATOM 1170 C CA . GLY A 1 148 ? 23.485 -21.284 -3.751 1.00 97.19 148 GLY A CA 1
ATOM 1171 C C . GLY A 1 148 ? 22.103 -20.733 -3.408 1.00 97.19 148 GLY A C 1
ATOM 1172 O O . GLY A 1 148 ? 21.130 -20.999 -4.121 1.00 97.19 148 GLY A O 1
ATOM 1173 N N . MET A 1 149 ? 22.017 -19.993 -2.308 1.00 97.19 149 MET A N 1
ATOM 1174 C CA . MET A 1 149 ? 20.766 -19.427 -1.805 1.00 97.19 149 MET A CA 1
ATOM 1175 C C . MET A 1 149 ? 20.982 -18.052 -1.190 1.00 97.19 149 MET A C 1
ATOM 1177 O O . MET A 1 149 ? 22.003 -17.820 -0.543 1.00 97.19 149 MET A O 1
ATOM 1181 N N . LEU A 1 150 ? 20.009 -17.172 -1.400 1.00 98.38 150 LEU A N 1
ATOM 1182 C CA . LEU A 1 150 ? 19.998 -15.800 -0.913 1.00 98.38 150 LEU A CA 1
ATOM 1183 C C . LEU A 1 150 ? 18.572 -15.340 -0.578 1.00 98.38 150 LEU A C 1
ATOM 1185 O O . LEU A 1 150 ? 17.604 -16.065 -0.818 1.00 98.38 150 LEU A O 1
ATOM 1189 N N . ASP A 1 151 ? 18.467 -14.125 -0.052 1.00 98.56 151 ASP A N 1
ATOM 1190 C CA . ASP A 1 151 ? 17.218 -13.401 0.198 1.00 98.56 151 ASP A CA 1
ATOM 1191 C C . ASP A 1 151 ? 16.220 -14.179 1.071 1.00 98.56 151 ASP A C 1
ATOM 1193 O O . ASP A 1 151 ? 15.141 -14.565 0.607 1.00 98.56 151 ASP A O 1
ATOM 1197 N N . PRO A 1 152 ? 16.588 -14.468 2.334 1.00 98.00 152 PRO A N 1
ATOM 1198 C CA . PRO A 1 152 ? 15.696 -15.152 3.253 1.00 98.00 152 PRO A CA 1
ATOM 1199 C C . PRO A 1 152 ? 14.507 -14.272 3.632 1.00 98.00 152 PRO A C 1
ATOM 1201 O O . PRO A 1 152 ? 14.684 -13.116 4.003 1.00 98.00 152 PRO A O 1
ATOM 1204 N N . SER A 1 153 ? 13.316 -14.862 3.670 1.00 98.19 153 SER A N 1
ATOM 1205 C CA . SER A 1 153 ? 12.161 -14.248 4.321 1.00 98.19 153 SER A CA 1
ATOM 1206 C C . SER A 1 153 ? 11.294 -15.284 5.022 1.00 98.19 153 SER A C 1
ATOM 1208 O O . SER A 1 153 ? 11.319 -16.471 4.692 1.00 98.19 153 SER A O 1
ATOM 1210 N N . ILE A 1 154 ? 10.524 -14.849 6.017 1.00 97.75 154 ILE A N 1
ATOM 1211 C CA . ILE A 1 154 ? 9.621 -15.714 6.777 1.00 97.75 154 ILE A CA 1
ATOM 1212 C C . ILE A 1 154 ? 8.192 -15.235 6.580 1.00 97.75 154 ILE A C 1
ATOM 1214 O O . ILE A 1 154 ? 7.891 -14.046 6.657 1.00 97.75 154 ILE A O 1
ATOM 1218 N N . TYR A 1 155 ? 7.273 -16.171 6.365 1.00 96.75 155 TYR A N 1
ATOM 1219 C CA . TYR A 1 155 ? 5.858 -15.838 6.346 1.00 96.75 155 TYR A CA 1
ATOM 1220 C C . TYR A 1 155 ? 5.004 -16.881 7.050 1.00 96.75 155 TYR A C 1
ATOM 1222 O O . TYR A 1 155 ? 5.175 -18.085 6.857 1.00 96.75 155 TYR A O 1
ATOM 1230 N N . ASN A 1 156 ? 4.052 -16.409 7.856 1.00 94.75 156 ASN A N 1
ATOM 1231 C CA . ASN A 1 156 ? 3.127 -17.283 8.560 1.00 94.75 156 ASN A CA 1
ATOM 1232 C C . ASN A 1 156 ? 1.930 -17.629 7.667 1.00 94.75 156 ASN A C 1
ATOM 1234 O O . ASN A 1 156 ? 1.190 -16.744 7.234 1.00 94.75 156 ASN A O 1
ATOM 1238 N N . VAL A 1 157 ? 1.708 -18.921 7.436 1.00 94.81 157 VAL A N 1
ATOM 1239 C CA . VAL A 1 157 ? 0.550 -19.438 6.701 1.00 94.81 157 VAL A CA 1
ATOM 1240 C C . VAL A 1 157 ? -0.190 -20.414 7.605 1.00 94.81 157 VAL A C 1
ATOM 1242 O O . VAL A 1 157 ? 0.343 -21.441 8.016 1.00 94.81 157 VAL A O 1
ATOM 1245 N N . GLY A 1 158 ? -1.432 -20.081 7.963 1.00 89.69 158 GLY A N 1
ATOM 1246 C CA . GLY A 1 158 ? -2.271 -20.964 8.780 1.00 89.69 158 GLY A CA 1
ATOM 1247 C C . GLY A 1 158 ? -1.709 -21.268 10.176 1.00 89.69 158 GLY A C 1
ATOM 1248 O O . GLY A 1 158 ? -1.965 -22.347 10.710 1.00 89.69 158 GLY A O 1
ATOM 1249 N N . GLY A 1 159 ? -0.943 -20.346 10.773 1.00 91.31 159 GLY A N 1
ATOM 1250 C CA . GLY A 1 159 ? -0.354 -20.513 12.105 1.00 91.31 159 GLY A CA 1
ATOM 1251 C C . GLY A 1 159 ? 0.981 -21.263 12.125 1.00 91.31 159 GLY A C 1
ATOM 1252 O O . GLY A 1 159 ? 1.475 -21.560 13.210 1.00 91.31 159 GLY A O 1
ATOM 1253 N N . ARG A 1 160 ? 1.568 -21.556 10.961 1.00 94.31 160 ARG A N 1
ATOM 1254 C CA . ARG A 1 160 ? 2.904 -22.149 10.817 1.00 94.31 160 ARG A CA 1
ATOM 1255 C C . ARG A 1 160 ? 3.819 -21.190 10.073 1.00 94.31 160 ARG A C 1
ATOM 1257 O O . ARG A 1 160 ? 3.371 -20.529 9.138 1.00 94.31 160 ARG A O 1
ATOM 1264 N N . ASP A 1 161 ? 5.080 -21.145 10.477 1.00 96.31 161 ASP A N 1
ATOM 1265 C CA . ASP A 1 161 ? 6.087 -20.312 9.830 1.00 96.31 161 ASP A CA 1
ATOM 1266 C C . ASP A 1 161 ? 6.741 -21.075 8.677 1.00 96.31 161 ASP A C 1
ATOM 1268 O O . ASP A 1 161 ? 7.172 -22.223 8.821 1.00 96.31 161 ASP A O 1
ATOM 1272 N N . TYR A 1 162 ? 6.798 -20.424 7.522 1.00 98.19 162 TYR A N 1
ATOM 1273 C CA . TYR A 1 162 ? 7.441 -20.934 6.322 1.00 98.19 162 TYR A CA 1
ATOM 1274 C C . TYR A 1 162 ? 8.605 -20.030 5.942 1.00 98.19 162 TYR A C 1
ATOM 1276 O O . TYR A 1 162 ? 8.491 -18.805 5.970 1.00 98.19 162 TYR A O 1
ATOM 1284 N N . PHE A 1 163 ? 9.713 -20.663 5.582 1.00 98.56 163 PHE A N 1
ATOM 1285 C CA . PHE A 1 163 ? 10.938 -20.032 5.135 1.00 98.56 163 PHE A CA 1
ATOM 1286 C C . PHE A 1 163 ? 10.947 -19.954 3.613 1.00 98.56 163 PHE A C 1
ATOM 1288 O O . PHE A 1 163 ? 10.828 -20.979 2.938 1.00 98.56 163 PHE A O 1
ATOM 1295 N N . PHE A 1 164 ? 11.102 -18.749 3.087 1.00 98.69 164 PHE A N 1
ATOM 1296 C CA . PHE A 1 164 ? 11.226 -18.462 1.667 1.00 98.69 164 PHE A CA 1
ATOM 1297 C C . PHE A 1 164 ? 12.655 -18.029 1.365 1.00 98.69 164 PHE A C 1
ATOM 1299 O O . PHE A 1 164 ? 13.291 -17.366 2.181 1.00 98.69 164 PHE A O 1
ATOM 1306 N N . PHE A 1 165 ? 13.160 -18.415 0.200 1.00 98.75 165 PHE A N 1
ATOM 1307 C CA . PHE A 1 165 ? 14.470 -17.982 -0.276 1.00 98.75 165 PHE A CA 1
ATOM 1308 C C . PHE A 1 165 ? 14.519 -17.974 -1.803 1.00 98.75 165 PHE A C 1
ATOM 1310 O O . PHE A 1 165 ? 13.728 -18.652 -2.470 1.00 98.75 165 PHE A O 1
ATOM 1317 N N . SER A 1 166 ? 15.475 -17.227 -2.349 1.00 98.44 166 SER A N 1
ATOM 1318 C CA . SER A 1 166 ? 15.846 -17.313 -3.757 1.00 98.44 166 SER A CA 1
ATOM 1319 C C . SER A 1 166 ? 16.959 -18.339 -3.953 1.00 98.44 166 SER A C 1
ATOM 1321 O O . SER A 1 166 ? 17.971 -18.346 -3.249 1.00 98.44 166 SER A O 1
ATOM 1323 N N . SER A 1 167 ? 16.770 -19.226 -4.921 1.00 97.44 167 SER A N 1
ATOM 1324 C CA . SER A 1 167 ? 17.813 -20.082 -5.476 1.00 97.44 167 SER A CA 1
ATOM 1325 C C . SER A 1 167 ? 18.536 -19.338 -6.585 1.00 97.44 167 SER A C 1
ATOM 1327 O O . SER A 1 167 ? 17.890 -18.756 -7.448 1.00 97.44 167 SER A O 1
ATOM 1329 N N . VAL A 1 168 ? 19.855 -19.498 -6.684 1.00 94.81 168 VAL A N 1
ATOM 1330 C CA . VAL A 1 168 ? 20.600 -19.070 -7.881 1.00 94.81 168 VAL A CA 1
ATOM 1331 C C . VAL A 1 168 ? 20.315 -19.980 -9.081 1.00 94.81 168 VAL A C 1
ATOM 1333 O O . VAL A 1 168 ? 19.884 -21.120 -8.907 1.00 94.81 168 VAL A O 1
ATOM 1336 N N . ASN A 1 169 ? 20.590 -19.500 -10.298 1.00 89.50 169 ASN A N 1
ATOM 1337 C CA . ASN A 1 169 ? 20.554 -20.331 -11.504 1.00 89.50 169 ASN A CA 1
ATOM 1338 C C . ASN A 1 169 ? 21.541 -21.509 -11.378 1.00 89.50 169 ASN A C 1
ATOM 1340 O O . ASN A 1 169 ? 22.705 -21.313 -11.023 1.00 89.50 169 ASN A O 1
ATOM 1344 N N . GLY A 1 170 ? 21.091 -22.727 -11.677 1.00 90.00 170 GLY A N 1
ATOM 1345 C CA . GLY A 1 170 ? 21.882 -23.939 -11.468 1.00 90.00 170 GLY A CA 1
ATOM 1346 C C . GLY A 1 170 ? 21.092 -25.228 -11.710 1.00 90.00 170 GLY A C 1
ATOM 1347 O O . GLY A 1 170 ? 19.972 -25.171 -12.214 1.00 90.00 170 GLY A O 1
ATOM 1348 N N . PRO A 1 171 ? 21.648 -26.405 -11.365 1.00 90.44 171 PRO A N 1
ATOM 1349 C CA . PRO A 1 171 ? 20.976 -27.695 -11.552 1.00 90.44 171 PRO A CA 1
ATOM 1350 C C . PRO A 1 171 ? 19.594 -27.777 -10.889 1.00 90.44 171 PRO A C 1
ATOM 1352 O O . PRO A 1 171 ? 18.682 -28.386 -11.446 1.00 90.44 171 PRO A O 1
ATOM 1355 N N . GLU A 1 172 ? 19.436 -27.156 -9.722 1.00 91.44 172 GLU A N 1
ATOM 1356 C CA . GLU A 1 172 ? 18.178 -27.079 -8.982 1.00 91.44 172 GLU A CA 1
ATOM 1357 C C . GLU A 1 172 ? 17.193 -26.061 -9.580 1.00 91.44 172 GLU A C 1
ATOM 1359 O O . GLU A 1 172 ? 15.984 -26.253 -9.469 1.00 91.44 172 GLU A O 1
ATOM 1364 N N . SER A 1 173 ? 17.696 -25.030 -10.267 1.00 93.44 173 SER A N 1
ATOM 1365 C CA . SER A 1 173 ? 16.909 -23.944 -10.867 1.00 93.44 173 SER A CA 1
ATOM 1366 C C . SER A 1 173 ? 17.353 -23.676 -12.309 1.00 93.44 173 SER A C 1
ATOM 1368 O O . SER A 1 173 ? 18.012 -22.674 -12.587 1.00 93.44 173 SER A O 1
ATOM 1370 N N . PRO A 1 174 ? 17.024 -24.582 -13.250 1.00 92.94 174 PRO A N 1
ATOM 1371 C CA . PRO A 1 174 ? 17.580 -24.572 -14.606 1.00 92.94 174 PRO A CA 1
ATOM 1372 C C . PRO A 1 174 ? 17.049 -23.444 -15.504 1.00 92.94 174 PRO A C 1
ATOM 1374 O O . PRO A 1 174 ? 17.606 -23.205 -16.573 1.00 92.94 174 PRO A O 1
ATOM 1377 N N . ASN A 1 175 ? 15.974 -22.766 -15.090 1.00 93.00 175 ASN A N 1
ATOM 1378 C CA . ASN A 1 175 ? 15.318 -21.696 -15.848 1.00 93.00 175 ASN A CA 1
ATOM 1379 C C . ASN A 1 175 ? 15.684 -20.289 -15.333 1.00 93.00 175 ASN A C 1
ATOM 1381 O O . ASN A 1 175 ? 14.985 -19.330 -15.644 1.00 93.00 175 ASN A O 1
ATOM 1385 N N . GLY A 1 176 ? 16.753 -20.159 -14.541 1.00 95.44 176 GLY A N 1
ATOM 1386 C CA . GLY A 1 176 ? 17.126 -18.911 -13.868 1.00 95.44 176 GLY A CA 1
ATOM 1387 C C . GLY A 1 176 ? 16.903 -18.959 -12.359 1.00 95.44 176 GLY A C 1
ATOM 1388 O O . GLY A 1 176 ? 16.453 -19.974 -11.828 1.00 95.44 176 GLY A O 1
ATOM 1389 N N . ALA A 1 177 ? 17.237 -17.870 -11.662 1.00 97.06 177 ALA A N 1
ATOM 1390 C CA . ALA A 1 177 ? 17.041 -17.799 -10.214 1.00 97.06 177 ALA A CA 1
ATOM 1391 C C . ALA A 1 177 ? 15.546 -17.883 -9.871 1.00 97.06 177 ALA A C 1
ATOM 1393 O O . ALA A 1 177 ? 14.716 -17.299 -10.568 1.00 97.06 177 ALA A O 1
ATOM 1394 N N . SER A 1 178 ? 15.195 -18.660 -8.850 1.00 98.38 178 SER A N 1
ATOM 1395 C CA . SER A 1 178 ? 13.825 -19.132 -8.621 1.00 98.38 178 SER A CA 1
ATOM 1396 C C . SER A 1 178 ? 13.437 -19.059 -7.144 1.00 98.38 178 SER A C 1
ATOM 1398 O O . SER A 1 178 ? 14.300 -19.020 -6.270 1.00 98.38 178 SER A O 1
ATOM 1400 N N . LEU A 1 179 ? 12.136 -19.051 -6.850 1.00 98.69 179 LEU A N 1
ATOM 1401 C CA . LEU A 1 179 ? 11.623 -18.952 -5.482 1.00 98.69 179 LEU A CA 1
ATOM 1402 C C . LEU A 1 179 ? 11.332 -20.330 -4.903 1.00 98.69 179 LEU A C 1
ATOM 1404 O O . LEU A 1 179 ? 10.656 -21.152 -5.530 1.00 98.69 179 LEU A O 1
ATOM 1408 N N . TRP A 1 180 ? 11.790 -20.542 -3.674 1.00 98.69 180 TRP A N 1
ATOM 1409 C CA . TRP A 1 180 ? 11.617 -21.781 -2.929 1.00 98.69 180 TRP A CA 1
ATOM 1410 C C . TRP A 1 180 ? 10.981 -21.526 -1.564 1.00 98.69 180 TRP A C 1
ATOM 1412 O O . TRP A 1 180 ? 11.129 -20.450 -0.988 1.00 98.69 180 TRP A O 1
ATOM 1422 N N . ILE A 1 181 ? 10.282 -22.538 -1.052 1.00 98.75 181 ILE A N 1
ATOM 1423 C CA . ILE A 1 181 ? 9.627 -22.537 0.261 1.00 98.75 181 ILE A CA 1
ATOM 1424 C C . ILE A 1 181 ? 9.983 -23.806 1.044 1.00 98.75 181 ILE A C 1
ATOM 1426 O O . ILE A 1 181 ? 10.059 -24.885 0.458 1.00 98.75 181 ILE A O 1
ATOM 1430 N N . ALA A 1 182 ? 10.139 -23.700 2.364 1.00 98.56 182 ALA A N 1
ATOM 1431 C CA . ALA A 1 182 ? 10.220 -24.822 3.302 1.00 98.56 182 ALA A CA 1
ATOM 1432 C C . ALA A 1 182 ? 9.469 -24.504 4.609 1.00 98.56 182 ALA A C 1
ATOM 1434 O O . ALA A 1 182 ? 9.390 -23.351 5.015 1.00 98.56 182 ALA A O 1
ATOM 1435 N N . GLU A 1 183 ? 8.925 -25.508 5.301 1.00 98.38 183 GLU A N 1
ATOM 1436 C CA . GLU A 1 183 ? 8.356 -25.313 6.648 1.00 98.38 183 GLU A CA 1
ATOM 1437 C C . GLU A 1 183 ? 9.481 -25.147 7.682 1.00 98.38 183 GLU A C 1
ATOM 1439 O O . GLU A 1 183 ? 10.458 -25.902 7.664 1.00 98.38 183 GLU A O 1
ATOM 1444 N N . MET A 1 184 ? 9.346 -24.187 8.600 1.00 97.81 184 MET A N 1
ATOM 1445 C CA . MET A 1 184 ? 10.283 -24.019 9.711 1.00 97.81 184 MET A CA 1
ATOM 1446 C C . MET A 1 184 ? 9.950 -24.981 10.852 1.00 97.81 184 MET A C 1
ATOM 1448 O O . MET A 1 184 ? 8.817 -25.054 11.321 1.00 97.81 184 MET A O 1
ATOM 1452 N N . THR A 1 185 ? 10.960 -25.701 11.338 1.00 95.25 185 THR A N 1
ATOM 1453 C CA . THR A 1 185 ? 10.839 -26.609 12.496 1.00 95.25 185 THR A CA 1
ATOM 1454 C C . THR A 1 185 ? 11.490 -26.042 13.756 1.00 95.25 185 THR A C 1
ATOM 1456 O O . THR A 1 185 ? 11.103 -26.385 14.874 1.00 95.25 185 THR A O 1
ATOM 1459 N N . SER A 1 186 ? 12.447 -25.135 13.577 1.00 94.38 186 SER A N 1
ATOM 1460 C CA . SER A 1 186 ? 13.046 -24.290 14.604 1.00 94.38 186 SER A CA 1
ATOM 1461 C C . SER A 1 186 ? 13.423 -22.944 13.958 1.00 94.38 186 SER A C 1
ATOM 1463 O O . SER A 1 186 ? 13.320 -22.812 12.737 1.00 94.38 186 SER A O 1
ATOM 1465 N N . PRO A 1 187 ? 13.883 -21.939 14.724 1.00 92.31 187 PRO A N 1
ATOM 1466 C CA . PRO A 1 187 ? 14.386 -20.696 14.144 1.00 92.31 187 PRO A CA 1
ATOM 1467 C C . PRO A 1 187 ? 15.540 -20.885 13.145 1.00 92.31 187 PRO A C 1
ATOM 1469 O O . PRO A 1 187 ? 15.770 -19.995 12.340 1.00 92.31 187 PRO A O 1
ATOM 1472 N N . SER A 1 188 ? 16.266 -22.005 13.162 1.00 93.88 188 SER A N 1
ATOM 1473 C CA . SER A 1 188 ? 17.393 -22.249 12.248 1.00 93.88 188 SER A CA 1
ATOM 1474 C C . SER A 1 188 ? 17.302 -23.557 11.451 1.00 93.88 188 SER A C 1
ATOM 1476 O O . SER A 1 188 ? 18.117 -23.772 10.558 1.00 93.88 188 SER A O 1
ATOM 1478 N N . ASP A 1 189 ? 16.316 -24.413 11.735 1.00 96.50 189 ASP A N 1
ATOM 1479 C CA . ASP A 1 189 ? 16.111 -25.700 11.063 1.00 96.50 189 ASP A CA 1
ATOM 1480 C C . ASP A 1 189 ? 14.830 -25.689 10.223 1.00 96.50 189 ASP A C 1
ATOM 1482 O O . ASP A 1 189 ? 13.726 -25.457 10.735 1.00 96.50 189 ASP A O 1
ATOM 1486 N N . ILE A 1 190 ? 14.964 -26.030 8.942 1.00 97.69 190 ILE A N 1
ATOM 1487 C CA . ILE A 1 190 ? 13.864 -26.072 7.972 1.00 97.69 190 ILE A CA 1
ATOM 1488 C C . ILE A 1 190 ? 13.700 -27.469 7.364 1.00 97.69 190 ILE A C 1
ATOM 1490 O O . ILE A 1 190 ? 14.651 -28.245 7.255 1.00 97.69 190 ILE A O 1
ATOM 1494 N N . GLY A 1 191 ? 12.467 -27.801 6.985 1.00 98.31 191 GLY A N 1
ATOM 1495 C CA . GLY A 1 191 ? 12.137 -29.044 6.294 1.00 98.31 191 GLY A CA 1
ATOM 1496 C C . GLY A 1 191 ? 12.623 -29.075 4.837 1.00 98.31 191 GLY A C 1
ATOM 1497 O O . GLY A 1 191 ? 13.307 -28.158 4.378 1.00 98.31 191 GLY A O 1
ATOM 1498 N N . PRO A 1 192 ? 12.276 -30.133 4.080 1.00 98.12 192 PRO A N 1
ATOM 1499 C CA . PRO A 1 192 ? 12.517 -30.174 2.642 1.00 98.12 192 PRO A CA 1
ATOM 1500 C C . PRO A 1 192 ? 11.882 -28.975 1.927 1.00 98.12 192 PRO A C 1
ATOM 1502 O O . PRO A 1 192 ? 10.746 -28.609 2.229 1.00 98.12 192 PRO A O 1
ATOM 1505 N N . ALA A 1 193 ? 12.608 -28.395 0.973 1.00 98.06 193 ALA A N 1
ATOM 1506 C CA . ALA A 1 193 ? 12.156 -27.245 0.204 1.00 98.06 193 ALA A CA 1
ATOM 1507 C C . ALA A 1 193 ? 11.512 -27.643 -1.133 1.00 98.06 193 ALA A C 1
ATOM 1509 O O . ALA A 1 193 ? 11.915 -28.634 -1.754 1.00 98.06 193 ALA A O 1
ATOM 1510 N N . THR A 1 194 ? 10.570 -26.819 -1.594 1.00 98.38 194 THR A N 1
ATOM 1511 C CA . THR A 1 194 ? 9.885 -26.926 -2.890 1.00 98.38 194 THR A CA 1
ATOM 1512 C C . THR A 1 194 ? 10.080 -25.641 -3.698 1.00 98.38 194 THR A C 1
ATOM 1514 O O . THR A 1 194 ? 9.861 -24.553 -3.170 1.00 98.38 194 THR A O 1
ATOM 1517 N N . MET A 1 195 ? 10.425 -25.754 -4.986 1.00 98.44 195 MET A N 1
ATOM 1518 C CA . MET A 1 195 ? 10.388 -24.626 -5.928 1.00 98.44 195 MET A CA 1
ATOM 1519 C C . MET A 1 195 ? 8.933 -24.266 -6.243 1.00 98.44 195 MET A C 1
ATOM 1521 O O . MET A 1 195 ? 8.184 -25.119 -6.720 1.00 98.44 195 MET A O 1
ATOM 1525 N N . ILE A 1 196 ? 8.539 -23.015 -6.012 1.00 98.31 196 ILE A N 1
ATOM 1526 C CA . ILE A 1 196 ? 7.159 -22.541 -6.226 1.00 98.31 196 ILE A CA 1
ATOM 1527 C C . ILE A 1 196 ? 7.012 -21.632 -7.446 1.00 98.31 196 ILE A C 1
ATOM 1529 O O . ILE A 1 196 ? 5.905 -21.470 -7.948 1.00 98.31 196 ILE A O 1
ATOM 1533 N N . SER A 1 197 ? 8.105 -21.050 -7.944 1.00 98.38 197 SER A N 1
ATOM 1534 C CA . SER A 1 197 ? 8.087 -20.209 -9.143 1.00 98.38 197 SER A CA 1
ATOM 1535 C C . SER A 1 197 ? 9.483 -20.049 -9.733 1.00 98.38 197 SER A C 1
ATOM 1537 O O . SER A 1 197 ? 10.462 -20.005 -8.994 1.00 98.38 197 SER A O 1
ATOM 1539 N N . PHE A 1 198 ? 9.566 -19.907 -11.053 1.00 98.19 198 PHE A N 1
ATOM 1540 C CA . PHE A 1 198 ? 10.776 -19.585 -11.816 1.00 98.19 198 PHE A CA 1
ATOM 1541 C C . PHE A 1 198 ? 10.444 -18.521 -12.884 1.00 98.19 198 PHE A C 1
ATOM 1543 O O . PHE A 1 198 ? 9.261 -18.349 -13.182 1.00 98.19 198 PHE A O 1
ATOM 1550 N N . PRO A 1 199 ? 11.425 -17.807 -13.464 1.00 98.12 199 PRO A N 1
ATOM 1551 C CA . PRO A 1 199 ? 11.183 -16.788 -14.488 1.00 98.12 199 PRO A CA 1
ATOM 1552 C C . PRO A 1 199 ? 10.518 -17.387 -15.734 1.00 98.12 199 PRO A C 1
ATOM 1554 O O . PRO A 1 199 ? 11.051 -18.318 -16.337 1.00 98.12 199 PRO A O 1
ATOM 1557 N N . GLU A 1 200 ? 9.358 -16.869 -16.130 1.00 95.88 200 GLU A N 1
ATOM 1558 C CA . GLU A 1 200 ? 8.630 -17.356 -17.312 1.00 95.88 200 GLU A CA 1
ATOM 1559 C C . GLU A 1 200 ? 7.967 -16.249 -18.138 1.00 95.88 200 GLU A C 1
ATOM 1561 O O . GLU A 1 200 ? 7.689 -16.455 -19.319 1.00 95.88 200 GLU A O 1
ATOM 1566 N N . HIS A 1 201 ? 7.714 -15.078 -17.550 1.00 96.19 201 HIS A N 1
ATOM 1567 C CA . HIS A 1 201 ? 7.232 -13.920 -18.294 1.00 96.19 201 HIS A CA 1
ATOM 1568 C C . HIS A 1 201 ? 8.391 -13.131 -18.910 1.00 96.19 201 HIS A C 1
ATOM 1570 O O . HIS A 1 201 ? 9.484 -13.071 -18.350 1.00 96.19 201 HIS A O 1
ATOM 1576 N N . ASP A 1 202 ? 8.146 -12.460 -20.039 1.00 95.06 202 ASP A N 1
ATOM 1577 C CA . ASP A 1 202 ? 9.173 -11.664 -20.730 1.00 95.06 202 ASP A CA 1
ATOM 1578 C C . ASP A 1 202 ? 9.824 -10.634 -19.785 1.00 95.06 202 ASP A C 1
ATOM 1580 O O . ASP A 1 202 ? 11.046 -10.523 -19.725 1.00 95.06 202 ASP A O 1
ATOM 1584 N N . TRP A 1 203 ? 9.015 -9.966 -18.953 1.00 95.62 203 TRP A N 1
ATOM 1585 C CA . TRP A 1 203 ? 9.479 -8.993 -17.955 1.00 95.62 203 TRP A CA 1
ATOM 1586 C C . TRP A 1 203 ? 10.269 -9.607 -16.784 1.00 95.62 203 TRP A C 1
ATOM 1588 O O . TRP A 1 203 ? 10.897 -8.868 -16.029 1.00 95.62 203 TRP A O 1
ATOM 1598 N N . GLU A 1 204 ? 10.262 -10.934 -16.631 1.00 97.69 204 GLU A N 1
ATOM 1599 C CA . GLU A 1 204 ? 11.068 -11.669 -15.645 1.00 97.69 204 GLU A CA 1
ATOM 1600 C C . GLU A 1 204 ? 12.406 -12.160 -16.219 1.00 97.69 204 GLU A C 1
ATOM 1602 O O . GLU A 1 204 ? 13.277 -12.559 -15.447 1.00 97.69 204 GLU A O 1
ATOM 1607 N N . THR A 1 205 ? 12.562 -12.190 -17.550 1.00 95.31 205 THR A N 1
ATOM 1608 C CA . THR A 1 205 ? 13.637 -12.946 -18.223 1.00 95.31 205 THR A CA 1
ATOM 1609 C C . THR A 1 205 ? 14.673 -12.094 -18.952 1.00 95.31 205 THR A C 1
ATOM 1611 O O . THR A 1 205 ? 15.811 -12.545 -19.091 1.00 95.31 205 THR A O 1
ATOM 1614 N N . ASP A 1 206 ? 14.322 -10.883 -19.397 1.00 90.38 206 ASP A N 1
ATOM 1615 C CA . ASP A 1 206 ? 15.197 -10.017 -20.200 1.00 90.38 206 ASP A CA 1
ATOM 1616 C C . ASP A 1 206 ? 15.512 -8.699 -19.474 1.00 90.38 206 ASP A C 1
ATOM 1618 O O . ASP A 1 206 ? 14.584 -7.924 -19.249 1.00 90.38 206 ASP A O 1
ATOM 1622 N N . PRO A 1 207 ? 16.779 -8.388 -19.133 1.00 91.56 207 PRO A N 1
ATOM 1623 C CA . PRO A 1 207 ? 17.995 -9.067 -19.596 1.00 91.56 207 PRO A CA 1
ATOM 1624 C C . PRO A 1 207 ? 18.481 -10.254 -18.771 1.00 91.56 207 PRO A C 1
ATOM 1626 O O . PRO A 1 207 ? 19.488 -10.861 -19.147 1.00 91.56 207 PRO A O 1
ATOM 1629 N N . SER A 1 208 ? 17.872 -10.588 -17.633 1.00 94.31 208 SER A N 1
ATOM 1630 C CA . SER A 1 208 ? 18.307 -11.766 -16.871 1.00 94.31 208 SER A CA 1
ATOM 1631 C C . SER A 1 208 ? 17.153 -12.485 -16.176 1.00 94.31 208 SER A C 1
ATOM 1633 O O . SER A 1 208 ? 16.358 -11.827 -15.513 1.00 94.31 208 SER A O 1
ATOM 1635 N N . PRO A 1 209 ? 17.093 -13.830 -16.243 1.00 96.88 209 PRO A N 1
ATOM 1636 C CA . PRO A 1 209 ? 16.039 -14.618 -15.617 1.00 96.88 209 PRO A CA 1
ATOM 1637 C C . PRO A 1 209 ? 16.294 -14.752 -14.115 1.00 96.88 209 PRO A C 1
ATOM 1639 O O . PRO A 1 209 ? 16.989 -15.666 -13.659 1.00 96.88 209 PRO A O 1
ATOM 1642 N N . VAL A 1 210 ? 15.736 -13.821 -13.344 1.00 97.50 210 VAL A N 1
ATOM 1643 C CA . VAL A 1 210 ? 15.901 -13.758 -11.888 1.00 97.50 210 VAL A CA 1
ATOM 1644 C C . VAL A 1 210 ? 14.549 -13.586 -11.223 1.00 97.50 210 VAL A C 1
ATOM 1646 O O . VAL A 1 210 ? 13.828 -12.669 -11.598 1.00 97.50 210 VAL A O 1
ATOM 1649 N N . LEU A 1 211 ? 14.234 -14.435 -10.240 1.00 98.56 211 LEU A N 1
ATOM 1650 C CA . LEU A 1 211 ? 13.250 -14.170 -9.191 1.00 98.56 211 LEU A CA 1
ATOM 1651 C C . LEU A 1 211 ? 13.953 -14.172 -7.827 1.00 98.56 211 LEU A C 1
ATOM 1653 O O . LEU A 1 211 ? 14.583 -15.165 -7.456 1.00 98.56 211 LEU A O 1
ATOM 1657 N N . GLU A 1 212 ? 13.833 -13.091 -7.066 1.00 98.56 212 GLU A N 1
ATOM 1658 C CA . GLU A 1 212 ? 14.517 -12.920 -5.776 1.00 98.56 212 GLU A CA 1
ATOM 1659 C C . GLU A 1 212 ? 13.729 -12.023 -4.804 1.00 98.56 212 GLU A C 1
ATOM 1661 O O . GLU A 1 212 ? 12.619 -11.599 -5.128 1.00 98.56 212 GLU A O 1
ATOM 1666 N N . GLY A 1 213 ? 14.253 -11.768 -3.600 1.00 98.25 213 GLY A N 1
ATOM 1667 C CA . GLY A 1 213 ? 13.614 -10.922 -2.581 1.00 98.25 213 GLY A CA 1
ATOM 1668 C C . GLY A 1 213 ? 12.139 -11.246 -2.280 1.00 98.25 213 GLY A C 1
ATOM 1669 O O . GLY A 1 213 ? 11.291 -10.381 -2.526 1.00 98.25 213 GLY A O 1
ATOM 1670 N N . PRO A 1 214 ? 11.794 -12.469 -1.822 1.00 98.50 214 PRO A N 1
ATOM 1671 C CA . PRO A 1 214 ? 10.417 -12.829 -1.492 1.00 98.50 214 PRO A CA 1
ATOM 1672 C C . PRO A 1 214 ? 9.908 -12.064 -0.260 1.00 98.50 214 PRO A C 1
ATOM 1674 O O . PRO A 1 214 ? 10.578 -12.022 0.762 1.00 98.50 214 PRO A O 1
ATOM 1677 N N . ALA A 1 215 ? 8.686 -11.535 -0.316 1.00 98.38 215 ALA A N 1
ATOM 1678 C CA . ALA A 1 215 ? 8.020 -10.871 0.801 1.00 98.38 215 ALA A CA 1
ATOM 1679 C C . ALA A 1 215 ? 6.523 -11.207 0.845 1.00 98.38 215 ALA A C 1
ATOM 1681 O O . ALA A 1 215 ? 5.764 -10.936 -0.092 1.00 98.38 215 ALA A O 1
ATOM 1682 N N . GLY A 1 216 ? 6.073 -11.783 1.961 1.00 96.94 216 GLY A N 1
ATOM 1683 C CA . GLY A 1 216 ? 4.687 -12.219 2.130 1.00 96.94 216 GLY A CA 1
ATOM 1684 C C . GLY A 1 216 ? 3.748 -11.135 2.669 1.00 96.94 216 GLY A C 1
ATOM 1685 O O . GLY A 1 216 ? 4.101 -10.360 3.558 1.00 96.94 216 GLY A O 1
ATOM 1686 N N . ILE A 1 217 ? 2.504 -11.111 2.182 1.00 95.62 217 ILE A N 1
ATOM 1687 C CA . ILE A 1 217 ? 1.426 -10.264 2.711 1.00 95.62 217 ILE A CA 1
ATOM 1688 C C . ILE A 1 217 ? 0.061 -10.953 2.614 1.00 95.62 217 ILE A C 1
ATOM 1690 O O . ILE A 1 217 ? -0.250 -11.628 1.637 1.00 95.62 217 ILE A O 1
ATOM 1694 N N . THR A 1 218 ? -0.792 -10.741 3.620 1.00 93.00 218 THR A N 1
ATOM 1695 C CA . THR A 1 218 ? -2.175 -11.228 3.643 1.00 93.00 218 THR A CA 1
ATOM 1696 C C . THR A 1 218 ? -3.089 -10.038 3.427 1.00 93.00 218 THR A C 1
ATOM 1698 O O . THR A 1 218 ? -3.092 -9.080 4.200 1.00 93.00 218 THR A O 1
ATOM 1701 N N . SER A 1 219 ? -3.878 -10.094 2.364 1.00 86.31 219 SER A N 1
ATOM 1702 C CA . SER A 1 219 ? -4.925 -9.111 2.100 1.00 86.31 219 SER A CA 1
ATOM 1703 C C . SER A 1 219 ? -6.085 -9.243 3.105 1.00 86.31 219 SER A C 1
ATOM 1705 O O . SER A 1 219 ? -6.280 -10.310 3.688 1.00 86.31 219 SER A O 1
ATOM 1707 N N . PRO A 1 220 ? -6.929 -8.212 3.312 1.00 79.69 220 PRO A N 1
ATOM 1708 C CA . PRO A 1 220 ? -7.978 -8.270 4.335 1.00 79.69 220 PRO A CA 1
ATOM 1709 C C . PRO A 1 220 ? -9.077 -9.301 4.108 1.00 79.69 220 PRO A C 1
ATOM 1711 O O . PRO A 1 220 ? -9.844 -9.565 5.028 1.00 79.69 220 PRO A O 1
ATOM 1714 N N . ASN A 1 221 ? -9.195 -9.854 2.899 1.00 79.69 221 ASN A N 1
ATOM 1715 C CA . ASN A 1 221 ? -10.115 -10.958 2.631 1.00 79.69 221 ASN A CA 1
ATOM 1716 C C . ASN A 1 221 ? -9.492 -12.335 2.936 1.00 79.69 221 ASN A C 1
ATOM 1718 O O . ASN A 1 221 ? -10.150 -13.342 2.713 1.00 79.69 221 ASN A O 1
ATOM 1722 N N . GLY A 1 222 ? -8.251 -12.378 3.432 1.00 86.62 222 GLY A N 1
ATOM 1723 C CA . GLY A 1 222 ? -7.532 -13.604 3.769 1.00 86.62 222 GLY A CA 1
ATOM 1724 C C . GLY A 1 222 ? -6.661 -14.169 2.646 1.00 86.62 222 GLY A C 1
ATOM 1725 O O . GLY A 1 222 ? -5.978 -15.161 2.878 1.00 86.62 222 GLY A O 1
ATOM 1726 N N . THR A 1 223 ? -6.631 -13.557 1.456 1.00 90.12 223 THR A N 1
ATOM 1727 C CA . THR A 1 223 ? -5.763 -14.031 0.361 1.00 90.12 223 THR A CA 1
ATOM 1728 C C . THR A 1 223 ? -4.307 -13.698 0.664 1.00 90.12 223 THR A C 1
ATOM 1730 O O . THR A 1 223 ? -4.002 -12.534 0.949 1.00 90.12 223 THR A O 1
ATOM 1733 N N . ILE A 1 224 ? -3.424 -14.691 0.558 1.00 95.88 224 ILE A N 1
ATOM 1734 C CA . ILE A 1 224 ? -1.980 -14.545 0.756 1.00 95.88 224 ILE A CA 1
ATOM 1735 C C . ILE A 1 224 ? -1.298 -14.303 -0.590 1.00 95.88 224 ILE A C 1
ATOM 1737 O O . ILE A 1 224 ? -1.554 -15.008 -1.566 1.00 95.88 224 ILE A O 1
ATOM 1741 N N . PHE A 1 225 ? -0.404 -13.320 -0.614 1.00 97.19 225 PHE A N 1
ATOM 1742 C CA . PHE A 1 225 ? 0.476 -13.027 -1.732 1.00 97.19 225 PHE A CA 1
ATOM 1743 C C . PHE A 1 225 ? 1.929 -13.164 -1.293 1.00 97.19 225 PHE A C 1
ATOM 1745 O O . PHE A 1 225 ? 2.302 -12.676 -0.227 1.00 97.19 225 PHE A O 1
ATOM 1752 N N . MET A 1 226 ? 2.742 -13.787 -2.139 1.00 98.44 226 MET A N 1
ATOM 1753 C CA . MET A 1 226 ? 4.195 -13.746 -2.055 1.00 98.44 226 MET A CA 1
ATOM 1754 C C . MET A 1 226 ? 4.698 -12.821 -3.157 1.00 98.44 226 MET A C 1
ATOM 1756 O O . MET A 1 226 ? 4.673 -13.184 -4.333 1.00 98.44 226 MET A O 1
ATOM 1760 N N . VAL A 1 227 ? 5.074 -11.602 -2.784 1.00 98.62 227 VAL A N 1
ATOM 1761 C CA . VAL A 1 227 ? 5.657 -10.617 -3.700 1.00 98.62 227 VAL A CA 1
ATOM 1762 C C . VAL A 1 227 ? 7.132 -10.943 -3.873 1.00 98.62 227 VAL A C 1
ATOM 1764 O O . VAL A 1 227 ? 7.767 -11.404 -2.934 1.00 98.62 227 VAL A O 1
ATOM 1767 N N . TYR A 1 228 ? 7.663 -10.757 -5.071 1.00 98.81 228 TYR A N 1
ATOM 1768 C CA . TYR A 1 228 ? 9.065 -11.019 -5.376 1.00 98.81 228 TYR A CA 1
ATOM 1769 C C . TYR A 1 228 ? 9.588 -9.985 -6.355 1.00 98.81 228 TYR A C 1
ATOM 1771 O O . TYR A 1 228 ? 8.815 -9.361 -7.080 1.00 98.81 228 TYR A O 1
ATOM 1779 N N . SER A 1 229 ? 10.901 -9.836 -6.409 1.00 98.69 229 SER A N 1
ATOM 1780 C CA . SER A 1 229 ? 11.579 -9.053 -7.434 1.00 98.69 229 SER A CA 1
ATOM 1781 C C . SER A 1 229 ? 11.922 -9.932 -8.615 1.00 98.69 229 SER A C 1
ATOM 1783 O O . SER A 1 229 ? 12.262 -11.101 -8.444 1.00 98.69 229 SER A O 1
ATOM 1785 N N . ALA A 1 230 ? 11.827 -9.370 -9.808 1.00 98.38 230 ALA A N 1
ATOM 1786 C CA . ALA A 1 230 ? 12.176 -10.035 -11.038 1.00 98.38 230 ALA A CA 1
ATOM 1787 C C . ALA A 1 230 ? 13.184 -9.217 -11.838 1.00 98.38 230 ALA A C 1
ATOM 1789 O O . ALA A 1 230 ? 13.223 -7.986 -11.728 1.00 98.38 230 ALA A O 1
ATOM 1790 N N . ASN A 1 231 ? 13.915 -9.921 -12.702 1.00 95.94 231 ASN A N 1
ATOM 1791 C CA . ASN A 1 231 ? 14.910 -9.369 -13.613 1.00 95.94 231 ASN A CA 1
ATOM 1792 C C . ASN A 1 231 ? 16.189 -8.866 -12.911 1.00 95.94 231 ASN A C 1
ATOM 1794 O O . ASN A 1 231 ? 16.374 -9.047 -11.711 1.00 95.94 231 ASN A O 1
ATOM 1798 N N . SER A 1 232 ? 17.129 -8.277 -13.653 1.00 94.00 232 SER A N 1
ATOM 1799 C CA . SER A 1 232 ? 18.419 -7.849 -13.106 1.00 94.00 232 SER A CA 1
ATOM 1800 C C . SER A 1 232 ? 18.340 -6.504 -12.378 1.00 94.00 232 SER A C 1
ATOM 1802 O O . SER A 1 232 ? 18.056 -5.479 -13.006 1.00 94.00 232 SER A O 1
ATOM 1804 N N . CYS A 1 233 ? 18.758 -6.463 -11.105 1.00 93.88 233 CYS A N 1
ATOM 1805 C CA . CYS A 1 233 ? 18.955 -5.211 -10.357 1.00 93.88 233 CYS A CA 1
ATOM 1806 C C . CYS A 1 233 ? 20.034 -4.284 -10.960 1.00 93.88 233 CYS A C 1
ATOM 1808 O O . CYS A 1 233 ? 20.184 -3.141 -10.532 1.00 93.88 233 CYS A O 1
ATOM 1810 N N . ASN A 1 234 ? 20.797 -4.746 -11.964 1.00 93.94 234 ASN A N 1
ATOM 1811 C CA . ASN A 1 234 ? 21.779 -3.934 -12.692 1.00 93.94 234 ASN A CA 1
ATOM 1812 C C . ASN A 1 234 ? 21.135 -3.033 -13.752 1.00 93.94 234 ASN A C 1
ATOM 1814 O O . ASN A 1 234 ? 21.846 -2.375 -14.516 1.00 93.94 234 ASN A O 1
ATOM 1818 N N . THR A 1 235 ? 19.807 -3.057 -13.838 1.00 92.94 235 THR A N 1
ATOM 1819 C CA . THR A 1 235 ? 19.027 -2.354 -14.845 1.00 92.94 235 THR A CA 1
ATOM 1820 C C . THR A 1 235 ? 17.804 -1.704 -14.220 1.00 92.94 235 THR A C 1
ATOM 1822 O O . THR A 1 235 ? 17.353 -2.073 -13.136 1.00 92.94 235 THR A O 1
ATOM 1825 N N . GLN A 1 236 ? 17.222 -0.751 -14.941 1.00 93.62 236 GLN A N 1
ATOM 1826 C CA . GLN A 1 236 ? 15.926 -0.180 -14.582 1.00 93.62 236 GLN A CA 1
ATOM 1827 C C . GLN A 1 236 ? 14.763 -1.178 -14.729 1.00 93.62 236 GLN A C 1
ATOM 1829 O O . GLN A 1 236 ? 13.657 -0.870 -14.299 1.00 93.62 236 GLN A O 1
ATOM 1834 N N . ASP A 1 237 ? 14.979 -2.346 -15.333 1.00 94.69 237 ASP A N 1
ATOM 1835 C CA . ASP A 1 237 ? 13.919 -3.324 -15.590 1.00 94.69 237 ASP A CA 1
ATOM 1836 C C . ASP A 1 237 ? 13.643 -4.221 -14.370 1.00 94.69 237 ASP A C 1
ATOM 1838 O O . ASP A 1 237 ? 12.710 -5.024 -14.392 1.00 94.69 237 ASP A O 1
ATOM 1842 N N . TYR A 1 238 ? 14.402 -4.037 -13.280 1.00 97.81 238 TYR A N 1
ATOM 1843 C CA . TYR A 1 238 ? 14.108 -4.628 -11.977 1.00 97.81 238 TYR A CA 1
ATOM 1844 C C . TYR A 1 238 ? 12.711 -4.211 -11.499 1.00 97.81 238 TYR A C 1
ATOM 1846 O O . TYR A 1 238 ? 12.367 -3.026 -11.472 1.00 97.81 238 TYR A O 1
ATOM 1854 N N . THR A 1 239 ? 11.869 -5.187 -11.180 1.00 97.38 239 THR A N 1
ATOM 1855 C CA . THR A 1 239 ? 10.431 -4.959 -10.994 1.00 97.38 239 THR A CA 1
ATOM 1856 C C . THR A 1 239 ? 9.854 -5.947 -9.992 1.00 97.38 239 THR A C 1
ATOM 1858 O O . THR A 1 239 ? 10.411 -7.018 -9.794 1.00 97.38 239 THR A O 1
ATOM 1861 N N . LEU A 1 240 ? 8.709 -5.635 -9.386 1.00 98.44 240 LEU A N 1
ATOM 1862 C CA . LEU A 1 240 ? 8.008 -6.570 -8.503 1.00 98.44 240 LEU A CA 1
ATOM 1863 C C . LEU A 1 240 ? 6.954 -7.389 -9.255 1.00 98.44 240 LEU A C 1
ATOM 1865 O O . LEU A 1 240 ? 6.146 -6.819 -9.988 1.00 98.44 240 L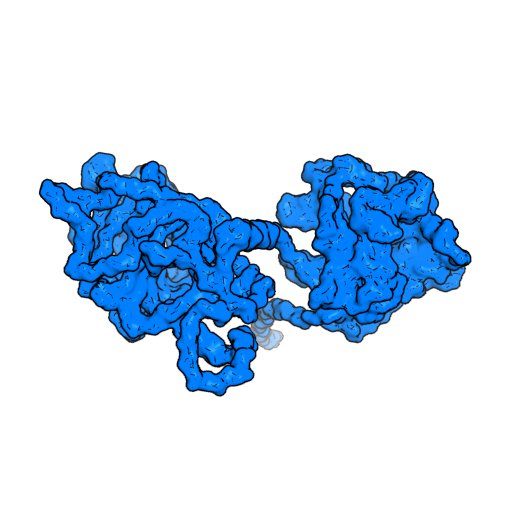EU A O 1
ATOM 1869 N N . GLY A 1 241 ? 6.920 -8.695 -9.009 1.00 98.25 241 GLY A N 1
ATOM 1870 C CA . GLY A 1 241 ? 5.856 -9.639 -9.355 1.00 98.25 241 GLY A CA 1
ATOM 1871 C C . GLY A 1 241 ? 5.172 -10.198 -8.105 1.00 98.25 241 GLY A C 1
ATOM 1872 O O . GLY A 1 241 ? 5.521 -9.832 -6.983 1.00 98.25 241 GLY A O 1
ATOM 1873 N N . ALA A 1 242 ? 4.184 -11.082 -8.272 1.00 98.12 242 ALA A N 1
ATOM 1874 C CA . ALA A 1 242 ? 3.617 -11.806 -7.135 1.00 98.12 242 ALA A CA 1
ATOM 1875 C C . ALA A 1 242 ? 3.037 -13.172 -7.497 1.00 98.12 242 ALA A C 1
ATOM 1877 O O . ALA A 1 242 ? 2.474 -13.375 -8.574 1.00 98.12 242 ALA A O 1
ATOM 1878 N N . LEU A 1 243 ? 3.120 -14.077 -6.527 1.00 98.50 243 LEU A N 1
ATOM 1879 C CA . LEU A 1 243 ? 2.375 -15.325 -6.476 1.00 98.50 243 LEU A CA 1
ATOM 1880 C C . LEU A 1 243 ? 1.194 -15.157 -5.525 1.00 98.50 243 LEU A C 1
ATOM 1882 O O . LEU A 1 243 ? 1.330 -14.574 -4.452 1.00 98.50 243 LEU A O 1
ATOM 1886 N N . GLN A 1 244 ? 0.044 -15.692 -5.899 1.00 97.75 244 GLN A N 1
ATOM 1887 C CA . GLN A 1 244 ? -1.133 -15.797 -5.053 1.00 97.75 244 GLN A CA 1
ATOM 1888 C C . GLN A 1 244 ? -1.249 -17.231 -4.537 1.00 97.75 244 GLN A C 1
ATOM 1890 O O . GLN A 1 244 ? -1.205 -18.165 -5.332 1.00 97.75 244 GLN A O 1
ATOM 1895 N N . LEU A 1 245 ? -1.422 -17.409 -3.228 1.00 96.62 245 LEU A N 1
ATOM 1896 C CA . LEU A 1 245 ? -1.744 -18.715 -2.656 1.00 96.62 245 LEU A CA 1
ATOM 1897 C C . LEU A 1 245 ? -3.256 -18.953 -2.742 1.00 96.62 245 LEU A C 1
ATOM 1899 O O . LEU A 1 245 ? -4.047 -18.113 -2.302 1.00 96.62 245 LEU A O 1
ATOM 1903 N N . GLU A 1 246 ? -3.650 -20.102 -3.283 1.00 88.25 246 GLU A N 1
ATOM 1904 C CA . GLU A 1 246 ? -5.052 -20.520 -3.335 1.00 88.25 246 GLU A CA 1
ATOM 1905 C C . GLU A 1 246 ? -5.648 -20.694 -1.923 1.00 88.25 246 GLU A C 1
ATOM 1907 O O . GLU A 1 246 ? -4.988 -21.150 -0.984 1.00 88.25 246 GLU A O 1
ATOM 1912 N N . GLU A 1 247 ? -6.921 -20.326 -1.749 1.00 85.25 247 GLU A N 1
ATOM 1913 C CA . GLU A 1 247 ? -7.571 -20.315 -0.433 1.00 85.25 247 GLU A CA 1
ATOM 1914 C C . GLU A 1 247 ? -7.610 -21.721 0.193 1.00 85.25 247 GLU A C 1
ATOM 1916 O O . GLU A 1 247 ? -8.152 -22.668 -0.379 1.00 85.25 247 GLU A O 1
ATOM 1921 N N . GLY A 1 248 ? -7.038 -21.858 1.395 1.00 85.06 248 GLY A N 1
ATOM 1922 C CA . GLY A 1 248 ? -6.980 -23.128 2.125 1.00 85.06 248 GLY A CA 1
ATOM 1923 C C . GLY A 1 248 ? -6.039 -24.179 1.521 1.00 85.06 248 GLY A C 1
ATOM 1924 O O . GLY A 1 248 ? -6.073 -25.330 1.960 1.00 85.06 248 GLY A O 1
ATOM 1925 N N . ALA A 1 249 ? -5.224 -23.812 0.528 1.00 92.75 249 ALA A N 1
ATOM 1926 C CA . ALA A 1 249 ? -4.285 -24.720 -0.115 1.00 92.75 249 ALA A CA 1
ATOM 1927 C C . ALA A 1 249 ? -3.011 -24.947 0.719 1.00 92.75 249 ALA A C 1
ATOM 1929 O O . ALA A 1 249 ? -2.648 -24.146 1.580 1.00 92.75 249 ALA A O 1
ATOM 1930 N N . ASP A 1 250 ? -2.325 -26.058 0.447 1.00 96.38 250 ASP A N 1
ATOM 1931 C CA . ASP A 1 250 ? -1.035 -26.382 1.059 1.00 96.38 250 ASP A CA 1
ATOM 1932 C C . ASP A 1 250 ? 0.079 -25.542 0.403 1.00 96.38 250 ASP A C 1
ATOM 1934 O O . ASP A 1 250 ? 0.322 -25.714 -0.798 1.00 96.38 250 ASP A O 1
ATOM 1938 N N . PRO A 1 251 ? 0.770 -24.654 1.144 1.00 97.38 251 PRO A N 1
ATOM 1939 C CA . PRO A 1 251 ? 1.803 -23.789 0.580 1.00 97.38 251 PRO A CA 1
ATOM 1940 C C . PRO A 1 251 ? 3.061 -24.547 0.125 1.00 97.38 251 PRO A C 1
ATOM 1942 O O . PRO A 1 251 ? 3.826 -23.999 -0.666 1.00 97.38 251 PRO A O 1
ATOM 1945 N N . LEU A 1 252 ? 3.283 -25.794 0.568 1.00 98.06 252 LEU A N 1
ATOM 1946 C CA . LEU A 1 252 ? 4.424 -26.616 0.137 1.00 98.06 252 LEU A CA 1
ATOM 1947 C C . LEU A 1 252 ? 4.208 -27.282 -1.231 1.00 98.06 252 LEU A C 1
ATOM 1949 O O . LEU A 1 252 ? 5.143 -27.873 -1.778 1.00 98.06 252 LEU A O 1
ATOM 1953 N N . LEU A 1 253 ? 3.000 -27.191 -1.798 1.00 97.88 253 LEU A N 1
ATOM 1954 C CA . LEU A 1 253 ? 2.703 -27.639 -3.155 1.00 97.88 253 LEU A CA 1
ATOM 1955 C C . LEU A 1 253 ? 2.870 -26.477 -4.137 1.00 97.88 253 LEU A C 1
ATOM 1957 O O . LEU A 1 253 ? 2.144 -25.489 -4.071 1.00 97.88 253 LEU A O 1
ATOM 1961 N N . ALA A 1 254 ? 3.765 -26.630 -5.116 1.00 96.44 254 ALA A N 1
ATOM 1962 C CA . ALA A 1 254 ? 3.978 -25.627 -6.165 1.00 96.44 254 ALA A CA 1
ATOM 1963 C C . ALA A 1 254 ? 2.678 -25.257 -6.905 1.00 96.44 254 ALA A C 1
ATOM 1965 O O . ALA A 1 254 ? 2.435 -24.094 -7.195 1.00 96.44 254 ALA A O 1
ATOM 1966 N N . SER A 1 255 ? 1.795 -26.235 -7.139 1.00 96.62 255 SER A N 1
ATOM 1967 C CA . SER A 1 255 ? 0.502 -26.025 -7.803 1.00 96.62 255 SER A CA 1
ATOM 1968 C C . SER A 1 255 ? -0.509 -25.198 -7.001 1.00 96.62 255 SER A C 1
ATOM 1970 O O . SER A 1 255 ? -1.563 -24.874 -7.538 1.00 96.62 255 SER A O 1
ATOM 1972 N N . SER A 1 256 ? -0.239 -24.906 -5.726 1.00 97.50 256 SER A N 1
ATOM 1973 C CA . SER A 1 256 ? -1.073 -24.024 -4.897 1.00 97.50 256 SER A CA 1
ATOM 1974 C C . SER A 1 256 ? -0.805 -22.542 -5.154 1.00 97.50 256 SER A C 1
ATOM 1976 O O . SER A 1 256 ? -1.548 -21.698 -4.656 1.00 97.50 256 SER A O 1
ATOM 1978 N N . TRP A 1 257 ? 0.269 -22.224 -5.878 1.00 97.94 257 TRP A N 1
ATOM 1979 C CA . TRP A 1 257 ? 0.688 -20.861 -6.156 1.00 97.94 257 TRP A CA 1
ATOM 1980 C C . TRP A 1 257 ? 0.337 -20.481 -7.591 1.00 97.94 257 TRP A C 1
ATOM 1982 O O . TRP A 1 257 ? 0.820 -21.078 -8.552 1.00 97.94 257 TRP A O 1
ATOM 1992 N N . THR A 1 258 ? -0.483 -19.448 -7.733 1.00 97.75 258 THR A N 1
ATOM 1993 C CA . THR A 1 258 ? -0.852 -18.862 -9.020 1.00 97.75 258 THR A CA 1
ATOM 1994 C C . THR A 1 258 ? -0.009 -17.613 -9.256 1.00 97.75 258 THR A C 1
ATOM 1996 O O . THR A 1 258 ? -0.147 -16.623 -8.536 1.00 97.75 258 THR A O 1
ATOM 1999 N N . LYS A 1 259 ? 0.865 -17.628 -10.268 1.00 98.25 259 LYS A N 1
ATOM 2000 C CA . LYS A 1 259 ? 1.632 -16.438 -10.656 1.00 98.25 259 LYS A CA 1
ATOM 2001 C C . LYS A 1 259 ? 0.729 -15.391 -11.312 1.00 98.25 259 LYS A C 1
ATOM 2003 O O . LYS A 1 259 ? -0.081 -15.710 -12.184 1.00 98.25 259 LYS A O 1
ATOM 2008 N N . LEU A 1 260 ? 0.869 -14.132 -10.896 1.00 95.38 260 LEU A N 1
ATOM 2009 C CA . LEU A 1 260 ? 0.176 -13.017 -11.534 1.00 95.38 260 LEU A CA 1
ATOM 2010 C C . LEU A 1 260 ? 0.890 -12.603 -12.835 1.00 95.38 260 LEU A C 1
ATOM 2012 O O . LEU A 1 260 ? 2.108 -12.459 -12.834 1.00 95.38 260 LEU A O 1
ATOM 2016 N N . PRO A 1 261 ? 0.146 -12.343 -13.928 1.00 92.44 261 PRO A N 1
ATOM 2017 C CA . PRO A 1 261 ? 0.741 -12.169 -15.258 1.00 92.44 261 PRO A CA 1
ATOM 2018 C C . PRO A 1 261 ? 1.448 -10.822 -15.475 1.00 92.44 261 PRO A C 1
ATOM 2020 O O . PRO A 1 261 ? 2.221 -10.673 -16.419 1.00 92.44 261 PRO A O 1
ATOM 2023 N N . GLU A 1 262 ? 1.158 -9.828 -14.635 1.00 93.38 262 GLU A N 1
ATOM 2024 C CA . GLU A 1 262 ? 1.616 -8.446 -14.799 1.00 93.38 262 GLU A CA 1
ATOM 2025 C C . GLU A 1 262 ? 2.461 -8.017 -13.594 1.00 93.38 262 GLU A C 1
ATOM 2027 O O . GLU A 1 262 ? 2.105 -8.368 -12.461 1.00 93.38 262 GLU A O 1
ATOM 2032 N N . PRO A 1 263 ? 3.503 -7.191 -13.798 1.00 93.81 263 PRO A N 1
ATOM 2033 C CA . PRO A 1 263 ? 4.276 -6.634 -12.697 1.00 93.81 263 PRO A CA 1
ATOM 2034 C C . PRO A 1 263 ? 3.409 -5.730 -11.803 1.00 93.81 263 PRO A C 1
ATOM 2036 O O . PRO A 1 263 ? 2.530 -4.996 -12.267 1.00 93.81 263 PRO A O 1
ATOM 2039 N N . LEU A 1 264 ? 3.677 -5.763 -10.498 1.00 91.69 264 LEU A N 1
ATOM 2040 C CA . LEU A 1 264 ? 2.995 -4.965 -9.477 1.00 91.69 264 LEU A CA 1
ATOM 2041 C C . LEU A 1 264 ? 3.594 -3.566 -9.313 1.00 91.69 264 LEU A C 1
ATOM 2043 O O . LEU A 1 264 ? 2.859 -2.602 -9.083 1.00 91.69 264 LEU A O 1
ATOM 2047 N N . LEU A 1 265 ? 4.918 -3.451 -9.411 1.00 92.62 265 LEU A N 1
ATOM 2048 C CA . LEU A 1 265 ? 5.648 -2.196 -9.260 1.00 92.62 265 LEU A CA 1
ATOM 2049 C C . LEU A 1 265 ? 6.842 -2.199 -10.206 1.00 92.62 265 LEU A C 1
ATOM 2051 O O . LEU A 1 265 ? 7.701 -3.059 -10.084 1.00 92.62 265 LEU A O 1
ATOM 2055 N N . THR A 1 266 ? 6.891 -1.230 -11.116 1.00 95.38 266 THR A N 1
ATOM 2056 C CA . THR A 1 266 ? 7.925 -1.109 -12.151 1.00 95.38 266 THR A CA 1
ATOM 2057 C C . THR A 1 266 ? 8.498 0.309 -12.178 1.00 95.38 266 THR A C 1
ATOM 2059 O O . THR A 1 266 ? 8.015 1.203 -11.471 1.00 95.38 266 THR A O 1
ATOM 2062 N N . THR A 1 267 ? 9.518 0.524 -13.003 1.00 93.00 267 THR A N 1
ATOM 2063 C CA . THR A 1 267 ? 10.121 1.834 -13.250 1.00 93.00 267 THR A CA 1
ATOM 2064 C C . THR A 1 267 ? 9.079 2.898 -13.583 1.00 93.00 267 THR A C 1
ATOM 2066 O O . THR A 1 267 ? 8.178 2.719 -14.401 1.00 93.00 267 THR A O 1
ATOM 2069 N N . SER A 1 268 ? 9.243 4.061 -12.960 1.00 92.06 268 SER A N 1
ATOM 2070 C CA . SER A 1 268 ? 8.440 5.253 -13.182 1.00 92.06 268 SER A CA 1
ATOM 2071 C C . SER A 1 268 ? 9.354 6.415 -13.562 1.00 92.06 268 SER A C 1
ATOM 2073 O O . SER A 1 268 ? 9.773 7.192 -12.700 1.00 92.06 268 SER A O 1
ATOM 2075 N N . VAL A 1 269 ? 9.593 6.574 -14.865 1.00 86.19 269 VAL A N 1
ATOM 2076 C CA . VAL A 1 269 ? 10.419 7.653 -15.442 1.00 86.19 269 VAL A CA 1
ATOM 2077 C C . VAL A 1 269 ? 9.955 9.033 -14.968 1.00 86.19 269 VAL A C 1
ATOM 2079 O O . VAL A 1 269 ? 10.765 9.821 -14.486 1.00 86.19 269 VAL A O 1
ATOM 2082 N N . ASP A 1 270 ? 8.643 9.288 -14.982 1.00 82.88 270 ASP A N 1
ATOM 2083 C CA . ASP A 1 270 ? 8.055 10.573 -14.567 1.00 82.88 270 ASP A CA 1
ATOM 2084 C C . ASP A 1 270 ? 8.356 10.947 -13.107 1.00 82.88 270 ASP A C 1
ATOM 2086 O O . ASP A 1 270 ? 8.399 12.124 -12.753 1.00 82.88 270 ASP A O 1
ATOM 2090 N N . ASN A 1 271 ? 8.578 9.945 -12.252 1.00 80.31 271 ASN A N 1
ATOM 2091 C CA . ASN A 1 271 ? 8.891 10.136 -10.837 1.00 80.31 271 ASN A CA 1
ATOM 2092 C C . ASN A 1 271 ? 10.396 10.008 -10.548 1.00 80.31 271 ASN A C 1
ATOM 2094 O O . ASN A 1 271 ? 10.800 10.129 -9.387 1.00 80.31 271 ASN A O 1
ATOM 2098 N N . GLY A 1 272 ? 11.216 9.746 -11.575 1.00 91.00 272 GLY A N 1
ATOM 2099 C CA . GLY A 1 272 ? 12.645 9.471 -11.445 1.00 91.00 272 GLY A CA 1
ATOM 2100 C C . GLY A 1 272 ? 12.915 8.287 -10.520 1.00 91.00 272 GLY A C 1
ATOM 2101 O O . GLY A 1 272 ? 13.686 8.427 -9.573 1.00 91.00 272 GLY A O 1
ATOM 2102 N N . MET A 1 273 ? 12.198 7.180 -10.727 1.00 92.56 273 MET A N 1
ATOM 2103 C CA . MET A 1 273 ? 12.300 5.953 -9.934 1.00 92.56 273 MET A CA 1
ATOM 2104 C C . MET A 1 273 ? 12.562 4.785 -10.875 1.00 92.56 273 MET A C 1
ATOM 2106 O O . MET A 1 273 ? 11.691 4.449 -11.676 1.00 92.56 273 MET A O 1
ATOM 2110 N N . TYR A 1 274 ? 13.739 4.184 -10.775 1.00 97.06 274 TYR A N 1
ATOM 2111 C CA . TYR A 1 274 ? 14.210 3.150 -11.690 1.00 97.06 274 TYR A CA 1
ATOM 2112 C C . TYR A 1 274 ? 14.527 1.869 -10.928 1.00 97.06 274 TYR A C 1
ATOM 2114 O O . TYR A 1 274 ? 15.154 1.924 -9.871 1.00 97.06 274 TYR A O 1
ATOM 2122 N N . GLY A 1 275 ? 14.093 0.733 -11.463 1.00 96.88 275 GLY A N 1
ATOM 2123 C CA . GLY A 1 275 ? 14.355 -0.583 -10.895 1.00 96.88 275 GLY A CA 1
ATOM 2124 C C . GLY A 1 275 ? 13.827 -0.779 -9.465 1.00 96.88 275 GLY A C 1
ATOM 2125 O O . GLY A 1 275 ? 14.634 -1.098 -8.591 1.00 96.88 275 GLY A O 1
ATOM 2126 N N . PRO A 1 276 ? 12.544 -0.498 -9.150 1.00 97.69 276 PRO A N 1
ATOM 2127 C CA . PRO A 1 276 ? 12.040 -0.706 -7.800 1.00 97.69 276 PRO A CA 1
ATOM 2128 C C . PRO A 1 276 ? 11.933 -2.197 -7.463 1.00 97.69 276 PRO A C 1
ATOM 2130 O O . PRO A 1 276 ? 11.296 -2.954 -8.193 1.00 97.69 276 PRO A O 1
ATOM 2133 N N . GLY A 1 277 ? 12.481 -2.606 -6.321 1.00 97.69 277 GLY A N 1
ATOM 2134 C CA . GLY A 1 277 ? 12.419 -4.002 -5.908 1.00 97.69 277 GLY A CA 1
ATOM 2135 C C . GLY A 1 277 ? 12.921 -4.270 -4.495 1.00 97.69 277 GLY A C 1
ATOM 2136 O O . GLY A 1 277 ? 13.035 -3.350 -3.678 1.00 97.69 277 GLY A O 1
ATOM 2137 N N . HIS A 1 278 ? 13.141 -5.558 -4.237 1.00 98.38 278 HIS A N 1
ATOM 2138 C CA . HIS A 1 278 ? 13.435 -6.209 -2.961 1.00 98.38 278 HIS A CA 1
ATOM 2139 C C . HIS A 1 278 ? 12.664 -5.545 -1.820 1.00 98.38 278 HIS A C 1
ATOM 2141 O O . HIS A 1 278 ? 13.212 -4.786 -1.017 1.00 98.38 278 HIS A O 1
ATOM 2147 N N . ASN A 1 279 ? 11.343 -5.723 -1.850 1.00 98.38 279 ASN A N 1
ATOM 2148 C CA . ASN A 1 279 ? 10.451 -5.044 -0.927 1.00 98.38 279 ASN A CA 1
ATOM 2149 C C . ASN A 1 279 ? 10.291 -5.817 0.385 1.00 98.38 279 ASN A C 1
ATOM 2151 O O . ASN A 1 279 ? 10.476 -7.020 0.436 1.00 98.38 279 ASN A O 1
ATOM 2155 N N . GLY A 1 280 ? 9.817 -5.120 1.410 1.00 97.75 280 GLY A N 1
ATOM 2156 C CA . GLY A 1 280 ? 9.298 -5.690 2.646 1.00 97.75 280 GLY A CA 1
ATOM 2157 C C . GLY A 1 280 ? 7.950 -5.070 3.005 1.00 97.75 280 GLY A C 1
ATOM 2158 O O . GLY A 1 280 ? 7.526 -4.060 2.426 1.00 97.75 280 GLY A O 1
ATOM 2159 N N . PHE A 1 281 ? 7.271 -5.671 3.980 1.00 97.19 281 PHE A N 1
ATOM 2160 C CA . PHE A 1 281 ? 5.980 -5.206 4.480 1.00 97.19 281 PHE A CA 1
ATOM 2161 C C . PHE A 1 281 ? 6.019 -4.980 5.984 1.00 97.19 281 PHE A C 1
ATOM 2163 O O . PHE A 1 281 ? 6.563 -5.788 6.729 1.00 97.19 281 PHE A O 1
ATOM 2170 N N . PHE A 1 282 ? 5.395 -3.897 6.441 1.00 95.19 282 PHE A N 1
ATOM 2171 C CA . PHE A 1 282 ? 5.271 -3.608 7.865 1.00 95.19 282 PHE A CA 1
ATOM 2172 C C . PHE A 1 282 ? 3.960 -2.894 8.182 1.00 95.19 282 PHE A C 1
ATOM 2174 O O . PHE A 1 282 ? 3.292 -2.341 7.306 1.00 95.19 282 PHE A O 1
ATOM 2181 N N . LYS A 1 283 ? 3.572 -2.921 9.457 1.00 89.94 283 LYS A N 1
ATOM 2182 C CA . LYS A 1 283 ? 2.358 -2.262 9.942 1.00 89.94 283 LYS A CA 1
ATOM 2183 C C . LYS A 1 283 ? 2.667 -0.875 10.499 1.00 89.94 283 LYS A C 1
ATOM 2185 O O . LYS A 1 283 ? 3.730 -0.652 11.078 1.00 89.94 283 LYS A O 1
ATOM 2190 N N . SER A 1 284 ? 1.709 0.042 10.378 1.00 87.56 284 SER A N 1
ATOM 2191 C CA . SER A 1 284 ? 1.730 1.307 11.120 1.00 87.56 284 SER A CA 1
ATOM 2192 C C . SER A 1 284 ? 1.771 1.073 12.640 1.00 87.56 284 SER A C 1
ATOM 2194 O O . SER A 1 284 ? 1.382 0.000 13.105 1.00 87.56 284 SER A O 1
ATOM 2196 N N . PRO A 1 285 ? 2.160 2.083 13.445 1.00 86.56 285 PRO A N 1
ATOM 2197 C CA . PRO A 1 285 ? 2.232 1.971 14.902 1.00 86.56 285 PRO A CA 1
ATOM 2198 C C . PRO A 1 285 ? 0.953 1.498 15.595 1.00 86.56 285 PRO A C 1
ATOM 2200 O O . PRO A 1 285 ? 1.009 0.861 16.641 1.00 86.56 285 PRO A O 1
ATOM 2203 N N . ASP A 1 286 ? -0.201 1.830 15.020 1.00 84.00 286 ASP A N 1
ATOM 2204 C CA . ASP A 1 286 ? -1.523 1.436 15.508 1.00 84.00 286 ASP A CA 1
ATOM 2205 C C . ASP A 1 286 ? -2.020 0.101 14.917 1.00 84.00 286 ASP A C 1
ATOM 2207 O O . ASP A 1 286 ? -3.124 -0.338 15.229 1.00 84.00 286 ASP A O 1
ATOM 2211 N N . GLY A 1 287 ? -1.228 -0.538 14.051 1.00 83.88 287 GLY A N 1
ATOM 2212 C CA . GLY A 1 287 ? -1.555 -1.791 13.375 1.00 83.88 287 GLY A CA 1
ATOM 2213 C C . GLY A 1 287 ? -2.592 -1.675 12.253 1.00 83.88 287 GLY A C 1
ATOM 2214 O O . GLY A 1 287 ? -2.968 -2.696 11.678 1.00 83.88 287 GLY A O 1
ATOM 2215 N N . THR A 1 288 ? -3.083 -0.470 11.937 1.00 79.81 288 THR A N 1
ATOM 2216 C CA . THR A 1 288 ? -4.253 -0.291 11.056 1.00 79.81 288 THR A CA 1
ATOM 2217 C C . THR A 1 288 ? -3.924 -0.178 9.571 1.00 79.81 288 THR A C 1
ATOM 2219 O O . THR A 1 288 ? -4.812 -0.373 8.739 1.00 79.81 288 THR A O 1
ATOM 2222 N N . GLN A 1 289 ? -2.677 0.135 9.219 1.00 84.25 289 GLN A N 1
ATOM 2223 C CA . GLN A 1 289 ? -2.239 0.331 7.841 1.00 84.25 289 GLN A CA 1
ATOM 2224 C C . GLN A 1 289 ? -1.109 -0.628 7.489 1.00 84.25 289 GLN A C 1
ATOM 2226 O O . GLN A 1 289 ? -0.168 -0.802 8.264 1.00 84.25 289 GLN A O 1
ATOM 2231 N N . ASP A 1 290 ? -1.190 -1.194 6.289 1.00 88.19 290 ASP A N 1
ATOM 2232 C CA . ASP A 1 290 ? -0.086 -1.890 5.642 1.00 88.19 290 ASP A CA 1
ATOM 2233 C C . ASP A 1 290 ? 0.807 -0.884 4.919 1.00 88.19 290 ASP A C 1
ATOM 2235 O O . ASP A 1 290 ? 0.327 0.029 4.243 1.00 88.19 290 ASP A O 1
ATOM 2239 N N . TRP A 1 291 ? 2.112 -1.056 5.061 1.00 93.38 291 TRP A N 1
ATOM 2240 C CA . TRP A 1 291 ? 3.132 -0.239 4.426 1.00 93.38 291 TRP A CA 1
ATOM 2241 C C . TRP A 1 291 ? 4.108 -1.134 3.677 1.00 93.38 291 TRP A C 1
ATOM 2243 O O . TRP A 1 291 ? 4.429 -2.235 4.118 1.00 93.38 291 TRP A O 1
ATOM 2253 N N . MET A 1 292 ? 4.576 -0.637 2.538 1.00 96.12 292 MET A N 1
ATOM 2254 C CA . MET A 1 292 ? 5.646 -1.235 1.758 1.00 96.12 292 MET A CA 1
ATOM 2255 C C . MET A 1 292 ? 6.918 -0.425 1.978 1.00 96.12 292 MET A C 1
ATOM 2257 O O . MET A 1 292 ? 6.905 0.805 1.869 1.00 96.12 292 MET A O 1
ATOM 2261 N N . ILE A 1 293 ? 8.012 -1.125 2.238 1.00 98.44 293 ILE A N 1
ATOM 2262 C CA . ILE A 1 293 ? 9.372 -0.612 2.106 1.00 98.44 293 ILE A CA 1
ATOM 2263 C C . ILE A 1 293 ? 10.015 -1.286 0.894 1.00 98.44 293 ILE A C 1
ATOM 2265 O O . ILE A 1 293 ? 9.733 -2.447 0.637 1.00 98.44 293 ILE A O 1
ATOM 2269 N N . PHE A 1 294 ? 10.792 -0.564 0.098 1.00 98.50 294 PHE A N 1
ATOM 2270 C CA . PHE A 1 294 ? 11.446 -1.094 -1.104 1.00 98.50 294 PHE A CA 1
ATOM 2271 C C . PHE A 1 294 ? 12.653 -0.230 -1.455 1.00 98.50 294 PHE A C 1
ATOM 2273 O O . PHE A 1 294 ? 12.753 0.905 -0.978 1.00 98.50 294 PHE A O 1
ATOM 2280 N N . HIS A 1 295 ? 13.561 -0.725 -2.293 1.00 98.50 295 HIS A N 1
ATOM 2281 C CA . HIS A 1 295 ? 14.619 0.114 -2.850 1.00 98.50 295 HIS A CA 1
ATOM 2282 C C . HIS A 1 295 ? 14.329 0.515 -4.292 1.00 98.50 295 HIS A C 1
ATOM 2284 O O . HIS A 1 295 ? 13.587 -0.163 -4.994 1.00 98.50 295 HIS A O 1
ATOM 2290 N N . ALA A 1 296 ? 14.929 1.613 -4.743 1.00 97.88 296 ALA A N 1
ATOM 2291 C CA . ALA A 1 296 ? 14.983 1.993 -6.153 1.00 97.88 296 ALA A CA 1
ATOM 2292 C C . ALA A 1 296 ? 16.184 2.911 -6.419 1.00 97.88 296 ALA A C 1
ATOM 2294 O O . ALA A 1 296 ? 16.792 3.464 -5.497 1.00 97.88 296 ALA A O 1
ATOM 2295 N N . ASN A 1 297 ? 16.482 3.130 -7.695 1.00 96.75 297 ASN A N 1
ATOM 2296 C CA . ASN A 1 297 ? 17.462 4.102 -8.156 1.00 96.75 297 ASN A CA 1
ATOM 2297 C C . ASN A 1 297 ? 16.795 5.421 -8.568 1.00 96.75 297 ASN A C 1
ATOM 2299 O O . ASN A 1 297 ? 15.692 5.446 -9.117 1.00 96.75 297 ASN A O 1
ATOM 2303 N N . ARG A 1 298 ? 17.493 6.539 -8.334 1.00 92.75 298 ARG A N 1
ATOM 2304 C CA . ARG A 1 298 ? 17.112 7.870 -8.851 1.00 92.75 298 ARG A CA 1
ATOM 2305 C C . ARG A 1 298 ? 17.701 8.179 -10.228 1.00 92.75 298 ARG A C 1
ATOM 2307 O O . ARG A 1 298 ? 17.335 9.180 -10.838 1.00 92.75 298 ARG A O 1
ATOM 2314 N N . ASP A 1 299 ? 18.588 7.314 -10.704 1.00 90.75 299 ASP A N 1
ATOM 2315 C CA . ASP A 1 299 ? 19.251 7.384 -12.001 1.00 90.75 299 ASP A CA 1
ATOM 2316 C C . ASP A 1 299 ? 18.892 6.130 -12.810 1.00 90.75 299 ASP A C 1
ATOM 2318 O O . ASP A 1 299 ? 18.956 5.017 -12.288 1.00 90.75 299 ASP A O 1
ATOM 2322 N N . SER A 1 300 ? 18.528 6.301 -14.083 1.00 90.75 300 SER A N 1
ATOM 2323 C CA . SER A 1 300 ? 18.225 5.198 -15.008 1.00 90.75 300 SER A CA 1
ATOM 2324 C C . SER A 1 300 ? 19.412 4.264 -15.264 1.00 90.75 300 SER A C 1
ATOM 2326 O O . SER A 1 300 ? 19.226 3.148 -15.736 1.00 90.75 300 SER A O 1
ATOM 2328 N N . SER A 1 301 ? 20.633 4.728 -14.989 1.00 92.69 301 SER A N 1
ATOM 2329 C CA . SER A 1 301 ? 21.874 3.957 -15.094 1.00 92.69 301 SER A CA 1
ATOM 2330 C C . SER A 1 301 ? 22.309 3.300 -13.779 1.00 92.69 301 SER A C 1
ATOM 2332 O O . SER A 1 301 ? 23.385 2.700 -13.737 1.00 92.69 301 SER A O 1
ATOM 2334 N N . GLY A 1 302 ? 21.492 3.415 -12.722 1.00 89.75 302 GLY A N 1
ATOM 2335 C CA . GLY A 1 302 ? 21.746 2.791 -11.425 1.00 89.75 302 GLY A CA 1
ATOM 2336 C C . GLY A 1 302 ? 21.861 1.268 -11.516 1.00 89.75 302 GLY A C 1
ATOM 2337 O O . GLY A 1 302 ? 21.293 0.642 -12.413 1.00 89.75 302 GLY A O 1
ATOM 2338 N N . ARG A 1 303 ? 22.634 0.678 -10.599 1.00 93.19 303 ARG A N 1
ATOM 2339 C CA . ARG A 1 303 ? 23.024 -0.741 -10.627 1.00 93.19 303 ARG A CA 1
ATOM 2340 C C . ARG A 1 303 ? 22.745 -1.435 -9.291 1.00 93.19 303 ARG A C 1
ATOM 2342 O O . ARG A 1 303 ? 22.203 -0.826 -8.367 1.00 93.19 303 ARG A O 1
ATOM 2349 N N . CYS A 1 304 ? 23.136 -2.709 -9.184 1.00 92.69 304 CYS A N 1
ATOM 2350 C CA . CYS A 1 304 ? 23.141 -3.457 -7.925 1.00 92.69 304 CYS A CA 1
ATOM 2351 C C . CYS A 1 304 ? 24.293 -2.984 -7.013 1.00 92.69 304 CYS A C 1
ATOM 2353 O O . CYS A 1 304 ? 25.247 -3.723 -6.793 1.00 92.69 304 CYS A O 1
ATOM 2355 N N . ASP A 1 305 ? 24.242 -1.753 -6.509 1.00 93.38 305 ASP A N 1
ATOM 2356 C CA . ASP A 1 305 ? 25.340 -1.150 -5.739 1.00 93.38 305 ASP A CA 1
ATOM 2357 C C . ASP A 1 305 ? 24.842 -0.394 -4.494 1.00 93.38 305 ASP A C 1
ATOM 2359 O O . ASP A 1 305 ? 23.658 -0.458 -4.131 1.00 93.38 305 ASP A O 1
ATOM 2363 N N . GLU A 1 306 ? 25.760 0.275 -3.794 1.00 93.62 306 GLU A N 1
ATOM 2364 C CA . GLU A 1 306 ? 25.497 1.061 -2.591 1.00 93.62 306 GLU A CA 1
ATOM 2365 C C . GLU A 1 306 ? 24.635 2.314 -2.817 1.00 93.62 306 GLU A C 1
ATOM 2367 O O . GLU A 1 306 ? 24.199 2.929 -1.839 1.00 93.62 306 GLU A O 1
ATOM 2372 N N . TYR A 1 307 ? 24.372 2.718 -4.063 1.00 95.44 307 TYR A N 1
ATOM 2373 C CA . TYR A 1 307 ? 23.634 3.944 -4.375 1.00 95.44 307 TYR A CA 1
ATOM 2374 C C . TYR A 1 307 ? 22.121 3.736 -4.491 1.00 95.44 307 TYR A C 1
ATOM 2376 O O . TYR A 1 307 ? 21.375 4.724 -4.537 1.00 95.44 307 TYR A O 1
ATOM 2384 N N . ARG A 1 308 ? 21.646 2.483 -4.473 1.00 96.94 308 ARG A N 1
ATOM 2385 C CA . ARG A 1 308 ? 20.216 2.177 -4.333 1.00 96.94 308 ARG A CA 1
ATOM 2386 C C . ARG A 1 308 ? 19.682 2.766 -3.028 1.00 96.94 308 ARG A C 1
ATOM 2388 O O . ARG A 1 308 ? 20.288 2.651 -1.959 1.00 96.94 308 ARG A O 1
ATOM 2395 N N . GLN A 1 309 ? 18.530 3.422 -3.125 1.00 97.88 309 GLN A N 1
ATOM 2396 C CA . GLN A 1 309 ? 17.940 4.183 -2.028 1.00 97.88 309 GLN A CA 1
ATOM 2397 C C . GLN A 1 309 ? 16.707 3.476 -1.485 1.00 97.88 309 GLN A C 1
ATOM 2399 O O . GLN A 1 309 ? 15.946 2.893 -2.249 1.00 97.88 309 GLN A O 1
ATOM 2404 N N . THR A 1 310 ? 16.474 3.584 -0.180 1.00 98.50 310 THR A N 1
ATOM 2405 C CA . THR A 1 310 ? 15.293 3.029 0.490 1.00 98.50 310 THR A CA 1
ATOM 2406 C C . THR A 1 310 ? 14.109 3.989 0.404 1.00 98.50 310 THR A C 1
ATOM 2408 O O . THR A 1 310 ? 14.235 5.178 0.711 1.00 98.50 310 THR A O 1
ATOM 2411 N N . PHE A 1 311 ? 12.937 3.458 0.075 1.00 97.44 311 PHE A N 1
ATOM 2412 C CA . PHE A 1 311 ? 11.668 4.165 -0.029 1.00 97.44 311 PHE A CA 1
ATOM 2413 C C . PHE A 1 311 ? 10.592 3.464 0.788 1.00 97.44 311 PHE A C 1
ATOM 2415 O O . PHE A 1 311 ? 10.593 2.247 0.933 1.00 97.44 311 PHE A O 1
ATOM 2422 N N . VAL A 1 312 ? 9.644 4.246 1.296 1.00 95.25 312 VAL A N 1
ATOM 2423 C CA . VAL A 1 312 ? 8.486 3.745 2.039 1.00 95.25 312 VAL A CA 1
ATOM 2424 C C . VAL A 1 312 ? 7.209 4.352 1.472 1.00 95.25 312 VAL A C 1
ATOM 2426 O O . VAL A 1 312 ? 7.161 5.552 1.189 1.00 95.25 312 VAL A O 1
ATOM 2429 N N . GLN A 1 313 ? 6.160 3.547 1.322 1.00 88.75 313 GLN A N 1
ATOM 2430 C CA . GLN A 1 313 ? 4.839 4.016 0.906 1.00 88.75 313 GLN A CA 1
ATOM 2431 C C . GLN A 1 313 ? 3.714 3.198 1.556 1.00 88.75 313 GLN A C 1
ATOM 2433 O O . GLN A 1 313 ? 3.890 2.003 1.795 1.00 88.75 313 GLN A O 1
ATOM 2438 N N . PRO A 1 314 ? 2.547 3.799 1.836 1.00 86.06 314 PRO A N 1
ATOM 2439 C CA . PRO A 1 314 ? 1.404 3.044 2.330 1.00 86.06 314 PRO A CA 1
ATOM 2440 C C . PRO A 1 314 ? 0.859 2.133 1.224 1.00 86.06 314 PRO A C 1
ATOM 2442 O O . PRO A 1 314 ? 0.727 2.546 0.068 1.00 86.06 314 PRO A O 1
ATOM 2445 N N . LEU A 1 315 ? 0.487 0.906 1.581 1.00 81.12 315 LEU A N 1
ATOM 2446 C CA . LEU A 1 315 ? -0.255 0.010 0.704 1.00 81.12 315 LEU A CA 1
ATOM 2447 C C . LEU A 1 315 ? -1.731 0.341 0.796 1.00 81.12 315 LEU A C 1
ATOM 2449 O O . LEU A 1 315 ? -2.417 0.037 1.770 1.00 81.12 315 LEU A O 1
ATOM 2453 N N . ALA A 1 316 ? -2.239 0.960 -0.257 1.00 60.09 316 ALA A N 1
ATOM 2454 C CA . ALA A 1 316 ? -3.668 1.072 -0.441 1.00 60.09 316 ALA A CA 1
ATOM 2455 C C . ALA A 1 316 ? -4.166 -0.177 -1.170 1.00 60.09 316 ALA A C 1
ATOM 2457 O O . ALA A 1 316 ? -3.852 -0.379 -2.343 1.00 60.09 316 ALA A O 1
ATOM 2458 N N . LEU A 1 317 ? -4.960 -1.001 -0.488 1.00 46.69 317 LEU A N 1
ATOM 2459 C CA . LEU A 1 317 ? -5.649 -2.115 -1.129 1.00 46.69 317 LEU A CA 1
ATOM 2460 C C . LEU A 1 317 ? -6.556 -1.607 -2.243 1.00 46.69 317 LEU A C 1
ATOM 2462 O O . LEU A 1 317 ? -7.286 -0.620 -2.107 1.00 46.69 317 LEU A O 1
ATOM 2466 N N . ASP A 1 318 ? -6.464 -2.296 -3.370 1.00 42.19 318 ASP A N 1
ATOM 2467 C CA . ASP A 1 318 ? -6.928 -1.802 -4.645 1.00 42.19 318 ASP A CA 1
ATOM 2468 C C . ASP A 1 318 ? -8.453 -1.937 -4.819 1.00 42.19 318 ASP A C 1
ATOM 2470 O O . ASP A 1 318 ? -8.949 -2.814 -5.517 1.00 42.19 318 ASP A O 1
ATOM 2474 N N . ARG A 1 319 ? -9.216 -0.999 -4.244 1.00 35.31 319 ARG A N 1
ATOM 2475 C CA . ARG A 1 319 ? -10.488 -0.539 -4.846 1.00 35.31 319 ARG A CA 1
ATOM 2476 C C . ARG A 1 319 ? -10.247 0.423 -6.030 1.00 35.31 319 ARG A C 1
ATOM 2478 O O . ARG A 1 319 ? -11.180 0.849 -6.708 1.00 35.31 319 ARG A O 1
ATOM 2485 N N . ARG A 1 320 ? -8.984 0.764 -6.319 1.00 35.25 320 ARG A N 1
ATOM 2486 C CA . ARG A 1 320 ? -8.535 1.742 -7.327 1.00 35.25 320 ARG A CA 1
ATOM 2487 C C . ARG A 1 320 ? -8.561 1.179 -8.764 1.00 35.25 320 ARG A C 1
ATOM 2489 O O . ARG A 1 320 ? -8.806 1.961 -9.681 1.00 35.25 320 ARG A O 1
ATOM 2496 N N . ARG A 1 321 ? -8.444 -0.138 -9.006 1.00 36.97 321 ARG A N 1
ATOM 2497 C CA . ARG A 1 321 ? -8.634 -0.788 -10.324 1.00 36.97 321 ARG A CA 1
ATOM 2498 C C . ARG A 1 321 ? -10.064 -0.641 -10.819 1.00 36.97 321 ARG A C 1
ATOM 2500 O O . ARG A 1 321 ? -10.275 -0.541 -12.025 1.00 36.97 321 ARG A O 1
ATOM 2507 N N . GLN A 1 322 ? -11.036 -0.572 -9.911 1.00 33.50 322 GLN A N 1
ATOM 2508 C CA . GLN A 1 322 ? -12.428 -0.305 -10.258 1.00 33.50 322 GLN A CA 1
ATOM 2509 C C . GLN A 1 322 ? -12.589 1.152 -10.723 1.00 33.50 322 GLN A C 1
ATOM 2511 O O . GLN A 1 322 ? -13.097 1.387 -11.815 1.00 33.50 322 GLN A O 1
ATOM 2516 N N . ASN A 1 323 ? -12.021 2.119 -9.993 1.00 33.81 323 ASN A N 1
ATOM 2517 C CA . ASN A 1 323 ? -12.092 3.546 -10.341 1.00 33.81 323 ASN A CA 1
ATOM 2518 C C . ASN A 1 323 ? -11.284 3.923 -11.602 1.00 33.81 323 ASN A C 1
ATOM 2520 O O . ASN A 1 323 ? -11.752 4.726 -12.409 1.00 33.81 323 ASN A O 1
ATOM 2524 N N . LYS A 1 324 ? -10.113 3.309 -11.832 1.00 36.28 324 LYS A N 1
ATOM 2525 C CA . LYS A 1 324 ? -9.315 3.499 -13.058 1.00 36.28 324 LYS A CA 1
ATOM 2526 C C . LYS A 1 324 ? -10.009 2.895 -14.284 1.00 36.28 324 LYS A C 1
ATOM 2528 O O . LYS A 1 324 ? -10.131 3.575 -15.298 1.00 36.28 324 LYS A O 1
ATOM 2533 N N . ARG A 1 325 ? -10.567 1.680 -14.169 1.00 37.81 325 ARG A N 1
ATOM 2534 C CA . ARG A 1 325 ? -11.381 1.069 -15.239 1.00 37.81 325 ARG A CA 1
ATOM 2535 C C . ARG A 1 325 ? -12.648 1.869 -15.534 1.00 37.81 325 ARG A C 1
ATOM 2537 O O . ARG A 1 325 ? -13.054 1.921 -16.691 1.00 37.81 325 ARG A O 1
ATOM 2544 N N . LEU A 1 326 ? -13.256 2.505 -14.528 1.00 38.97 326 LEU A N 1
ATOM 2545 C CA . LEU A 1 326 ? -14.379 3.425 -14.722 1.00 38.97 326 LEU A CA 1
ATOM 2546 C C . LEU A 1 326 ? -13.959 4.656 -15.538 1.00 38.97 326 LEU A C 1
ATOM 2548 O O . LEU A 1 326 ? -14.621 4.974 -16.519 1.00 38.97 326 LEU A O 1
ATOM 2552 N N . LEU A 1 327 ? -12.847 5.308 -15.191 1.00 37.62 327 LEU A N 1
ATOM 2553 C CA . LEU A 1 327 ? -12.335 6.484 -15.913 1.00 37.62 327 LEU A CA 1
ATOM 2554 C C . LEU A 1 327 ? -11.906 6.154 -17.352 1.00 37.62 327 LEU A C 1
ATOM 2556 O O . LEU A 1 327 ? -12.315 6.844 -18.281 1.00 37.62 327 LEU A O 1
ATOM 2560 N N . GLU A 1 328 ? -11.211 5.036 -17.562 1.00 43.41 328 GLU A N 1
ATOM 2561 C CA . GLU A 1 328 ? -10.860 4.529 -18.900 1.00 43.41 328 GLU A CA 1
ATOM 2562 C C . GLU A 1 328 ? -12.092 4.052 -19.697 1.00 43.41 328 GLU A C 1
ATOM 2564 O O . GLU A 1 328 ? -12.091 4.023 -20.930 1.00 43.41 328 GLU A O 1
ATOM 2569 N N . SER A 1 329 ? -13.165 3.640 -19.013 1.00 42.91 329 SER A N 1
ATOM 2570 C CA . SER A 1 329 ? -14.466 3.366 -19.633 1.00 42.91 329 SER A CA 1
ATOM 2571 C C . SER A 1 329 ? -15.165 4.666 -20.042 1.00 42.91 329 SER A C 1
ATOM 2573 O O . SER A 1 329 ? -15.755 4.719 -21.118 1.00 42.91 329 SER A O 1
ATOM 2575 N N . TYR A 1 330 ? -15.074 5.729 -19.241 1.00 46.09 330 TYR A N 1
ATOM 2576 C CA . TYR A 1 330 ? -15.658 7.038 -19.545 1.00 46.09 330 TYR A CA 1
ATOM 2577 C C . TYR A 1 330 ? -14.990 7.732 -20.740 1.00 46.09 330 TYR A C 1
ATOM 2579 O O . TYR A 1 330 ? -15.685 8.315 -21.571 1.00 46.09 330 TYR A O 1
ATOM 2587 N N . GLU A 1 331 ? -13.670 7.601 -20.885 1.00 47.69 331 GLU A N 1
ATOM 2588 C CA . GLU A 1 331 ? -12.936 8.101 -22.055 1.00 47.69 331 GLU A CA 1
ATOM 2589 C C . GLU A 1 331 ? -13.263 7.309 -23.331 1.00 47.69 331 GLU A C 1
ATOM 2591 O O . GLU A 1 331 ? -13.454 7.900 -24.395 1.00 47.69 331 GLU A O 1
ATOM 2596 N N . ARG A 1 332 ? -13.432 5.980 -23.229 1.00 46.84 332 ARG A N 1
ATOM 2597 C CA . ARG A 1 332 ? -13.863 5.127 -24.356 1.00 46.84 332 ARG A CA 1
ATOM 2598 C C . ARG A 1 332 ? -15.270 5.440 -24.870 1.00 46.84 332 ARG A C 1
ATOM 2600 O O . ARG A 1 332 ? -15.546 5.164 -26.033 1.00 46.84 332 ARG A O 1
ATOM 2607 N N . HIS A 1 333 ? -16.133 6.029 -24.042 1.00 43.62 333 HIS A N 1
ATOM 2608 C CA . HIS A 1 333 ? -17.474 6.483 -24.434 1.00 43.62 333 HIS A CA 1
ATOM 2609 C C . HIS A 1 333 ? -17.517 7.972 -24.832 1.00 43.62 333 HIS A C 1
ATOM 2611 O O . HIS A 1 333 ? -18.595 8.550 -24.930 1.00 43.62 333 HIS A O 1
ATOM 2617 N N . GLY A 1 334 ? -16.361 8.596 -25.092 1.00 41.69 334 GLY A N 1
ATOM 2618 C CA . GLY A 1 334 ? -16.276 9.906 -25.743 1.00 41.69 334 GLY A CA 1
ATOM 2619 C C . GLY A 1 334 ? -16.424 11.127 -24.833 1.00 41.69 334 GLY A C 1
ATOM 2620 O O . GLY A 1 334 ? -16.472 12.239 -25.351 1.00 41.69 334 GLY A O 1
ATOM 2621 N N . MET A 1 335 ? -16.461 10.966 -23.505 1.00 47.84 335 MET A N 1
ATOM 2622 C CA . MET A 1 335 ? -16.602 12.108 -22.593 1.00 47.84 335 MET A CA 1
ATOM 2623 C C . MET A 1 335 ? -15.290 12.886 -22.446 1.00 47.84 335 MET A C 1
ATOM 2625 O O . MET A 1 335 ? -14.256 12.322 -22.075 1.00 47.84 335 MET A O 1
ATOM 2629 N N . ARG A 1 336 ? -15.324 14.204 -22.689 1.00 45.72 336 ARG A N 1
ATOM 2630 C CA . ARG A 1 336 ? -14.176 15.087 -22.454 1.00 45.72 336 ARG A CA 1
ATOM 2631 C C . ARG A 1 336 ? -14.264 15.746 -21.073 1.00 45.72 336 ARG A C 1
ATOM 2633 O O . ARG A 1 336 ? -15.301 16.237 -20.643 1.00 45.72 336 ARG A O 1
ATOM 2640 N N . LEU A 1 337 ? -13.127 15.807 -20.381 1.00 37.19 337 LEU A N 1
ATOM 2641 C CA . LEU A 1 337 ? -12.896 16.663 -19.213 1.00 37.19 337 LEU A CA 1
ATOM 2642 C C . LEU A 1 337 ? -13.340 18.109 -19.506 1.00 37.19 337 LEU A C 1
ATOM 2644 O O . LEU A 1 337 ? -12.722 18.763 -20.340 1.00 37.19 337 LEU A O 1
ATOM 2648 N N . GLY A 1 338 ? -14.420 18.565 -18.861 1.00 39.62 338 GLY A N 1
ATOM 2649 C CA . GLY A 1 338 ? -15.103 19.844 -19.133 1.00 39.62 338 GLY A CA 1
ATOM 2650 C C . GLY A 1 338 ? -16.619 19.697 -19.336 1.00 39.62 338 GLY A C 1
ATOM 2651 O O . GLY A 1 338 ? -17.383 20.587 -18.971 1.00 39.62 338 GLY A O 1
ATOM 2652 N N . GLU A 1 339 ? -17.061 18.528 -19.803 1.00 47.31 339 GLU A N 1
ATOM 2653 C CA . GLU A 1 339 ? -18.474 18.183 -20.040 1.00 47.31 339 GLU A CA 1
ATOM 2654 C C . GLU A 1 339 ? -19.091 17.393 -18.874 1.00 47.31 339 GLU A C 1
ATOM 2656 O O . GLU A 1 339 ? -20.245 16.970 -18.945 1.00 47.31 339 GLU A O 1
ATOM 2661 N N . ALA A 1 340 ? -18.336 17.204 -17.782 1.00 45.25 340 ALA A N 1
ATOM 2662 C CA . ALA A 1 340 ? -18.747 16.466 -16.590 1.00 45.25 340 ALA A CA 1
ATOM 2663 C C . ALA A 1 340 ? -18.616 17.299 -15.294 1.00 45.25 340 ALA A C 1
ATOM 2665 O O . ALA A 1 340 ? -17.629 18.010 -15.105 1.00 45.25 340 ALA A O 1
ATOM 2666 N N . ARG A 1 341 ? -19.591 17.200 -14.375 1.00 46.72 341 ARG A N 1
ATOM 2667 C CA . ARG A 1 341 ? -19.569 17.793 -13.024 1.00 46.72 341 ARG A CA 1
ATOM 2668 C C . ARG A 1 341 ? -19.608 16.721 -11.942 1.00 46.72 341 ARG A C 1
ATOM 2670 O O . ARG A 1 341 ? -20.255 15.688 -12.104 1.00 46.72 341 ARG A O 1
ATOM 2677 N N . MET A 1 342 ? -18.995 17.009 -10.796 1.00 43.84 342 MET A N 1
ATOM 2678 C CA . MET A 1 342 ? -19.097 16.162 -9.607 1.00 43.84 342 MET A CA 1
ATOM 2679 C C . MET A 1 342 ? -20.242 16.632 -8.702 1.00 43.84 342 MET A C 1
ATOM 2681 O O . MET A 1 342 ? -20.350 17.819 -8.388 1.00 43.84 342 MET A O 1
ATOM 2685 N N . SER A 1 343 ? -21.101 15.704 -8.282 1.00 50.28 343 SER A N 1
ATOM 2686 C CA . SER A 1 343 ? -22.194 15.940 -7.329 1.00 50.28 343 SER A CA 1
ATOM 2687 C C . SER A 1 343 ? -22.031 15.042 -6.096 1.00 50.28 343 SER A C 1
ATOM 2689 O O . SER A 1 343 ? -21.273 14.074 -6.171 1.00 50.28 343 SER A O 1
ATOM 2691 N N . PRO A 1 344 ? -22.774 15.269 -4.991 1.00 46.12 344 PRO A N 1
ATOM 2692 C CA . PRO A 1 344 ? -22.769 14.338 -3.855 1.00 46.12 344 PRO A CA 1
ATOM 2693 C C . PRO A 1 344 ? -23.230 12.922 -4.246 1.00 46.12 344 PRO A C 1
ATOM 2695 O O . PRO A 1 344 ? -23.075 11.977 -3.485 1.00 46.12 344 PRO A O 1
ATOM 2698 N N . TRP A 1 345 ? -23.796 12.789 -5.449 1.00 52.28 345 TRP A N 1
ATOM 2699 C CA . TRP A 1 345 ? -24.429 11.602 -6.006 1.00 52.28 345 TRP A CA 1
ATOM 2700 C C . TRP A 1 345 ? -23.657 11.051 -7.218 1.00 52.28 345 TRP A C 1
ATOM 2702 O O . TRP A 1 345 ? -24.270 10.473 -8.116 1.00 52.28 345 TRP A O 1
ATOM 2712 N N . GLY A 1 346 ? -22.348 11.313 -7.294 1.00 48.25 346 GLY A N 1
ATOM 2713 C CA . GLY A 1 346 ? -21.461 10.836 -8.357 1.00 48.25 346 GLY A CA 1
ATOM 2714 C C . GLY A 1 346 ? -21.219 11.830 -9.496 1.00 48.25 346 GLY A C 1
ATOM 2715 O O . GLY A 1 346 ? -21.706 12.973 -9.479 1.00 48.25 346 GLY A O 1
ATOM 2716 N N . LEU A 1 347 ? -20.435 11.375 -10.478 1.00 47.00 347 LEU A N 1
ATOM 2717 C CA . LEU A 1 347 ? -20.104 12.101 -11.706 1.00 47.00 347 LEU A CA 1
ATOM 2718 C C . LEU A 1 347 ? -21.365 12.266 -12.571 1.00 47.00 347 LEU A C 1
ATOM 2720 O O . LEU A 1 347 ? -22.184 11.355 -12.658 1.00 47.00 347 LEU A O 1
ATOM 2724 N N . GLN A 1 348 ? -21.541 13.428 -13.192 1.00 50.72 348 GLN A N 1
ATOM 2725 C CA . GLN A 1 348 ? -22.661 13.753 -14.083 1.00 50.72 348 GLN A CA 1
ATOM 2726 C C . GLN A 1 348 ? -22.115 14.389 -15.362 1.00 50.72 348 GLN A C 1
ATOM 2728 O O . GLN A 1 348 ? -21.148 15.131 -15.262 1.00 50.72 348 GLN A O 1
ATOM 2733 N N . ARG A 1 349 ? -22.729 14.166 -16.526 1.00 54.81 349 ARG A N 1
ATOM 2734 C CA . ARG A 1 349 ? -22.428 14.862 -17.791 1.00 54.81 349 ARG A CA 1
ATOM 2735 C C . ARG A 1 349 ? -23.510 15.885 -18.122 1.00 54.81 349 ARG A C 1
ATOM 2737 O O . ARG A 1 349 ? -24.653 15.688 -17.719 1.00 54.81 349 ARG A O 1
ATOM 2744 N N . PHE A 1 350 ? -23.172 16.977 -18.797 1.00 57.00 350 PHE A N 1
ATOM 2745 C CA . PHE A 1 350 ? -24.173 17.944 -19.253 1.00 57.00 350 PHE A CA 1
ATOM 2746 C C . PHE A 1 350 ? -24.851 17.412 -20.520 1.00 57.00 350 PHE A C 1
ATOM 2748 O O . PHE A 1 350 ? -24.161 17.014 -21.454 1.00 57.00 350 PHE A O 1
ATOM 2755 N N . GLU A 1 351 ? -26.181 17.363 -20.534 1.00 56.81 351 GLU A N 1
ATOM 2756 C CA . GLU A 1 351 ? -26.975 17.002 -21.707 1.00 56.81 351 GLU A CA 1
ATOM 2757 C C . GLU A 1 351 ? -27.560 18.275 -22.317 1.00 56.81 351 GLU A C 1
ATOM 2759 O O . GLU A 1 351 ? -28.396 18.939 -21.697 1.00 56.81 351 GLU A O 1
ATOM 2764 N N . GLU A 1 352 ? -27.102 18.628 -23.518 1.00 53.75 352 GLU A N 1
ATOM 2765 C CA . GLU A 1 352 ? -27.466 19.888 -24.175 1.00 53.75 352 GLU A CA 1
ATOM 2766 C C . GLU A 1 352 ? -28.957 19.938 -24.523 1.00 53.75 352 GLU A C 1
ATOM 2768 O O . GLU A 1 352 ? -29.608 20.951 -24.270 1.00 53.75 352 GLU A O 1
ATOM 2773 N N . ASP A 1 353 ? -29.530 18.818 -24.977 1.00 53.16 353 ASP A N 1
ATOM 2774 C CA . ASP A 1 353 ? -30.954 18.696 -25.332 1.00 53.16 353 ASP A CA 1
ATOM 2775 C C . ASP A 1 353 ? -31.904 18.974 -24.152 1.00 53.16 353 ASP A C 1
ATOM 2777 O O . ASP A 1 353 ? -33.101 19.260 -24.317 1.00 53.16 353 ASP A O 1
ATOM 2781 N N . CYS A 1 354 ? -31.374 18.854 -22.936 1.00 49.41 354 CYS A N 1
ATOM 2782 C CA . CYS A 1 354 ? -32.131 18.881 -21.692 1.00 49.41 354 CYS A CA 1
ATOM 2783 C C . CYS A 1 354 ? -31.666 20.028 -20.778 1.00 49.41 354 CYS A C 1
ATOM 2785 O O . CYS A 1 354 ? -32.281 20.249 -19.740 1.00 49.41 354 CYS A O 1
ATOM 2787 N N . GLU A 1 355 ? -30.633 20.781 -21.190 1.00 49.03 355 GLU A N 1
ATOM 2788 C CA . GLU A 1 355 ? -29.957 21.854 -20.443 1.00 49.03 355 GLU A CA 1
ATOM 2789 C C . GLU A 1 355 ? -29.618 21.488 -18.983 1.00 49.03 355 GLU A C 1
ATOM 2791 O O . GLU A 1 355 ? -29.541 22.347 -18.099 1.00 49.03 355 GLU A O 1
ATOM 2796 N N . GLU A 1 356 ? -29.400 20.203 -18.708 1.00 50.31 356 GLU A N 1
ATOM 2797 C CA . GLU A 1 356 ? -29.268 19.662 -17.357 1.00 50.31 356 GLU A CA 1
ATOM 2798 C C . GLU A 1 356 ? -28.120 18.659 -17.254 1.00 50.31 356 GLU A C 1
ATOM 2800 O O . GLU A 1 356 ? -27.637 18.109 -18.239 1.00 50.31 356 GLU A O 1
ATOM 2805 N N . TRP A 1 357 ? -27.662 18.411 -16.027 1.00 51.81 357 TRP A N 1
ATOM 2806 C CA . TRP A 1 357 ? -26.596 17.447 -15.769 1.00 51.81 357 TRP A CA 1
ATOM 2807 C C . TRP A 1 357 ? -27.176 16.089 -15.371 1.00 51.81 357 TRP A C 1
ATOM 2809 O O . TRP A 1 357 ? -27.816 15.964 -14.323 1.00 51.81 357 TRP A O 1
ATOM 2819 N N . VAL A 1 358 ? -26.889 15.066 -16.168 1.00 53.03 358 VAL A N 1
ATOM 2820 C CA . VAL A 1 358 ? -27.424 13.703 -16.052 1.00 53.03 358 VAL A CA 1
ATOM 2821 C C . VAL A 1 358 ? -26.323 12.695 -15.690 1.00 53.03 358 VAL A C 1
ATOM 2823 O O . VAL A 1 358 ? -25.141 12.979 -15.882 1.00 53.03 358 VAL A O 1
ATOM 2826 N N . PRO A 1 359 ? -26.644 11.515 -15.130 1.00 50.78 359 PRO A N 1
ATOM 2827 C CA . PRO A 1 359 ? -25.657 10.451 -14.939 1.00 50.78 359 PRO A CA 1
ATOM 2828 C C . PRO A 1 359 ? -24.986 10.031 -16.266 1.00 50.78 359 PRO A C 1
ATOM 2830 O O . PRO A 1 359 ? -25.615 10.103 -17.319 1.00 50.78 359 PRO A O 1
ATOM 2833 N N . PRO A 1 360 ? -23.727 9.562 -16.240 1.00 48.59 360 PRO A N 1
ATOM 2834 C CA . PRO A 1 360 ? -22.944 9.313 -17.451 1.00 48.59 360 PRO A CA 1
ATOM 2835 C C . PRO A 1 360 ? -23.333 8.042 -18.226 1.00 48.59 360 PRO A C 1
ATOM 2837 O O . PRO A 1 360 ? -22.904 7.897 -19.365 1.00 48.59 360 PRO A O 1
ATOM 2840 N N . LEU A 1 361 ? -24.122 7.124 -17.647 1.00 45.72 361 LEU A N 1
ATOM 2841 C CA . LEU A 1 361 ? -24.484 5.839 -18.267 1.00 45.72 361 LEU A CA 1
ATOM 2842 C C . LEU A 1 361 ? -25.992 5.548 -18.128 1.00 45.72 361 LEU A C 1
ATOM 2844 O O . LEU A 1 361 ? -26.512 5.530 -17.010 1.00 45.72 361 LEU A O 1
ATOM 2848 N N . GLY A 1 362 ? -26.656 5.275 -19.261 1.00 49.56 362 GLY A N 1
ATOM 2849 C CA . GLY A 1 362 ? -28.076 4.900 -19.379 1.00 49.56 362 GLY A CA 1
ATOM 2850 C C . GLY A 1 362 ? -28.916 5.899 -20.193 1.00 49.56 362 GLY A C 1
ATOM 2851 O O . GLY A 1 362 ? -28.640 7.097 -20.164 1.00 49.56 362 GLY A O 1
ATOM 2852 N N . ASP A 1 363 ? -29.945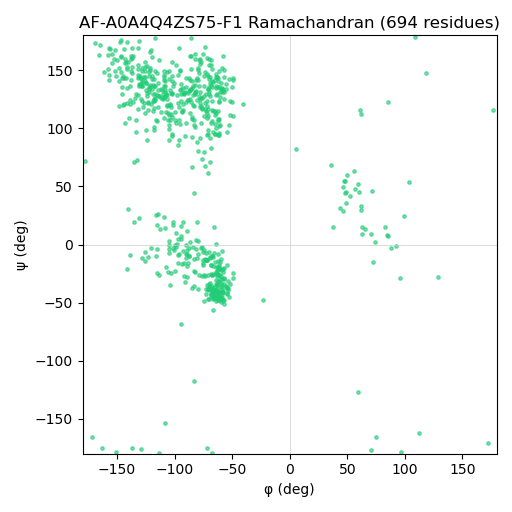 5.410 -20.901 1.00 44.59 363 ASP A N 1
ATOM 2853 C CA . ASP A 1 363 ? -30.919 6.243 -21.633 1.00 44.59 363 ASP A CA 1
ATOM 2854 C C . ASP A 1 363 ? -31.784 7.030 -20.640 1.00 44.59 363 ASP A C 1
ATOM 2856 O O . ASP A 1 363 ? -32.863 6.580 -20.254 1.00 44.59 363 ASP A O 1
ATOM 2860 N N . TRP A 1 364 ? -31.298 8.171 -20.157 1.00 45.53 364 TRP A N 1
ATOM 2861 C CA . TRP A 1 364 ? -32.024 9.003 -19.202 1.00 45.53 364 TRP A CA 1
ATOM 2862 C C . TRP A 1 364 ? -33.204 9.702 -19.898 1.00 45.53 364 TRP A C 1
ATOM 2864 O O . TRP A 1 364 ? -32.982 10.482 -20.826 1.00 45.53 364 TRP A O 1
ATOM 2874 N N . PRO A 1 365 ? -34.465 9.470 -19.486 1.00 41.47 365 PRO A N 1
ATOM 2875 C CA . PRO A 1 365 ? -35.592 10.144 -20.112 1.00 41.47 365 PRO A CA 1
ATOM 2876 C C . PRO A 1 365 ? -35.593 11.628 -19.725 1.00 41.47 365 PRO A C 1
ATOM 2878 O O . PRO A 1 365 ? -35.910 11.998 -18.594 1.00 41.47 365 PRO A O 1
ATOM 2881 N N . CYS A 1 366 ? -35.304 12.492 -20.697 1.00 36.31 366 CYS A N 1
ATOM 2882 C CA . CYS A 1 366 ? -35.327 13.953 -20.574 1.00 36.31 366 CYS A CA 1
ATOM 2883 C C . CYS A 1 366 ? -36.713 14.578 -20.336 1.00 36.31 366 CYS A C 1
ATOM 2885 O O . CYS A 1 366 ? -36.888 15.782 -20.519 1.00 36.31 366 CYS A O 1
ATOM 2887 N N . GLU A 1 367 ? -37.706 13.780 -19.951 1.00 38.41 367 GLU A N 1
ATOM 2888 C CA . GLU A 1 367 ? -39.053 14.223 -19.579 1.00 38.41 367 GLU A CA 1
ATOM 2889 C C . GLU A 1 367 ? -39.180 14.493 -18.071 1.00 38.41 367 GLU A C 1
ATOM 2891 O O . GLU A 1 367 ? -40.084 15.213 -17.652 1.00 38.41 367 GLU A O 1
ATOM 2896 N N . VAL A 1 368 ? -38.243 14.008 -17.245 1.00 40.25 368 VAL A N 1
ATOM 2897 C CA . VAL A 1 368 ? -38.124 14.406 -15.832 1.00 40.25 368 VAL A CA 1
ATOM 2898 C C . VAL A 1 368 ? -37.291 15.696 -15.760 1.00 40.25 368 VAL A C 1
ATOM 2900 O O . VAL A 1 368 ? -36.148 15.672 -15.318 1.00 40.25 368 VAL A O 1
ATOM 2903 N N . ARG A 1 369 ? -37.824 16.812 -16.287 1.00 41.12 369 ARG A N 1
ATOM 2904 C CA . ARG A 1 369 ? -37.138 18.123 -16.320 1.00 41.12 369 ARG A CA 1
ATOM 2905 C C . ARG A 1 369 ? -37.366 18.919 -15.037 1.00 41.12 369 ARG A C 1
ATOM 2907 O O . ARG A 1 369 ? -38.506 19.116 -14.613 1.00 41.12 369 ARG A O 1
ATOM 2914 N N . GLY A 1 370 ? -36.292 19.466 -14.480 1.00 42.62 370 GLY A N 1
ATOM 2915 C CA . GLY A 1 370 ? -36.314 20.551 -13.514 1.00 42.62 370 GLY A CA 1
ATOM 2916 C C . GLY A 1 370 ? -36.487 21.900 -14.212 1.00 42.62 370 GLY A C 1
ATOM 2917 O O . GLY A 1 370 ? -35.522 22.600 -14.486 1.00 42.62 370 GLY A O 1
ATOM 2918 N N . ARG A 1 371 ? -37.733 22.335 -14.434 1.00 31.95 371 ARG A N 1
ATOM 2919 C CA . ARG A 1 371 ? -38.038 23.767 -14.607 1.00 31.95 371 ARG A CA 1
ATOM 2920 C C . ARG A 1 371 ? -39.377 24.135 -13.960 1.00 31.95 371 ARG A C 1
ATOM 2922 O O . ARG A 1 371 ? -40.436 23.900 -14.525 1.00 31.95 371 ARG A O 1
ATOM 2929 N N . TRP A 1 372 ? -39.254 24.793 -12.804 1.00 34.41 372 TRP A N 1
ATOM 2930 C CA . TRP A 1 372 ? -40.186 25.736 -12.169 1.00 34.41 372 TRP A CA 1
ATOM 2931 C C . TRP A 1 372 ? -41.590 25.240 -11.770 1.00 34.41 372 TRP A C 1
ATOM 2933 O O . TRP A 1 372 ? -42.493 25.135 -12.595 1.00 34.41 372 TRP A O 1
ATOM 2943 N N . LEU A 1 373 ? -41.851 25.175 -10.455 1.00 34.16 373 LEU A N 1
ATOM 2944 C CA . LEU A 1 373 ? -43.196 25.392 -9.894 1.00 34.16 373 LEU A CA 1
ATOM 2945 C C . LEU A 1 373 ? -43.563 26.885 -10.015 1.00 34.16 373 LEU A C 1
ATOM 2947 O O . LEU A 1 373 ? -43.742 27.583 -9.018 1.00 34.16 373 LEU A O 1
ATOM 2951 N N . LEU A 1 374 ? -43.642 27.425 -11.233 1.00 29.88 374 LEU A N 1
ATOM 2952 C CA . LEU A 1 374 ? -44.167 28.773 -11.422 1.00 29.88 374 LEU A CA 1
ATOM 2953 C C . LEU A 1 374 ? -45.665 28.716 -11.739 1.00 29.88 374 LEU A C 1
ATOM 2955 O O . LEU A 1 374 ? -46.104 28.272 -12.795 1.00 29.88 374 LEU A O 1
ATOM 2959 N N . ARG A 1 375 ? -46.410 29.268 -10.772 1.00 31.05 375 ARG A N 1
ATOM 2960 C CA . ARG A 1 375 ? -47.813 29.719 -10.742 1.00 31.05 375 ARG A CA 1
ATOM 2961 C C . ARG A 1 375 ? -48.914 28.812 -10.213 1.00 31.05 375 ARG A C 1
ATOM 2963 O O . ARG A 1 375 ? -49.812 29.394 -9.621 1.00 31.05 375 ARG A O 1
ATOM 2970 N N . ASN A 1 376 ? -48.840 27.490 -10.290 1.00 33.66 376 ASN A N 1
ATOM 2971 C CA . ASN A 1 376 ? -49.829 26.624 -9.637 1.00 33.66 376 ASN A CA 1
ATOM 2972 C C . ASN A 1 376 ? -49.085 25.514 -8.896 1.00 33.66 376 ASN A C 1
ATOM 2974 O O . ASN A 1 376 ? -48.518 24.631 -9.538 1.00 33.66 376 ASN A O 1
ATOM 2978 N N . GLY A 1 377 ? -49.045 25.592 -7.561 1.00 39.00 377 GLY A N 1
ATOM 2979 C CA . GLY A 1 377 ? -48.636 24.457 -6.741 1.00 39.00 377 GLY A CA 1
ATOM 2980 C C . GLY A 1 377 ? -49.446 23.248 -7.196 1.00 39.00 377 GLY A C 1
ATOM 2981 O O . GLY A 1 377 ? -50.669 23.324 -7.230 1.00 39.00 377 GLY A O 1
ATOM 2982 N N . TYR A 1 378 ? -48.744 22.189 -7.598 1.00 35.06 378 TYR A N 1
ATOM 2983 C CA . TYR A 1 378 ? -49.273 20.973 -8.219 1.00 35.06 378 TYR A CA 1
ATOM 2984 C C . TYR A 1 378 ? -50.002 21.179 -9.536 1.00 35.06 378 TYR A C 1
ATOM 2986 O O . TYR A 1 378 ? -51.129 21.660 -9.605 1.00 35.06 378 TYR A O 1
ATOM 2994 N N . GLN A 1 379 ? -49.433 20.608 -10.590 1.00 30.58 379 GLN A N 1
ATOM 2995 C CA . GLN A 1 379 ? -50.278 19.978 -11.589 1.00 30.58 379 GLN A CA 1
ATOM 2996 C C . GLN A 1 379 ? -50.345 18.480 -11.292 1.00 30.58 379 GLN A C 1
ATOM 2998 O O . GLN A 1 379 ? -49.609 17.683 -11.860 1.00 30.58 379 GLN A O 1
ATOM 3003 N N . CYS A 1 380 ? -51.323 18.081 -10.477 1.00 36.62 380 CYS A N 1
ATOM 3004 C CA . CYS A 1 380 ? -52.185 17.028 -11.000 1.00 36.62 380 CYS A CA 1
ATOM 3005 C C . CYS A 1 380 ? -52.839 17.643 -12.243 1.00 36.62 380 CYS A C 1
ATOM 3007 O O . CYS A 1 380 ? -53.632 18.577 -12.107 1.00 36.62 380 CYS A O 1
ATOM 3009 N N . ILE A 1 381 ? -52.452 17.222 -13.452 1.00 30.33 381 ILE A N 1
ATOM 3010 C CA . ILE A 1 381 ? -53.100 17.720 -14.671 1.00 30.33 381 ILE A CA 1
ATOM 3011 C C . ILE A 1 381 ? -54.546 17.226 -14.625 1.00 30.33 381 ILE A C 1
ATOM 3013 O O . ILE A 1 381 ? -54.834 16.047 -14.813 1.00 30.33 381 ILE A O 1
ATOM 3017 N N . ASN A 1 382 ? -55.456 18.134 -14.292 1.00 30.14 382 ASN A N 1
ATOM 3018 C CA . ASN A 1 382 ? -56.859 17.823 -14.108 1.00 30.14 382 ASN A CA 1
ATOM 3019 C C . ASN A 1 382 ? -57.539 17.817 -15.482 1.00 30.14 382 ASN A C 1
ATOM 3021 O O . ASN A 1 382 ? -57.825 18.872 -16.046 1.00 30.14 382 ASN A O 1
ATOM 3025 N N . HIS A 1 383 ? -57.801 16.629 -16.022 1.00 24.56 383 HIS A N 1
ATOM 3026 C CA . HIS A 1 383 ? -58.700 16.453 -17.159 1.00 24.56 383 HIS A CA 1
ATOM 3027 C C . HIS A 1 383 ? -59.910 15.623 -16.720 1.00 24.56 383 HIS A C 1
ATOM 3029 O O . HIS A 1 383 ? -59.826 14.413 -16.540 1.00 24.56 383 HIS A O 1
ATOM 3035 N N . GLY A 1 384 ? -61.061 16.285 -16.571 1.00 32.06 384 GLY A N 1
ATOM 3036 C CA . GLY A 1 384 ? -62.362 15.610 -16.539 1.00 32.06 384 GLY A CA 1
ATOM 3037 C C . GLY A 1 384 ? -62.667 14.779 -15.287 1.00 32.06 384 GLY A C 1
ATOM 3038 O O . GLY A 1 384 ? -63.170 13.666 -15.407 1.00 32.06 384 GLY A O 1
ATOM 3039 N N . GLY A 1 385 ? -62.418 15.318 -14.089 1.00 28.77 385 GLY A N 1
ATOM 3040 C CA . GLY A 1 385 ? -63.005 14.795 -12.845 1.00 28.77 385 GLY A CA 1
ATOM 3041 C C . GLY A 1 385 ? -62.290 13.603 -12.201 1.00 28.77 385 GLY A C 1
ATOM 3042 O O . GLY A 1 385 ? -62.866 12.968 -11.318 1.00 28.77 385 GLY A O 1
ATOM 3043 N N . LYS A 1 386 ? -61.050 13.294 -12.602 1.00 31.39 386 LYS A N 1
ATOM 3044 C CA . LYS A 1 386 ? -60.190 12.308 -11.931 1.00 31.39 386 LYS A CA 1
ATOM 3045 C C . LYS A 1 386 ? -58.764 12.842 -11.796 1.00 31.39 386 LYS A C 1
ATOM 3047 O O . LYS A 1 386 ? -58.131 13.174 -12.795 1.00 31.39 386 LYS A O 1
ATOM 3052 N N . SER A 1 387 ? -58.272 12.907 -10.561 1.00 33.72 387 SER A N 1
ATOM 3053 C CA . SER A 1 387 ? -56.884 13.241 -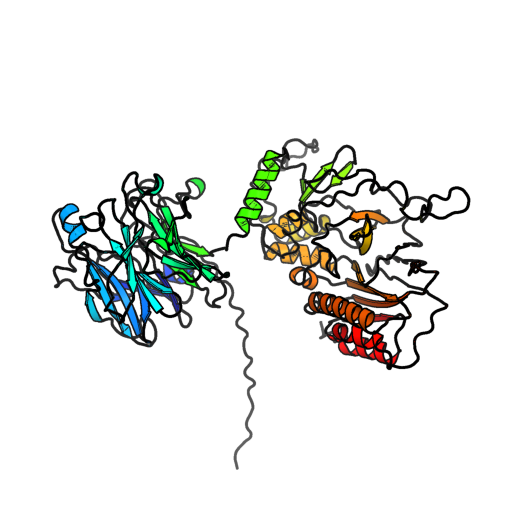10.237 1.00 33.72 387 SER A CA 1
ATOM 3054 C C . SER A 1 387 ? -56.010 12.008 -10.478 1.00 33.72 387 SER A C 1
ATOM 3056 O O . SER A 1 387 ? -56.231 10.977 -9.847 1.00 33.72 387 SER A O 1
ATOM 3058 N N . TYR A 1 388 ? -55.044 12.093 -11.392 1.00 34.81 388 TYR A N 1
ATOM 3059 C CA . TYR A 1 388 ? -54.050 11.043 -11.619 1.00 34.81 388 TYR A CA 1
ATOM 3060 C C . TYR A 1 388 ? -52.666 11.590 -11.267 1.00 34.81 388 TYR A C 1
ATOM 3062 O O . TYR A 1 388 ? -52.115 12.408 -12.004 1.00 34.81 388 TYR A O 1
ATOM 3070 N N . CYS A 1 389 ? -52.103 11.144 -10.146 1.00 39.00 389 CYS A N 1
ATOM 3071 C CA . CYS A 1 389 ? -50.683 11.315 -9.855 1.00 39.00 389 CYS A CA 1
ATOM 3072 C C . CYS A 1 389 ? -49.898 10.272 -10.654 1.00 39.00 389 CYS A C 1
ATOM 3074 O O . CYS A 1 389 ? -50.292 9.108 -10.672 1.00 39.00 389 CYS A O 1
ATOM 3076 N N . LEU A 1 390 ? -48.846 10.724 -11.353 1.00 38.09 390 LEU A N 1
ATOM 3077 C CA . LEU A 1 390 ? -47.915 9.958 -12.203 1.00 38.09 390 LEU A CA 1
ATOM 3078 C C . LEU A 1 390 ? -48.275 8.474 -12.381 1.00 38.09 390 LEU A C 1
ATOM 3080 O O . LEU A 1 390 ? -47.742 7.585 -11.720 1.00 38.09 390 LEU A O 1
ATOM 3084 N N . GLY A 1 391 ? -49.190 8.220 -13.313 1.00 36.16 391 GLY A N 1
ATOM 3085 C CA . GLY A 1 391 ? -49.670 6.877 -13.586 1.00 36.16 391 GLY A CA 1
ATOM 3086 C C . GLY A 1 391 ? -50.663 6.847 -14.734 1.00 36.16 391 GLY A C 1
ATOM 3087 O O . GLY A 1 391 ? -51.851 6.686 -14.498 1.00 36.16 391 GLY A O 1
ATOM 3088 N N . HIS A 1 392 ? -50.177 7.048 -15.962 1.00 26.98 392 HIS A N 1
ATOM 3089 C CA . HIS A 1 392 ? -50.442 6.204 -17.137 1.00 26.98 392 HIS A CA 1
ATOM 3090 C C . HIS A 1 392 ? -49.761 6.833 -18.362 1.00 26.98 392 HIS A C 1
ATOM 3092 O O . HIS A 1 392 ? -50.095 7.939 -18.771 1.00 26.98 392 HIS A O 1
ATOM 3098 N N . GLY A 1 393 ? -48.780 6.113 -18.913 1.00 34.72 393 GLY A N 1
ATOM 3099 C CA . GLY A 1 393 ? -47.781 6.643 -19.848 1.00 34.72 393 GLY A CA 1
ATOM 3100 C C . GLY A 1 393 ? -46.442 6.846 -19.144 1.00 34.72 393 GLY A C 1
ATOM 3101 O O . GLY A 1 393 ? -45.929 7.951 -19.099 1.00 34.72 393 GLY A O 1
ATOM 3102 N N . VAL A 1 394 ? -45.935 5.793 -18.496 1.00 31.61 394 VAL A N 1
ATOM 3103 C CA . VAL A 1 394 ? -44.656 5.813 -17.773 1.00 31.61 394 VAL A CA 1
ATOM 3104 C C . VAL A 1 394 ? -43.540 5.993 -18.811 1.00 31.61 394 VAL A C 1
ATOM 3106 O O . VAL A 1 394 ? -43.363 5.081 -19.628 1.00 31.61 394 VAL A O 1
ATOM 3109 N N . PRO A 1 395 ? -42.779 7.104 -18.817 1.00 31.45 395 PRO A N 1
ATOM 3110 C CA . PRO A 1 395 ? -41.509 7.128 -19.528 1.00 31.45 395 PRO A CA 1
ATOM 3111 C C . PRO A 1 395 ? -40.661 6.038 -18.880 1.00 31.45 395 PRO A C 1
ATOM 3113 O O . PRO A 1 395 ? -40.570 5.991 -17.652 1.00 31.45 395 PRO A O 1
ATOM 3116 N N . LYS A 1 396 ? -40.109 5.108 -19.666 1.00 29.62 396 LYS A N 1
ATOM 3117 C CA . LYS A 1 396 ? -39.255 4.031 -19.144 1.00 29.62 396 LYS A CA 1
ATOM 3118 C C . LYS A 1 396 ? -38.137 4.663 -18.303 1.00 29.62 396 LYS A C 1
ATOM 3120 O O . LYS A 1 396 ? -37.192 5.200 -18.869 1.00 29.62 396 LYS A O 1
ATOM 3125 N N . LEU A 1 397 ? -38.240 4.617 -16.971 1.00 34.50 397 LEU A N 1
ATOM 3126 C CA . LEU A 1 397 ? -37.160 5.062 -16.095 1.00 34.50 397 LEU A CA 1
ATOM 3127 C C . LEU A 1 397 ? -36.058 4.011 -16.200 1.00 34.50 397 LEU A C 1
ATOM 3129 O O . LEU A 1 397 ? -36.214 2.873 -15.749 1.00 34.50 397 LEU A O 1
ATOM 3133 N N . THR A 1 398 ? -34.961 4.379 -16.844 1.00 32.56 398 THR A N 1
ATOM 3134 C CA . THR A 1 398 ? -33.734 3.593 -16.823 1.00 32.56 398 THR A CA 1
ATOM 3135 C C . THR A 1 398 ? -33.037 3.839 -15.490 1.00 32.56 398 THR A C 1
ATOM 3137 O O . THR A 1 398 ? -32.743 4.966 -15.095 1.00 32.56 398 THR A O 1
ATOM 3140 N N . THR A 1 399 ? -32.812 2.769 -14.736 1.00 34.47 399 THR A N 1
ATOM 3141 C CA . THR A 1 399 ? -31.946 2.808 -13.559 1.00 34.47 399 THR A CA 1
ATOM 3142 C C . THR A 1 399 ? -30.491 2.798 -14.035 1.00 34.47 399 THR A C 1
ATOM 3144 O O . THR A 1 399 ? -30.133 1.881 -14.779 1.00 34.47 399 THR A O 1
ATOM 3147 N N . PRO A 1 400 ? -29.639 3.756 -13.625 1.00 36.06 400 PRO A N 1
ATOM 3148 C CA . PRO A 1 400 ? -28.206 3.674 -13.892 1.00 36.06 400 PRO A CA 1
ATOM 3149 C C . PRO A 1 400 ? -27.612 2.425 -13.232 1.00 36.06 400 PRO A C 1
ATOM 3151 O O . PRO A 1 400 ? -28.082 2.003 -12.171 1.00 36.06 400 PRO A O 1
ATOM 3154 N N . SER A 1 401 ? -26.568 1.855 -13.835 1.00 37.28 401 SER A N 1
ATOM 3155 C CA . SER A 1 401 ? -25.826 0.740 -13.246 1.00 37.28 401 SER A CA 1
ATOM 3156 C C . SER A 1 401 ? -25.133 1.143 -11.940 1.00 37.28 401 SER A C 1
ATOM 3158 O O . SER A 1 401 ? -24.657 2.270 -11.791 1.00 37.28 401 SER A O 1
ATOM 3160 N N . ALA A 1 402 ? -25.058 0.167 -11.037 1.00 35.62 402 ALA A N 1
ATOM 3161 C CA . ALA A 1 402 ? -24.383 0.114 -9.742 1.00 35.62 402 ALA A CA 1
ATOM 3162 C C . ALA A 1 402 ? -23.200 1.070 -9.506 1.00 35.62 402 ALA A C 1
ATOM 3164 O O . ALA A 1 402 ? -23.121 1.806 -8.528 1.00 35.62 402 ALA A O 1
ATOM 3165 N N . SER A 1 403 ? -22.293 1.102 -10.477 1.00 36.12 403 SER A N 1
ATOM 3166 C CA . SER A 1 403 ? -20.913 1.565 -10.353 1.00 36.12 403 SER A CA 1
ATOM 3167 C C . SER A 1 403 ? -20.700 3.068 -10.139 1.00 36.12 403 SER A C 1
ATOM 3169 O O . SER A 1 403 ? -19.571 3.489 -9.905 1.00 36.12 403 SER A O 1
ATOM 3171 N N . ASN A 1 404 ? -21.729 3.908 -10.280 1.00 36.28 404 ASN A N 1
ATOM 3172 C CA . ASN A 1 404 ? -21.529 5.351 -10.494 1.00 36.28 404 ASN A CA 1
ATOM 3173 C C . ASN A 1 404 ? -21.741 6.229 -9.250 1.00 36.28 404 ASN A C 1
ATOM 3175 O O . ASN A 1 404 ? -21.558 7.445 -9.324 1.00 36.28 404 ASN A O 1
ATOM 3179 N N . LEU A 1 405 ? -22.133 5.643 -8.120 1.00 36.78 405 LEU A N 1
ATOM 3180 C CA . LEU A 1 405 ? -22.496 6.370 -6.896 1.00 36.78 405 LEU A CA 1
ATOM 3181 C C . LEU A 1 405 ? -21.564 6.072 -5.698 1.00 36.78 405 LEU A C 1
ATOM 3183 O O . LEU A 1 405 ? -21.585 6.806 -4.706 1.00 36.78 405 LEU A O 1
ATOM 3187 N N . ASP A 1 406 ? -20.683 5.075 -5.815 1.00 36.97 406 ASP A N 1
ATOM 3188 C CA . ASP A 1 406 ? -19.839 4.590 -4.712 1.00 36.97 406 ASP A CA 1
ATOM 3189 C C . ASP A 1 406 ? -18.759 5.579 -4.248 1.00 36.97 406 ASP A C 1
ATOM 3191 O O . ASP A 1 406 ? -18.369 5.569 -3.078 1.00 36.97 406 ASP A O 1
ATOM 3195 N N . ALA A 1 407 ? -18.322 6.498 -5.117 1.00 37.78 407 ALA A N 1
ATOM 3196 C CA . ALA A 1 407 ? -17.182 7.379 -4.839 1.00 37.78 407 ALA A CA 1
ATOM 3197 C C . ALA A 1 407 ? -17.382 8.314 -3.625 1.00 37.78 407 ALA A C 1
ATOM 3199 O O . ALA A 1 407 ? -16.404 8.765 -3.036 1.00 37.78 407 ALA A O 1
ATOM 3200 N N . PHE A 1 408 ? -18.628 8.584 -3.210 1.00 41.16 408 PHE A N 1
ATOM 3201 C CA . PHE A 1 408 ? -18.916 9.425 -2.038 1.00 41.16 408 PHE A CA 1
ATOM 3202 C C . PHE A 1 408 ? -19.871 8.801 -1.015 1.00 41.16 408 PHE A C 1
ATOM 3204 O O . PHE A 1 408 ? -19.924 9.281 0.121 1.00 41.16 408 PHE A O 1
ATOM 3211 N N . ALA A 1 409 ? -20.544 7.697 -1.355 1.00 37.41 409 ALA A N 1
ATOM 3212 C CA . ALA A 1 409 ? -21.241 6.873 -0.372 1.00 37.41 409 ALA A CA 1
ATOM 3213 C C . ALA A 1 409 ? -20.242 6.238 0.621 1.00 37.41 409 ALA A C 1
ATOM 3215 O O . ALA A 1 409 ? -20.530 6.150 1.810 1.00 37.41 409 ALA A O 1
ATOM 3216 N N . GLY A 1 410 ? -19.026 5.888 0.189 1.00 38.97 410 GLY A N 1
ATOM 3217 C CA . GLY A 1 410 ? -18.010 5.275 1.058 1.00 38.97 410 GLY A CA 1
ATOM 3218 C C . GLY A 1 410 ? -17.172 6.241 1.907 1.00 38.97 410 GLY A C 1
ATOM 3219 O O . GLY A 1 410 ? -16.471 5.797 2.812 1.00 38.97 410 GLY A O 1
ATOM 3220 N N . GLY A 1 411 ? -17.215 7.552 1.636 1.00 33.72 411 GLY A N 1
ATOM 3221 C CA . GLY A 1 411 ? -16.259 8.491 2.233 1.00 33.72 411 GLY A CA 1
ATOM 3222 C C . GLY A 1 411 ? -14.808 8.189 1.834 1.00 33.72 411 GLY A C 1
ATOM 3223 O O . GLY A 1 411 ? -13.907 8.388 2.644 1.00 33.72 411 GLY A O 1
ATOM 3224 N N . GLU A 1 412 ? -14.574 7.694 0.616 1.00 37.47 412 GLU A N 1
ATOM 3225 C CA . GLU A 1 412 ? -13.232 7.417 0.095 1.00 37.47 412 GLU A CA 1
ATOM 3226 C C . GLU A 1 412 ? -12.558 8.715 -0.398 1.00 37.47 412 GLU A C 1
ATOM 3228 O O . GLU A 1 412 ? -13.211 9.699 -0.742 1.00 37.47 412 GLU A O 1
ATOM 3233 N N . GLU A 1 413 ? -11.232 8.769 -0.311 1.00 34.78 413 GLU A N 1
ATOM 3234 C CA . GLU A 1 413 ? -10.397 9.902 -0.730 1.00 34.78 413 GLU A CA 1
ATOM 3235 C C . GLU A 1 413 ? -10.047 9.705 -2.216 1.00 34.78 413 GLU A C 1
ATOM 3237 O O . GLU A 1 413 ? -9.533 8.653 -2.593 1.00 34.78 413 GLU A O 1
ATOM 3242 N N . ILE A 1 414 ? -10.351 10.679 -3.075 1.00 34.75 414 ILE A N 1
ATOM 3243 C CA . ILE A 1 414 ? -9.974 10.673 -4.495 1.00 34.75 414 ILE A CA 1
ATOM 3244 C C . ILE A 1 414 ? -8.611 11.364 -4.626 1.00 34.75 414 ILE A C 1
ATOM 3246 O O . ILE A 1 414 ? -8.532 12.585 -4.766 1.00 34.75 414 ILE A O 1
ATOM 3250 N N . GLU A 1 415 ? -7.516 10.605 -4.609 1.00 31.25 415 GLU A N 1
ATOM 3251 C CA . GLU A 1 415 ? -6.203 11.194 -4.892 1.00 31.25 415 GLU A CA 1
ATOM 3252 C C . GLU A 1 415 ? -6.152 11.800 -6.308 1.00 31.25 415 GLU A C 1
ATOM 3254 O O . GLU A 1 415 ? -6.531 11.181 -7.307 1.00 31.25 415 GLU A O 1
ATOM 3259 N N . LEU A 1 416 ? -5.659 13.040 -6.382 1.00 31.25 416 LEU A N 1
ATOM 3260 C CA . LEU A 1 416 ? -5.408 13.794 -7.610 1.00 31.25 416 LEU A CA 1
ATOM 3261 C C . LEU A 1 416 ? -4.370 13.082 -8.487 1.00 31.25 416 LEU A C 1
ATOM 3263 O O . LEU A 1 416 ? -3.168 13.229 -8.282 1.00 31.25 416 LEU A O 1
ATOM 3267 N N . LYS A 1 417 ? -4.822 12.402 -9.539 1.00 31.08 417 LYS A N 1
ATOM 3268 C CA . LYS A 1 417 ? -3.990 12.122 -10.726 1.00 31.08 417 LYS A CA 1
ATOM 3269 C C . LYS A 1 417 ? -4.517 12.788 -11.994 1.00 31.08 417 LYS A C 1
ATOM 3271 O O . LYS A 1 417 ? -4.274 12.314 -13.096 1.00 31.08 417 LYS A O 1
ATOM 3276 N N . TRP A 1 418 ? -5.265 13.879 -11.853 1.00 29.77 418 TRP A N 1
ATOM 3277 C CA . TRP A 1 418 ? -5.720 14.675 -12.990 1.00 29.77 418 TRP A CA 1
ATOM 3278 C C . TRP A 1 418 ? -4.946 15.982 -13.023 1.00 29.77 418 TRP A C 1
ATOM 3280 O O . TRP A 1 418 ? -5.080 16.819 -12.128 1.00 29.77 418 TRP A O 1
ATOM 3290 N N . ASN A 1 419 ? -4.133 16.148 -14.065 1.00 33.69 419 ASN A N 1
ATOM 3291 C CA . ASN A 1 419 ? -3.547 17.435 -14.384 1.00 33.69 419 ASN A CA 1
ATOM 3292 C C . ASN A 1 419 ? -4.679 18.323 -14.928 1.00 33.69 419 ASN A C 1
ATOM 3294 O O . ASN A 1 419 ? -5.034 18.263 -16.102 1.00 33.69 419 ASN A O 1
ATOM 3298 N N . LEU A 1 420 ? -5.299 19.120 -14.052 1.00 32.31 420 LEU A N 1
ATOM 3299 C CA . LEU A 1 420 ? -6.346 20.094 -14.407 1.00 32.31 420 LEU A CA 1
ATOM 3300 C C . LEU A 1 420 ? -5.830 21.219 -15.333 1.00 32.31 420 LEU A C 1
ATOM 3302 O O . LEU A 1 420 ? -6.591 22.116 -15.691 1.00 32.31 420 LEU A O 1
ATOM 3306 N N . GLU A 1 421 ? -4.547 21.190 -15.703 1.00 33.25 421 GLU A N 1
ATOM 3307 C CA . GLU A 1 421 ? -3.880 22.197 -16.526 1.00 33.25 421 GLU A CA 1
ATOM 3308 C C . GLU A 1 421 ? -4.315 22.175 -18.004 1.00 33.25 421 GLU A C 1
ATOM 3310 O O . GLU A 1 421 ? -4.317 23.238 -18.622 1.00 33.25 421 GLU A O 1
ATOM 3315 N N . ASP A 1 422 ? -4.782 21.042 -18.549 1.00 29.73 422 ASP A N 1
ATOM 3316 C CA . ASP A 1 422 ? -4.934 20.899 -20.011 1.00 29.73 422 ASP A CA 1
ATOM 3317 C C . ASP A 1 422 ? -6.332 21.151 -20.601 1.00 29.73 422 ASP A C 1
ATOM 3319 O O . ASP A 1 422 ? -6.458 21.219 -21.822 1.00 29.73 422 ASP A O 1
ATOM 3323 N N . ARG A 1 423 ? -7.403 21.313 -19.808 1.00 31.50 423 ARG A N 1
ATOM 3324 C CA . ARG A 1 423 ? -8.776 21.422 -20.375 1.00 31.50 423 ARG A CA 1
ATOM 3325 C C . ARG A 1 423 ? -9.633 22.588 -19.883 1.00 31.50 423 ARG A C 1
ATOM 3327 O O . ARG A 1 423 ? -10.849 22.563 -20.016 1.00 31.50 423 ARG A O 1
ATOM 3334 N N . ALA A 1 424 ? -9.005 23.646 -19.377 1.00 28.97 424 ALA A N 1
ATOM 3335 C CA . ALA A 1 424 ? -9.665 24.949 -19.211 1.00 28.97 424 ALA A CA 1
ATOM 3336 C C . ALA A 1 424 ? -9.539 25.852 -20.461 1.00 28.97 424 ALA A C 1
ATOM 3338 O O . ALA A 1 424 ? -9.812 27.050 -20.387 1.00 28.97 424 ALA A O 1
ATOM 3339 N N . GLY A 1 425 ? -9.093 25.302 -21.595 1.00 29.14 425 GLY A N 1
ATOM 3340 C CA . GLY A 1 425 ? -9.191 25.951 -22.899 1.00 29.14 425 GLY A CA 1
ATOM 3341 C C . GLY A 1 425 ? -10.536 25.622 -23.544 1.00 29.14 425 GLY A C 1
ATOM 3342 O O . GLY A 1 425 ? -10.914 24.459 -23.586 1.00 29.14 425 GLY A O 1
ATOM 3343 N N . ASP A 1 426 ? -11.218 26.647 -24.049 1.00 28.97 426 ASP A N 1
ATOM 3344 C CA . ASP A 1 426 ? -12.302 26.567 -25.046 1.00 28.97 426 ASP A CA 1
ATOM 3345 C C . ASP A 1 426 ? -13.766 26.630 -24.581 1.00 28.97 426 ASP A C 1
ATOM 3347 O O . ASP A 1 426 ? -14.662 26.260 -25.336 1.00 28.97 426 ASP A O 1
ATOM 3351 N N . ALA A 1 427 ? -14.077 27.233 -23.429 1.00 30.25 427 ALA A N 1
ATOM 3352 C CA . ALA A 1 427 ? -15.449 27.702 -23.197 1.00 30.25 427 ALA A CA 1
ATOM 3353 C C . ALA A 1 427 ? -15.500 29.070 -22.499 1.00 30.25 427 ALA A C 1
ATOM 3355 O O . ALA A 1 427 ? -15.256 29.187 -21.302 1.00 30.25 427 ALA A O 1
ATOM 3356 N N . TYR A 1 428 ? -15.914 30.071 -23.283 1.00 24.14 428 TYR A N 1
ATOM 3357 C CA . TYR A 1 428 ? -16.213 31.476 -22.968 1.00 24.14 428 TYR A CA 1
ATOM 3358 C C . TYR A 1 428 ? -15.041 32.483 -22.960 1.00 24.14 428 TYR A C 1
ATOM 3360 O O . TYR A 1 428 ? -14.092 32.344 -22.190 1.00 24.14 428 TYR A O 1
ATOM 3368 N N . PRO A 1 429 ? -15.119 33.558 -23.777 1.00 27.64 429 PRO A N 1
ATOM 3369 C CA . PRO A 1 429 ? -14.110 34.609 -23.793 1.00 27.64 429 PRO A CA 1
ATOM 3370 C C . PRO A 1 429 ? -14.227 35.454 -22.517 1.00 27.64 429 PRO A C 1
ATOM 3372 O O . PRO A 1 429 ? -15.219 36.153 -22.307 1.00 27.64 429 PRO A O 1
ATOM 3375 N N . ALA A 1 430 ? -13.214 35.387 -21.654 1.00 26.61 430 ALA A N 1
ATOM 3376 C CA . ALA A 1 430 ? -13.122 36.254 -20.485 1.00 26.61 430 ALA A CA 1
ATOM 3377 C C . ALA A 1 430 ? -12.719 37.689 -20.897 1.00 26.61 430 ALA A C 1
ATOM 3379 O O . ALA A 1 430 ? -11.928 37.856 -21.832 1.00 26.61 430 ALA A O 1
ATOM 3380 N N . PRO A 1 431 ? -13.224 38.735 -20.212 1.00 30.28 431 PRO A N 1
ATOM 3381 C CA . PRO A 1 431 ? -12.889 40.122 -20.511 1.00 30.28 431 PRO A CA 1
ATOM 3382 C C . PRO A 1 431 ? -11.403 40.389 -20.267 1.00 30.28 431 PRO A C 1
ATOM 3384 O O . PRO A 1 431 ? -10.797 39.871 -19.331 1.00 30.28 431 PRO A O 1
ATOM 3387 N N . THR A 1 432 ? -10.831 41.241 -21.109 1.00 33.72 432 THR A N 1
ATOM 3388 C CA . THR A 1 432 ? -9.425 41.644 -21.115 1.00 33.72 432 THR A CA 1
ATOM 3389 C C . THR A 1 432 ? -9.017 42.351 -19.818 1.00 33.72 432 THR A C 1
ATOM 3391 O O . THR A 1 432 ? -9.146 43.568 -19.702 1.00 33.72 432 THR A O 1
ATOM 3394 N N . ALA A 1 433 ? -8.476 41.605 -18.857 1.00 31.80 433 ALA A N 1
ATOM 3395 C CA . ALA A 1 433 ? -7.635 42.144 -17.795 1.00 31.80 433 ALA A CA 1
ATOM 3396 C C . ALA A 1 433 ? -6.525 41.136 -17.466 1.00 31.80 433 ALA A C 1
ATOM 3398 O O . ALA A 1 433 ? -6.769 39.978 -17.133 1.00 31.80 433 ALA A O 1
ATOM 3399 N N . THR A 1 434 ? -5.284 41.581 -17.619 1.00 34.53 434 THR A N 1
ATOM 3400 C CA . THR A 1 434 ? -4.058 40.800 -17.450 1.00 34.53 434 THR A CA 1
ATOM 3401 C C . THR A 1 434 ? -3.803 40.471 -15.977 1.00 34.53 434 THR A C 1
ATOM 3403 O O . THR A 1 434 ? -3.239 41.288 -15.253 1.00 34.53 434 THR A O 1
ATOM 3406 N N . CYS A 1 435 ? -4.160 39.261 -15.544 1.00 30.83 435 CYS A N 1
ATOM 3407 C CA . CYS A 1 435 ? -3.596 38.625 -14.349 1.00 30.83 435 CYS A CA 1
ATOM 3408 C C . CYS A 1 435 ? -2.689 37.468 -14.789 1.00 30.83 435 CYS A C 1
ATOM 3410 O O . CYS A 1 435 ? -3.159 36.448 -15.287 1.00 30.83 435 CYS A O 1
ATOM 3412 N N . THR A 1 436 ? -1.377 37.640 -14.631 1.00 34.38 436 THR A N 1
ATOM 3413 C CA . THR A 1 436 ? -0.325 36.719 -15.100 1.00 34.38 436 THR A CA 1
ATOM 3414 C C . THR A 1 436 ? 0.124 35.684 -14.064 1.00 34.38 436 THR A C 1
ATOM 3416 O O . THR A 1 436 ? 1.185 35.091 -14.226 1.00 34.38 436 THR A O 1
ATOM 3419 N N . SER A 1 437 ? -0.654 35.401 -13.017 1.00 35.75 437 SER A N 1
ATOM 3420 C CA . SER A 1 437 ? -0.340 34.304 -12.092 1.00 35.75 437 SER A CA 1
ATOM 3421 C C . SER A 1 437 ? -1.511 33.332 -11.962 1.00 35.75 437 SER A C 1
ATOM 3423 O O . SER A 1 437 ? -2.465 33.539 -11.214 1.00 35.75 437 SER A O 1
ATOM 3425 N N . ARG A 1 438 ? -1.435 32.219 -12.701 1.00 34.00 438 ARG A N 1
ATOM 3426 C CA . ARG A 1 438 ? -2.244 31.034 -12.398 1.00 34.00 438 ARG A CA 1
ATOM 3427 C C . ARG A 1 438 ? -1.721 30.453 -11.083 1.00 34.00 438 ARG A C 1
ATOM 3429 O O . ARG A 1 438 ? -0.652 29.853 -11.056 1.00 34.00 438 ARG A O 1
ATOM 3436 N N . HIS A 1 439 ? -2.449 30.649 -9.990 1.00 36.00 439 HIS A N 1
ATOM 3437 C CA . HIS A 1 439 ? -2.185 29.953 -8.731 1.00 36.00 439 HIS A CA 1
ATOM 3438 C C . HIS A 1 439 ? -2.991 28.649 -8.696 1.00 36.00 439 HIS A C 1
ATOM 3440 O O . HIS A 1 439 ? -4.175 28.644 -9.039 1.00 36.00 439 HIS A O 1
ATOM 3446 N N . ARG A 1 440 ? -2.371 27.536 -8.276 1.00 42.12 440 ARG A N 1
ATOM 3447 C CA . ARG A 1 440 ? -3.105 26.287 -8.002 1.00 42.12 440 ARG A CA 1
ATOM 3448 C C . ARG A 1 440 ? -4.126 26.571 -6.901 1.00 42.12 440 ARG A C 1
ATOM 3450 O O . ARG A 1 440 ? -3.752 27.166 -5.896 1.00 42.12 440 ARG A O 1
ATOM 3457 N N . LEU A 1 441 ? -5.377 26.120 -7.049 1.00 42.62 441 LEU A N 1
ATOM 3458 C CA . LEU A 1 441 ? -6.420 26.367 -6.041 1.00 42.62 441 LEU A CA 1
ATOM 3459 C C . LEU A 1 441 ? -5.967 25.882 -4.652 1.00 42.62 441 LEU A C 1
ATOM 3461 O O . LEU A 1 441 ? -6.113 26.609 -3.684 1.00 42.62 441 LEU A O 1
ATOM 3465 N N . ALA A 1 442 ? -5.316 24.714 -4.588 1.00 44.12 442 ALA A N 1
ATOM 3466 C CA . ALA A 1 442 ? -4.733 24.139 -3.371 1.00 44.12 442 ALA A CA 1
ATOM 3467 C C . ALA A 1 442 ? -3.467 24.855 -2.850 1.00 44.12 442 ALA A C 1
ATOM 3469 O O . ALA A 1 442 ? -3.049 24.597 -1.728 1.00 44.12 442 ALA A O 1
ATOM 3470 N N . ALA A 1 443 ? -2.851 25.730 -3.651 1.00 44.28 443 ALA A N 1
ATOM 3471 C CA . ALA A 1 443 ? -1.713 26.564 -3.257 1.00 44.28 443 ALA A CA 1
ATOM 3472 C C . ALA A 1 443 ? -2.135 27.989 -2.859 1.00 44.28 443 ALA A C 1
ATOM 3474 O O . ALA A 1 443 ? -1.279 28.816 -2.545 1.00 44.28 443 ALA A O 1
ATOM 3475 N N . LEU A 1 444 ? -3.436 28.301 -2.901 1.00 45.81 444 LEU A N 1
ATOM 3476 C CA . LEU A 1 444 ? -3.947 29.559 -2.375 1.00 45.81 444 LEU A CA 1
ATOM 3477 C C . LEU A 1 444 ? -3.867 29.553 -0.841 1.00 45.81 444 LEU A C 1
ATOM 3479 O O . LEU A 1 444 ? -4.106 28.510 -0.226 1.00 45.81 444 LEU A O 1
ATOM 3483 N N . PRO A 1 445 ? -3.591 30.712 -0.214 1.00 51.09 445 PRO A N 1
ATOM 3484 C CA . PRO A 1 445 ? -3.711 30.872 1.229 1.00 51.09 445 PRO A CA 1
ATOM 3485 C C . PRO A 1 445 ? -5.062 30.361 1.738 1.00 51.09 445 PRO A C 1
ATOM 3487 O O . PRO A 1 445 ? -6.099 30.541 1.087 1.00 51.09 445 PRO A O 1
ATOM 3490 N N . GLN A 1 446 ? -5.042 29.728 2.909 1.00 49.38 446 GLN A N 1
ATOM 3491 C CA . GLN A 1 446 ? -6.191 29.047 3.500 1.00 49.38 446 GLN A CA 1
ATOM 3492 C C . GLN A 1 446 ? -7.423 29.958 3.599 1.00 49.38 446 GLN A C 1
ATOM 3494 O O . GLN A 1 446 ? -8.542 29.514 3.348 1.00 49.38 446 GLN A O 1
ATOM 3499 N N . GLU A 1 447 ? -7.227 31.235 3.903 1.00 50.19 447 GLU A N 1
ATOM 3500 C CA . GLU A 1 447 ? -8.275 32.240 4.069 1.00 50.19 447 GLU A CA 1
ATOM 3501 C C . GLU A 1 447 ? -8.984 32.527 2.739 1.00 50.19 447 GLU A C 1
ATOM 3503 O O . GLU A 1 447 ? -10.214 32.538 2.673 1.00 50.19 447 GLU A O 1
ATOM 3508 N N . ILE A 1 448 ? -8.212 32.669 1.656 1.00 50.31 448 ILE A N 1
ATOM 3509 C CA . ILE A 1 448 ? -8.729 32.896 0.299 1.00 50.31 448 ILE A CA 1
ATOM 3510 C C . ILE A 1 448 ? -9.487 31.659 -0.179 1.00 50.31 448 ILE A C 1
ATOM 3512 O O . ILE A 1 448 ? -10.566 31.767 -0.757 1.00 50.31 448 ILE A O 1
ATOM 3516 N N . LEU A 1 449 ? -8.968 30.466 0.106 1.00 54.59 449 LEU A N 1
ATOM 3517 C CA . LEU A 1 449 ? -9.596 29.217 -0.306 1.00 54.59 449 LEU A CA 1
ATOM 3518 C C . LEU A 1 449 ? -10.892 28.931 0.463 1.00 54.59 449 LEU A C 1
ATOM 3520 O O . LEU A 1 449 ? -11.883 28.499 -0.125 1.00 54.59 449 LEU A O 1
ATOM 3524 N N . GLN A 1 450 ? -10.935 29.242 1.760 1.00 53.62 450 GLN A N 1
ATOM 3525 C CA . GLN A 1 450 ? -12.167 29.207 2.547 1.00 53.62 450 GLN A CA 1
ATOM 3526 C C . GLN A 1 450 ? -13.204 30.210 2.031 1.00 53.62 450 GLN A C 1
ATOM 3528 O O . GLN A 1 450 ? -14.396 29.893 2.020 1.00 53.62 450 GLN A O 1
ATOM 3533 N N . GLN A 1 451 ? -12.762 31.381 1.569 1.00 53.84 451 GLN A N 1
ATOM 3534 C CA . GLN A 1 451 ? -13.620 32.379 0.942 1.00 53.84 451 GLN A CA 1
ATOM 3535 C C . GLN A 1 451 ? -14.135 31.895 -0.425 1.00 53.84 451 GLN A C 1
ATOM 3537 O O . GLN A 1 451 ? -15.328 31.979 -0.688 1.00 53.84 451 GLN A O 1
ATOM 3542 N N . ILE A 1 452 ? -13.303 31.272 -1.260 1.00 57.44 452 ILE A N 1
ATOM 3543 C CA . ILE A 1 452 ? -13.729 30.672 -2.537 1.00 57.44 452 ILE A CA 1
ATOM 3544 C C . ILE A 1 452 ? -14.740 29.541 -2.305 1.00 57.44 452 ILE A C 1
ATOM 3546 O O . ILE A 1 452 ? -15.817 29.535 -2.899 1.00 57.44 452 ILE A O 1
ATOM 3550 N N . LEU A 1 453 ? -14.456 28.618 -1.381 1.00 57.06 453 LEU A N 1
ATOM 3551 C CA . LEU A 1 453 ? -15.394 27.556 -1.002 1.00 57.06 453 LEU A CA 1
ATOM 3552 C C . LEU A 1 453 ? -16.699 28.108 -0.423 1.00 57.06 453 LEU A C 1
ATOM 3554 O O . LEU A 1 453 ? -17.740 27.460 -0.530 1.00 57.06 453 LEU A O 1
ATOM 3558 N N . SER A 1 454 ? -16.663 29.307 0.163 1.00 54.94 454 SER A N 1
ATOM 3559 C CA . SER A 1 454 ? -17.862 29.986 0.639 1.00 54.94 454 SER A CA 1
ATOM 3560 C C . SER A 1 454 ? -18.810 30.432 -0.469 1.00 54.94 454 SER A C 1
ATOM 3562 O O . SER A 1 454 ? -20.011 30.478 -0.221 1.00 54.94 454 SER A O 1
ATOM 3564 N N . TYR A 1 455 ? -18.281 30.664 -1.671 1.00 52.19 455 TYR A N 1
ATOM 3565 C CA . TYR A 1 455 ? -19.054 30.999 -2.865 1.00 52.19 455 TYR A CA 1
ATOM 3566 C C . TYR A 1 455 ? -19.449 29.765 -3.687 1.00 52.19 455 TYR A C 1
ATOM 3568 O O . TYR A 1 455 ? -20.448 29.800 -4.393 1.00 52.19 455 TYR A O 1
ATOM 3576 N N . LEU A 1 456 ? -18.673 28.675 -3.613 1.00 53.03 456 LEU A N 1
ATOM 3577 C CA . LEU A 1 456 ? -18.874 27.491 -4.458 1.00 53.03 456 LEU A CA 1
ATOM 3578 C C . LEU A 1 456 ? -19.826 26.445 -3.872 1.00 53.03 456 LEU A C 1
ATOM 3580 O O . LEU A 1 456 ? -20.399 25.666 -4.632 1.00 53.03 456 LEU A O 1
ATOM 3584 N N . VAL A 1 457 ? -19.941 26.354 -2.545 1.00 59.81 457 VAL A N 1
ATOM 3585 C CA . VAL A 1 457 ? -20.812 25.377 -1.874 1.00 59.81 457 VAL A CA 1
ATOM 3586 C C . VAL A 1 457 ? -22.202 25.995 -1.709 1.00 59.81 457 VAL A C 1
ATOM 3588 O O . VAL A 1 457 ? -22.289 27.045 -1.071 1.00 59.81 457 VAL A O 1
ATOM 3591 N N . PRO A 1 458 ? -23.286 25.365 -2.206 1.00 59.75 458 PRO A N 1
ATOM 3592 C CA . PRO A 1 458 ? -24.645 25.831 -1.947 1.00 59.75 458 PRO A CA 1
ATOM 3593 C C . PRO A 1 458 ? -24.899 25.929 -0.442 1.00 59.75 458 PRO A C 1
ATOM 3595 O O . PRO A 1 458 ? -24.560 25.011 0.310 1.00 59.75 458 PRO A O 1
ATOM 3598 N N . ARG A 1 459 ? -25.486 27.040 -0.003 1.00 63.59 459 ARG A N 1
ATOM 3599 C CA . ARG A 1 459 ? -25.816 27.313 1.401 1.00 63.59 459 ARG A CA 1
ATOM 3600 C C . ARG A 1 459 ? -27.304 27.581 1.518 1.00 63.59 459 ARG A C 1
ATOM 3602 O O . ARG A 1 459 ? -27.907 28.084 0.575 1.00 63.59 459 ARG A O 1
ATOM 3609 N N . GLY A 1 460 ? -27.894 27.225 2.657 1.00 63.38 460 GLY A N 1
ATOM 3610 C CA . GLY A 1 460 ? -29.323 27.449 2.890 1.00 63.38 460 GLY A CA 1
ATOM 3611 C C . GLY A 1 460 ? -30.240 26.636 1.968 1.00 63.38 460 GLY A C 1
ATOM 3612 O O . GLY A 1 460 ? -31.434 26.910 1.907 1.00 63.38 460 GLY A O 1
ATOM 3613 N N . SER A 1 461 ? -29.704 25.640 1.256 1.00 70.06 461 SER A N 1
ATOM 3614 C CA . SER A 1 461 ? -30.498 24.699 0.472 1.00 70.06 461 SER A CA 1
ATOM 3615 C C . SER A 1 461 ? -31.133 23.635 1.364 1.00 70.06 461 SER A C 1
ATOM 3617 O O . SER A 1 461 ? -30.630 23.275 2.436 1.00 70.06 461 SER A O 1
ATOM 3619 N N . ALA A 1 462 ? -32.230 23.090 0.860 1.00 68.06 462 ALA A N 1
ATOM 3620 C CA . ALA A 1 462 ? -32.931 21.951 1.421 1.00 68.06 462 ALA A CA 1
ATOM 3621 C C . ALA A 1 462 ? -32.740 20.725 0.537 1.00 68.06 462 ALA A C 1
ATOM 3623 O O . ALA A 1 462 ? -32.834 20.844 -0.682 1.00 68.06 462 ALA A O 1
ATOM 3624 N N . TYR A 1 463 ? -32.579 19.551 1.137 1.00 72.81 463 TYR A N 1
ATOM 3625 C CA . TYR A 1 463 ? -32.603 18.279 0.418 1.00 72.81 463 TYR A CA 1
ATOM 3626 C C . TYR A 1 463 ? -33.620 17.351 1.065 1.00 72.81 463 TYR A C 1
ATOM 3628 O O . TYR A 1 463 ? -33.498 17.042 2.246 1.00 72.81 463 TYR A O 1
ATOM 3636 N N . GLN A 1 464 ? -34.611 16.900 0.306 1.00 71.56 464 GLN A N 1
ATOM 3637 C CA . GLN A 1 464 ? -35.629 15.962 0.758 1.00 71.56 464 GLN A CA 1
ATOM 3638 C C . GLN A 1 464 ? -35.432 14.606 0.084 1.00 71.56 464 GLN A C 1
ATOM 3640 O O . GLN A 1 464 ? -35.342 14.526 -1.137 1.00 71.56 464 GLN A O 1
ATOM 3645 N N . PHE A 1 465 ? -35.409 13.541 0.880 1.00 74.06 465 PHE A N 1
ATOM 3646 C CA . PHE A 1 465 ? -35.269 12.160 0.433 1.00 74.06 465 PHE A CA 1
ATOM 3647 C C . PHE A 1 465 ? -36.567 11.406 0.672 1.00 74.06 465 PHE A C 1
ATOM 3649 O O . PHE A 1 465 ? -37.157 11.509 1.751 1.00 74.06 465 PHE A O 1
ATOM 3656 N N . PHE A 1 466 ? -37.021 10.651 -0.324 1.00 67.56 466 PHE A N 1
ATOM 3657 C CA . PHE A 1 466 ? -38.236 9.848 -0.222 1.00 67.56 466 PHE A CA 1
ATOM 3658 C C . PHE A 1 466 ? -38.275 8.685 -1.204 1.00 67.56 466 PHE A C 1
ATOM 3660 O O . PHE A 1 466 ? -37.467 8.603 -2.122 1.00 67.56 466 PHE A O 1
ATOM 3667 N N . TYR A 1 467 ? -39.237 7.785 -1.005 1.00 61.22 467 TYR A N 1
ATOM 3668 C CA . TYR A 1 467 ? -39.460 6.626 -1.862 1.00 61.22 467 TYR A CA 1
ATOM 3669 C C . TYR A 1 467 ? -40.729 6.773 -2.699 1.00 61.22 467 TYR A C 1
ATOM 3671 O O . TYR A 1 467 ? -41.805 7.013 -2.152 1.00 61.22 467 TYR A O 1
ATOM 3679 N N . ALA A 1 468 ? -40.610 6.517 -4.001 1.00 55.16 468 ALA A N 1
ATOM 3680 C CA . ALA A 1 468 ? -41.726 6.385 -4.938 1.00 55.16 468 ALA A CA 1
ATOM 3681 C C . ALA A 1 468 ? -41.779 4.972 -5.545 1.00 55.16 468 ALA A C 1
ATOM 3683 O O . ALA A 1 468 ? -40.935 4.127 -5.245 1.00 55.16 468 ALA A O 1
ATOM 3684 N N . ARG A 1 469 ? -42.779 4.690 -6.393 1.00 51.91 469 ARG A N 1
ATOM 3685 C CA . ARG A 1 469 ? -42.885 3.421 -7.135 1.00 51.91 469 ARG A CA 1
ATOM 3686 C C . ARG A 1 469 ? -42.593 3.612 -8.618 1.00 51.91 469 ARG A C 1
ATOM 3688 O O . ARG A 1 469 ? -43.198 4.463 -9.257 1.00 51.91 469 ARG A O 1
ATOM 3695 N N . HIS A 1 470 ? -41.765 2.733 -9.173 1.00 47.50 470 HIS A N 1
ATOM 3696 C CA . HIS A 1 470 ? -41.590 2.547 -10.611 1.00 47.50 470 HIS A CA 1
ATOM 3697 C C . HIS A 1 470 ? -41.755 1.058 -10.945 1.00 47.50 470 HIS A C 1
ATOM 3699 O O . HIS A 1 470 ? -41.076 0.220 -10.361 1.00 47.50 470 HIS A O 1
ATOM 3705 N N . ASN A 1 471 ? -42.683 0.701 -11.843 1.00 47.22 471 ASN A N 1
ATOM 3706 C CA . ASN A 1 471 ? -42.987 -0.696 -12.208 1.00 47.22 471 ASN A CA 1
ATOM 3707 C C . ASN A 1 471 ? -43.174 -1.638 -10.994 1.00 47.22 471 ASN A C 1
ATOM 3709 O O . ASN A 1 471 ? -42.643 -2.745 -10.968 1.00 47.22 471 ASN A O 1
ATOM 3713 N N . ASN A 1 472 ? -43.915 -1.190 -9.970 1.00 49.69 472 ASN A N 1
ATOM 3714 C CA . ASN A 1 472 ? -44.118 -1.886 -8.685 1.00 49.69 472 ASN A CA 1
ATOM 3715 C C . ASN A 1 472 ? -42.860 -2.114 -7.825 1.00 49.69 472 ASN A C 1
ATOM 3717 O O . ASN A 1 472 ? -42.951 -2.779 -6.793 1.00 49.69 472 ASN A O 1
ATOM 3721 N N . LYS A 1 473 ? -41.719 -1.522 -8.181 1.00 50.34 473 LYS A N 1
ATOM 3722 C CA . LYS A 1 473 ? -40.511 -1.496 -7.354 1.00 50.34 473 LYS A CA 1
ATOM 3723 C C . LYS A 1 473 ? -40.335 -0.141 -6.658 1.00 50.34 473 LYS A C 1
ATOM 37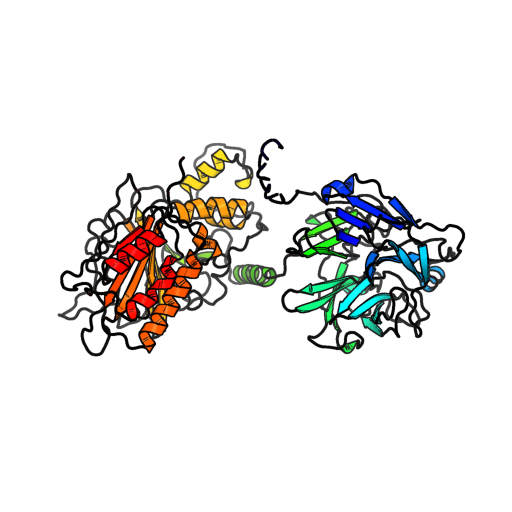25 O O . LYS A 1 473 ? -40.698 0.883 -7.242 1.00 50.34 473 LYS A O 1
ATOM 3730 N N . PRO A 1 474 ? -39.799 -0.105 -5.425 1.00 54.66 474 PRO A N 1
ATOM 3731 C CA . PRO A 1 474 ? -39.460 1.146 -4.760 1.00 54.66 474 PRO A CA 1
ATOM 3732 C C . PRO A 1 474 ? -38.246 1.802 -5.434 1.00 54.66 474 PRO A C 1
ATOM 3734 O O . PRO A 1 474 ? -37.244 1.141 -5.682 1.00 54.66 474 PRO A O 1
ATOM 3737 N N . VAL A 1 475 ? -38.327 3.106 -5.693 1.00 55.47 475 VAL A N 1
ATOM 3738 C CA . VAL A 1 475 ? -37.210 3.936 -6.168 1.00 55.47 475 VAL A CA 1
ATOM 3739 C C . VAL A 1 475 ? -36.985 5.084 -5.195 1.00 55.47 475 VAL A C 1
ATOM 3741 O O . VAL A 1 475 ? -37.945 5.709 -4.740 1.00 55.47 475 VAL A O 1
ATOM 3744 N N . ALA A 1 476 ? -35.727 5.348 -4.851 1.00 62.50 476 ALA A N 1
ATOM 3745 C CA . ALA A 1 476 ? -35.375 6.477 -4.001 1.00 62.50 476 ALA A CA 1
ATOM 3746 C C . ALA A 1 476 ? -35.308 7.760 -4.840 1.00 62.50 476 ALA A C 1
ATOM 3748 O O . ALA A 1 476 ? -34.850 7.752 -5.981 1.00 62.50 476 ALA A O 1
ATOM 3749 N N . ILE A 1 477 ? -35.778 8.865 -4.277 1.00 60.22 477 ILE A N 1
ATOM 3750 C CA . ILE A 1 477 ? -35.844 10.176 -4.912 1.00 60.22 477 ILE A CA 1
ATOM 3751 C C . ILE A 1 477 ? -35.208 11.199 -3.979 1.00 60.22 477 ILE A C 1
ATOM 3753 O O . ILE A 1 477 ? -35.435 11.171 -2.768 1.00 60.22 477 ILE A O 1
ATOM 3757 N N . VAL A 1 478 ? -34.425 12.107 -4.558 1.00 66.75 478 VAL A N 1
ATOM 3758 C CA . VAL A 1 478 ? -33.951 13.322 -3.895 1.00 66.75 478 VAL A CA 1
ATOM 3759 C C . VAL A 1 478 ? -34.547 14.547 -4.579 1.00 66.75 478 VAL A C 1
ATOM 3761 O O . VAL A 1 478 ? -34.512 14.662 -5.803 1.00 66.75 478 VAL A O 1
ATOM 3764 N N . GLN A 1 479 ? -35.074 15.469 -3.784 1.00 63.91 479 GLN A N 1
ATOM 3765 C CA . GLN A 1 479 ? -35.530 16.783 -4.218 1.00 63.91 479 GLN A CA 1
ATOM 3766 C C . GLN A 1 479 ? -34.683 17.855 -3.536 1.00 63.91 479 GLN A C 1
ATOM 3768 O O . GLN A 1 479 ? -34.563 17.852 -2.312 1.00 63.91 479 GLN A O 1
ATOM 3773 N N . GLN A 1 480 ? -34.084 18.762 -4.307 1.00 67.81 480 GLN A N 1
ATOM 3774 C CA . GLN A 1 480 ? -33.373 19.920 -3.761 1.00 67.81 480 GLN A CA 1
ATOM 3775 C C . GLN A 1 480 ? -34.239 21.173 -3.893 1.00 67.81 480 GLN A C 1
ATOM 3777 O O . GLN A 1 480 ? -34.864 21.378 -4.933 1.00 67.81 480 GLN A O 1
ATOM 3782 N N . PHE A 1 481 ? -34.208 22.035 -2.877 1.00 61.56 481 PHE A N 1
ATOM 3783 C CA . PHE A 1 481 ? -34.762 23.387 -2.916 1.00 61.56 481 PHE A CA 1
ATOM 3784 C C . PHE A 1 481 ? -33.638 24.409 -2.684 1.00 61.56 481 PHE A C 1
ATOM 3786 O O . PHE A 1 481 ? -32.870 24.276 -1.728 1.00 61.56 481 PHE A O 1
ATOM 3793 N N . ILE A 1 482 ? -33.533 25.409 -3.560 1.00 61.81 482 ILE A N 1
ATOM 3794 C CA . ILE A 1 482 ? -32.470 26.425 -3.596 1.00 61.81 482 ILE A CA 1
ATOM 3795 C C . ILE A 1 482 ? -33.112 27.816 -3.524 1.00 61.81 482 ILE A C 1
ATOM 3797 O O . ILE A 1 482 ? -34.024 28.070 -4.304 1.00 61.81 482 ILE A O 1
ATOM 3801 N N . PRO A 1 483 ? -32.669 28.732 -2.646 1.00 58.47 483 PRO A N 1
ATOM 3802 C CA . PRO A 1 483 ? -33.160 30.112 -2.641 1.00 58.47 483 PRO A CA 1
ATOM 3803 C C . PRO A 1 483 ? -32.906 30.821 -3.986 1.00 58.47 483 PRO A C 1
ATOM 3805 O O . PRO A 1 483 ? -31.810 30.750 -4.534 1.00 58.47 483 PRO A O 1
ATOM 3808 N N . ALA A 1 484 ? -33.902 31.533 -4.512 1.00 51.81 484 ALA A N 1
ATOM 3809 C CA . ALA A 1 484 ? -33.946 32.032 -5.891 1.00 51.81 484 ALA A CA 1
ATOM 3810 C C . ALA A 1 484 ? -32.954 33.165 -6.231 1.00 51.81 484 ALA A C 1
ATOM 3812 O O . ALA A 1 484 ? -32.880 33.550 -7.391 1.00 51.81 484 ALA A O 1
ATOM 3813 N N . ASN A 1 485 ? -32.213 33.723 -5.263 1.00 50.12 485 ASN A N 1
ATOM 3814 C CA . ASN A 1 485 ? -31.484 34.985 -5.458 1.00 50.12 485 ASN A CA 1
ATOM 3815 C C . ASN A 1 485 ? -30.032 35.042 -4.952 1.00 50.12 485 ASN A C 1
ATOM 3817 O O . ASN A 1 485 ? -29.497 36.139 -4.827 1.00 50.12 485 ASN A O 1
ATOM 3821 N N . GLU A 1 486 ? -29.335 33.927 -4.722 1.00 46.72 486 GLU A N 1
ATOM 3822 C CA . GLU A 1 486 ? -27.928 34.006 -4.290 1.00 46.72 486 GLU A CA 1
ATOM 3823 C C . GLU A 1 486 ? -27.009 33.061 -5.071 1.00 46.72 486 GLU A C 1
ATOM 3825 O O . GLU A 1 486 ? -26.881 31.881 -4.770 1.00 46.72 486 GLU A O 1
ATOM 3830 N N . HIS A 1 487 ? -26.353 33.626 -6.092 1.00 44.59 487 HIS A N 1
ATOM 3831 C CA . HIS A 1 487 ? -25.003 33.289 -6.573 1.00 44.59 487 HIS A CA 1
ATOM 3832 C C . HIS A 1 487 ? -24.601 31.804 -6.718 1.00 44.59 487 HIS A C 1
ATOM 3834 O O . HIS A 1 487 ? -23.419 31.486 -6.599 1.00 44.59 487 HIS A O 1
ATOM 3840 N N . GLY A 1 488 ? -25.528 30.896 -7.031 1.00 42.44 488 GLY A N 1
ATOM 3841 C CA . GLY A 1 488 ? -25.254 29.464 -7.197 1.00 42.44 488 GLY A CA 1
ATOM 3842 C C . GLY A 1 488 ? -24.416 29.129 -8.436 1.00 42.44 488 GLY A C 1
ATOM 3843 O O . GLY A 1 488 ? -24.921 28.551 -9.397 1.00 42.44 488 GLY A O 1
ATOM 3844 N N . LEU A 1 489 ? -23.126 29.477 -8.437 1.00 41.34 489 LEU A N 1
ATOM 3845 C CA . LEU A 1 489 ? -22.176 29.045 -9.457 1.00 41.34 489 LEU A CA 1
ATOM 3846 C C . LEU A 1 489 ? -21.639 27.630 -9.171 1.00 41.34 489 LEU A C 1
ATOM 3848 O O . LEU A 1 489 ? -21.307 27.236 -8.057 1.00 41.34 489 LEU A O 1
ATOM 3852 N N . ARG A 1 490 ? -21.590 26.884 -10.273 1.00 47.44 490 ARG A N 1
ATOM 3853 C CA . ARG A 1 490 ? -21.308 25.461 -10.514 1.00 47.44 490 ARG A CA 1
ATOM 3854 C C . ARG A 1 490 ? -20.159 24.822 -9.691 1.00 47.44 490 ARG A C 1
ATOM 3856 O O . ARG A 1 490 ? -18.996 25.186 -9.810 1.00 47.44 490 ARG A O 1
ATOM 3863 N N . SER A 1 491 ? -20.528 23.777 -8.936 1.00 48.00 491 SER A N 1
ATOM 3864 C CA . SER A 1 491 ? -19.929 22.431 -8.732 1.00 48.00 491 SER A CA 1
ATOM 3865 C C . SER A 1 491 ? -18.408 22.167 -8.668 1.00 48.00 491 SER A C 1
ATOM 3867 O O . SER A 1 491 ? -18.020 21.001 -8.693 1.00 48.00 491 SER A O 1
ATOM 3869 N N . ALA A 1 492 ? -17.528 23.156 -8.501 1.00 42.19 492 ALA A N 1
ATOM 3870 C CA . ALA A 1 492 ? -16.093 22.879 -8.300 1.00 42.19 492 ALA A CA 1
ATOM 3871 C C . ALA A 1 492 ? -15.747 22.358 -6.881 1.00 42.19 492 ALA A C 1
ATOM 3873 O O . ALA A 1 492 ? -14.677 21.795 -6.655 1.00 42.19 492 ALA A O 1
ATOM 3874 N N . HIS A 1 493 ? -16.655 22.511 -5.912 1.00 51.91 493 HIS A N 1
ATOM 3875 C CA . HIS A 1 493 ? -16.378 22.267 -4.492 1.00 51.91 493 HIS A CA 1
ATOM 3876 C C . HIS A 1 493 ? -16.214 20.781 -4.113 1.00 51.91 493 HIS A C 1
ATOM 3878 O O . HIS A 1 493 ? -15.385 20.470 -3.264 1.00 51.91 493 HIS A O 1
ATOM 3884 N N . LEU A 1 494 ? -16.942 19.847 -4.738 1.00 52.22 494 LEU A N 1
ATOM 3885 C CA . LEU A 1 494 ? -16.856 18.412 -4.394 1.00 52.22 494 LEU A CA 1
ATOM 3886 C C . LEU A 1 494 ? -15.691 17.688 -5.070 1.00 52.22 494 LEU A C 1
ATOM 3888 O O . LEU A 1 494 ? -15.211 16.689 -4.543 1.00 52.22 494 LEU A O 1
ATOM 3892 N N . ALA A 1 495 ? -15.185 18.221 -6.185 1.00 48.03 495 ALA A N 1
ATOM 3893 C CA . ALA A 1 495 ? -13.921 17.764 -6.753 1.00 48.03 495 ALA A CA 1
ATOM 3894 C C . ALA A 1 495 ? -12.776 18.002 -5.756 1.00 48.03 495 ALA A C 1
ATOM 3896 O O . ALA A 1 495 ? -11.965 17.107 -5.544 1.00 48.03 495 ALA A O 1
ATOM 3897 N N . LEU A 1 496 ? -12.779 19.154 -5.064 1.00 51.34 496 LEU A N 1
ATOM 3898 C CA . LEU A 1 496 ? -11.826 19.449 -3.991 1.00 51.34 496 LEU A CA 1
ATOM 3899 C C . LEU A 1 496 ? -11.982 18.492 -2.796 1.00 51.34 496 LEU A C 1
ATOM 3901 O O . LEU A 1 496 ? -10.974 18.049 -2.258 1.00 51.34 496 LEU A O 1
ATOM 3905 N N . ALA A 1 497 ? -13.213 18.122 -2.418 1.00 49.59 497 ALA A N 1
ATOM 3906 C CA . ALA A 1 497 ? -13.472 17.139 -1.354 1.00 49.59 497 ALA A CA 1
ATOM 3907 C C . ALA A 1 497 ? -12.849 15.767 -1.647 1.00 49.59 497 ALA A C 1
ATOM 3909 O O . ALA A 1 497 ? -12.477 15.053 -0.723 1.00 49.59 497 ALA A O 1
ATOM 3910 N N . GLY A 1 498 ? -12.724 15.411 -2.926 1.00 48.44 498 GLY A N 1
ATOM 3911 C CA . GLY A 1 498 ? -12.005 14.217 -3.343 1.00 48.44 498 GLY A CA 1
ATOM 3912 C C . GLY A 1 498 ? -10.513 14.286 -3.016 1.00 48.44 498 GLY A C 1
ATOM 3913 O O . GLY A 1 498 ? -9.964 13.309 -2.540 1.00 48.44 498 GLY A O 1
ATOM 3914 N N . THR A 1 499 ? -9.881 15.448 -3.182 1.00 46.59 499 THR A N 1
ATOM 3915 C CA . THR A 1 499 ? -8.414 15.589 -3.236 1.00 46.59 499 THR A CA 1
ATOM 3916 C C . THR A 1 499 ? -7.641 15.212 -1.973 1.00 46.59 499 THR A C 1
ATOM 3918 O O . THR A 1 499 ? -6.466 14.868 -2.081 1.00 46.59 499 THR A O 1
ATOM 3921 N N . SER A 1 500 ? -8.251 15.321 -0.790 1.00 48.00 500 SER A N 1
ATOM 3922 C CA . SER A 1 500 ? -7.653 14.894 0.478 1.00 48.00 500 SER A CA 1
ATOM 3923 C C . SER A 1 500 ? -8.693 14.822 1.596 1.00 48.00 500 SER A C 1
ATOM 3925 O O . SER A 1 500 ? -9.750 15.450 1.528 1.00 48.00 500 SER A O 1
ATOM 3927 N N . ARG A 1 501 ? -8.365 14.133 2.691 1.00 54.53 501 ARG A N 1
ATOM 3928 C CA . ARG A 1 501 ? -9.175 14.023 3.908 1.00 54.53 501 ARG A CA 1
ATOM 3929 C C . ARG A 1 501 ? -9.436 15.393 4.513 1.00 54.53 501 ARG A C 1
ATOM 3931 O O . ARG A 1 501 ? -10.559 15.671 4.917 1.00 54.53 501 ARG A O 1
ATOM 3938 N N . TYR A 1 502 ? -8.421 16.254 4.515 1.00 58.19 502 TYR A N 1
ATOM 3939 C CA . TYR A 1 502 ? -8.546 17.629 4.984 1.00 58.19 502 TYR A CA 1
ATOM 3940 C C . TYR A 1 502 ? -9.590 18.401 4.167 1.00 58.19 502 TYR A C 1
ATOM 3942 O O . TYR A 1 502 ? -10.511 18.994 4.729 1.00 58.19 502 TYR A O 1
ATOM 3950 N N . TRP A 1 503 ? -9.508 18.351 2.834 1.00 59.56 503 TRP A N 1
ATOM 3951 C CA . TRP A 1 503 ? -10.469 19.047 1.979 1.00 59.56 503 TRP A CA 1
ATOM 3952 C C . TRP A 1 503 ? -11.857 18.426 2.019 1.00 59.56 503 TRP A C 1
ATOM 3954 O O . TRP A 1 503 ? -12.847 19.157 1.983 1.00 59.56 503 TRP A O 1
ATOM 3964 N N . ARG A 1 504 ? -11.947 17.104 2.171 1.00 63.34 504 ARG A N 1
ATOM 3965 C CA . ARG A 1 504 ? -13.202 16.409 2.445 1.00 63.34 504 ARG A CA 1
ATOM 3966 C C . ARG A 1 504 ? -13.856 16.949 3.705 1.00 63.34 504 ARG A C 1
ATOM 3968 O O . ARG A 1 504 ? -15.011 17.349 3.643 1.00 63.34 504 ARG A O 1
ATOM 3975 N N . ASP A 1 505 ? -13.122 17.035 4.812 1.00 66.38 505 ASP A N 1
ATOM 3976 C CA . ASP A 1 505 ? -13.641 17.553 6.079 1.00 66.38 505 ASP A CA 1
ATOM 3977 C C . ASP A 1 505 ? -14.113 19.008 5.943 1.00 66.38 505 ASP A C 1
ATOM 3979 O O . ASP A 1 505 ? -15.204 19.355 6.401 1.00 66.38 505 ASP A O 1
ATOM 3983 N N . VAL A 1 506 ? -13.350 19.859 5.251 1.00 65.94 506 VAL A N 1
ATOM 3984 C CA . VAL A 1 506 ? -13.712 21.268 5.019 1.00 65.94 506 VAL A CA 1
ATOM 3985 C C . VAL A 1 506 ? -14.950 21.403 4.129 1.00 65.94 506 VAL A C 1
ATOM 3987 O O . VAL A 1 506 ? -15.854 22.182 4.434 1.00 65.94 506 VAL A O 1
ATOM 3990 N N . VAL A 1 507 ? -15.025 20.662 3.024 1.00 65.38 507 VAL A N 1
ATOM 3991 C CA . VAL A 1 507 ? -16.155 20.758 2.091 1.00 65.38 507 VAL A CA 1
ATOM 3992 C C . VAL A 1 507 ? -17.403 20.117 2.687 1.00 65.38 507 VAL A C 1
ATOM 3994 O O . VAL A 1 507 ? -18.479 20.705 2.603 1.00 65.38 507 VAL A O 1
ATOM 3997 N N . TYR A 1 508 ? -17.279 18.955 3.331 1.00 73.25 508 TYR A N 1
ATOM 3998 C CA . TYR A 1 508 ? -18.409 18.245 3.932 1.00 73.25 508 TYR A CA 1
ATOM 3999 C C . TYR A 1 508 ? -18.964 18.998 5.134 1.00 73.25 508 TYR A C 1
ATOM 4001 O O . TYR A 1 508 ? -20.180 19.147 5.236 1.00 73.25 508 TYR A O 1
ATOM 4009 N N . SER A 1 509 ? -18.107 19.546 6.001 1.00 74.81 509 SER A N 1
ATOM 4010 C CA . SER A 1 509 ? -18.568 20.384 7.115 1.00 74.81 509 SER A CA 1
ATOM 4011 C C . SER A 1 509 ? -19.335 21.616 6.634 1.00 74.81 509 SER A C 1
ATOM 4013 O O . SER A 1 509 ? -20.331 21.987 7.251 1.00 74.81 509 SER A O 1
ATOM 4015 N N . ARG A 1 510 ? -18.940 22.227 5.509 1.00 73.69 510 ARG A N 1
ATOM 4016 C CA . ARG A 1 510 ? -19.683 23.348 4.916 1.00 73.69 510 ARG A CA 1
ATOM 4017 C C . ARG A 1 510 ? -20.970 22.892 4.235 1.00 73.69 510 ARG A C 1
ATOM 4019 O O . ARG A 1 510 ? -22.016 23.466 4.499 1.00 73.69 510 ARG A O 1
ATOM 4026 N N . PHE A 1 511 ? -20.930 21.866 3.390 1.00 74.31 511 PHE A N 1
ATOM 4027 C CA . PHE A 1 511 ? -22.113 21.413 2.659 1.00 74.31 511 PHE A CA 1
ATOM 4028 C C . PHE A 1 511 ? -23.172 20.822 3.596 1.00 74.31 511 PHE A C 1
ATOM 4030 O O . PHE A 1 511 ? -24.296 21.313 3.639 1.00 74.31 511 PHE A O 1
ATOM 4037 N N . TYR A 1 512 ? -22.828 19.807 4.386 1.00 79.38 512 TYR A N 1
ATOM 4038 C CA . TYR A 1 512 ? -23.785 19.152 5.282 1.00 79.38 512 TYR A CA 1
ATOM 4039 C C . TYR A 1 512 ? -24.116 20.001 6.515 1.00 79.38 512 TYR A C 1
ATOM 4041 O O . TYR A 1 512 ? -25.207 19.881 7.072 1.00 79.38 512 TYR A O 1
ATOM 4049 N N . GLY A 1 513 ? -23.202 20.883 6.933 1.00 78.75 513 GLY A N 1
ATOM 4050 C CA . GLY A 1 513 ? -23.412 21.755 8.086 1.00 78.75 513 GLY A CA 1
ATOM 4051 C C . GLY A 1 513 ? -24.211 23.026 7.793 1.00 78.75 513 GLY A C 1
ATOM 4052 O O . GLY A 1 513 ? -24.817 23.567 8.714 1.00 78.75 513 GLY A O 1
ATOM 4053 N N . MET A 1 514 ? -24.240 23.505 6.542 1.00 75.12 514 MET A N 1
ATOM 4054 C CA . MET A 1 514 ? -24.953 24.738 6.157 1.00 75.12 514 MET A CA 1
ATOM 4055 C C . MET A 1 514 ? -26.269 24.496 5.406 1.00 75.12 514 MET A C 1
ATOM 4057 O O . MET A 1 514 ? -26.938 25.461 5.034 1.00 75.12 514 MET A O 1
ATOM 4061 N N . ASN A 1 515 ? -26.638 23.237 5.168 1.00 75.12 515 ASN A N 1
ATOM 4062 C CA . ASN A 1 515 ? -27.877 22.853 4.493 1.00 75.12 515 ASN A CA 1
ATOM 4063 C C . ASN A 1 515 ? -28.749 21.988 5.411 1.00 75.12 515 ASN A C 1
ATOM 4065 O O . ASN A 1 515 ? -28.271 21.422 6.395 1.00 75.12 515 ASN A O 1
ATOM 4069 N N . THR A 1 516 ? -30.037 21.888 5.086 1.00 77.19 516 THR A N 1
ATOM 4070 C CA . THR A 1 516 ? -30.992 21.070 5.847 1.00 77.19 516 THR A CA 1
ATOM 4071 C C . THR A 1 516 ? -31.406 19.839 5.051 1.00 77.19 516 THR A C 1
ATOM 4073 O O . THR A 1 516 ? -31.700 19.934 3.859 1.00 77.19 516 THR A O 1
ATOM 4076 N N . PHE A 1 517 ? -31.457 18.688 5.723 1.00 82.81 517 PHE A N 1
ATOM 4077 C CA . PHE A 1 517 ? -31.771 17.400 5.106 1.00 82.81 517 PHE A CA 1
ATOM 4078 C C . PHE A 1 517 ? -33.036 16.798 5.724 1.00 82.81 517 PHE A C 1
ATOM 4080 O O . PHE A 1 517 ? -33.102 16.596 6.933 1.00 82.81 517 PHE A O 1
ATOM 4087 N N . ALA A 1 518 ? -34.039 16.506 4.904 1.00 79.88 518 ALA A N 1
ATOM 4088 C CA . ALA A 1 518 ? -35.285 15.869 5.303 1.00 79.88 518 ALA A CA 1
ATOM 4089 C C . ALA A 1 518 ? -35.344 14.437 4.764 1.00 79.88 518 ALA A C 1
ATOM 4091 O O . ALA A 1 518 ? -35.187 14.212 3.568 1.00 79.88 518 ALA A O 1
ATOM 4092 N N . PHE A 1 519 ? -35.598 13.466 5.634 1.00 83.25 519 PHE A N 1
ATOM 4093 C CA . PHE A 1 519 ? -35.636 12.048 5.296 1.00 83.25 519 PHE A CA 1
ATOM 4094 C C . PHE A 1 519 ? -37.023 11.489 5.573 1.00 83.25 519 PHE A C 1
ATOM 4096 O O . PHE A 1 519 ? -37.441 11.425 6.727 1.00 83.25 519 PHE A O 1
ATOM 4103 N N . ASN A 1 520 ? -37.719 11.059 4.523 1.00 76.38 520 ASN A N 1
ATOM 4104 C CA . ASN A 1 520 ? -38.953 10.294 4.647 1.00 76.38 520 ASN A CA 1
ATOM 4105 C C . ASN A 1 520 ? -38.606 8.815 4.820 1.00 76.38 520 ASN A C 1
ATOM 4107 O O . ASN A 1 520 ? -38.144 8.150 3.891 1.00 76.38 520 ASN A O 1
ATOM 4111 N N . ILE A 1 521 ? -38.816 8.318 6.033 1.00 79.31 521 ILE A N 1
ATOM 4112 C CA . ILE A 1 521 ? -38.416 6.997 6.493 1.00 79.31 521 ILE A CA 1
ATOM 4113 C C . ILE A 1 521 ? -39.682 6.187 6.774 1.00 79.31 521 ILE A C 1
ATOM 4115 O O . ILE A 1 521 ? -40.480 6.523 7.641 1.00 79.31 521 ILE A O 1
ATOM 4119 N N . GLY A 1 522 ? -39.892 5.087 6.063 1.00 71.31 522 GLY A N 1
ATOM 4120 C CA . GLY A 1 522 ? -41.102 4.294 6.253 1.00 71.31 522 GLY A CA 1
ATOM 4121 C C . GLY A 1 522 ? -41.047 2.946 5.560 1.00 71.31 522 GLY A C 1
ATOM 4122 O O . GLY A 1 522 ? -40.110 2.640 4.824 1.00 71.31 522 GLY A O 1
ATOM 4123 N N . THR A 1 523 ? -42.066 2.128 5.811 1.00 61.34 523 THR A N 1
ATOM 4124 C CA . THR A 1 523 ? -42.231 0.800 5.195 1.00 61.34 523 THR A CA 1
ATOM 4125 C C . THR A 1 523 ? -43.074 0.839 3.917 1.00 61.34 523 THR A C 1
ATOM 4127 O O . THR A 1 523 ? -43.209 -0.171 3.227 1.00 61.34 523 THR A O 1
ATOM 4130 N N . THR A 1 524 ? -43.636 2.002 3.579 1.00 54.91 524 THR A N 1
ATOM 4131 C CA . THR A 1 524 ? -44.536 2.218 2.441 1.00 54.91 524 THR A CA 1
ATOM 4132 C C . THR A 1 524 ? -44.083 3.411 1.607 1.00 54.91 524 THR A C 1
ATOM 4134 O O . THR A 1 524 ? -43.609 4.406 2.147 1.00 54.91 524 THR A O 1
ATOM 4137 N N . THR A 1 525 ? -44.262 3.329 0.289 1.00 51.16 525 THR A N 1
ATOM 4138 C CA . THR A 1 525 ? -44.004 4.435 -0.645 1.00 51.16 525 THR A CA 1
ATOM 4139 C C . THR A 1 525 ? -45.036 5.539 -0.444 1.00 51.16 525 THR A C 1
ATOM 4141 O O . THR A 1 525 ? -46.229 5.239 -0.460 1.00 51.16 525 THR A O 1
ATOM 4144 N N . MET A 1 526 ? -44.588 6.781 -0.259 1.00 47.09 526 MET A N 1
ATOM 4145 C CA . MET A 1 526 ? -45.463 7.935 -0.050 1.00 47.09 526 MET A CA 1
ATOM 4146 C C . MET A 1 526 ? -45.658 8.696 -1.369 1.00 47.09 526 MET A C 1
ATOM 4148 O O . MET A 1 526 ? -44.689 9.055 -2.030 1.00 47.09 526 MET A O 1
ATOM 4152 N N . GLU A 1 527 ? -46.900 8.968 -1.749 1.00 42.72 527 GLU A N 1
ATOM 4153 C CA . GLU A 1 527 ? -47.280 10.039 -2.675 1.00 42.72 527 GLU A CA 1
ATOM 4154 C C . GLU A 1 527 ? -47.092 11.390 -1.976 1.00 42.72 527 GLU A C 1
ATOM 4156 O O . GLU A 1 527 ? -47.915 11.852 -1.186 1.00 42.72 527 GLU A O 1
ATOM 4161 N N . ILE A 1 528 ? -45.934 11.998 -2.191 1.00 41.91 528 ILE A N 1
ATOM 4162 C CA . ILE A 1 528 ? -45.642 13.267 -1.545 1.00 41.91 528 ILE A CA 1
ATOM 4163 C C . ILE A 1 528 ? -46.376 14.368 -2.274 1.00 41.91 528 ILE A C 1
ATOM 4165 O O . ILE A 1 528 ? -46.188 14.588 -3.473 1.00 41.91 528 ILE A O 1
ATOM 4169 N N . SER A 1 529 ? -47.150 15.098 -1.488 1.00 38.78 529 SER A N 1
ATOM 4170 C CA . SER A 1 529 ? -47.623 16.401 -1.849 1.00 38.78 529 SER A CA 1
ATOM 4171 C C . SER A 1 529 ? -46.791 17.455 -1.092 1.00 38.78 529 SER A C 1
ATOM 4173 O O . SER A 1 529 ? -46.756 17.473 0.129 1.00 38.78 529 SER A O 1
ATOM 4175 N N . VAL A 1 530 ? -46.064 18.320 -1.815 1.00 42.16 530 VAL A N 1
ATOM 4176 C CA . VAL A 1 530 ? -45.432 19.532 -1.269 1.00 42.16 530 VAL A CA 1
ATOM 4177 C C . VAL A 1 530 ? -46.217 20.830 -1.604 1.00 42.16 530 VAL A C 1
ATOM 4179 O O . VAL A 1 530 ? -46.021 21.410 -2.671 1.00 42.16 530 VAL A O 1
ATOM 4182 N N . GLU A 1 531 ? -47.094 21.332 -0.719 1.00 39.66 531 GLU A N 1
ATOM 4183 C CA . GLU A 1 531 ? -47.576 22.735 -0.781 1.00 39.66 531 GLU A CA 1
ATOM 4184 C C . GLU A 1 531 ? -46.669 23.616 0.088 1.00 39.66 531 GLU A C 1
ATOM 4186 O O . GLU A 1 531 ? -46.433 23.285 1.244 1.00 39.66 531 GLU A O 1
ATOM 4191 N N . SER A 1 532 ? -46.159 24.732 -0.443 1.00 42.56 532 SER A N 1
ATOM 4192 C CA . SER A 1 532 ? -45.507 25.780 0.360 1.00 42.56 532 SER A CA 1
ATOM 4193 C C . SER A 1 532 ? -46.051 27.141 -0.032 1.00 42.56 532 SER A C 1
ATOM 4195 O O . SER A 1 532 ? -46.292 27.425 -1.209 1.00 42.56 532 SER A O 1
ATOM 4197 N N . HIS A 1 533 ? -46.182 28.002 0.969 1.00 43.22 533 HIS A N 1
ATOM 4198 C CA . HIS A 1 533 ? -46.680 29.360 0.829 1.00 43.22 533 HIS A CA 1
ATOM 4199 C C . HIS A 1 533 ? -45.691 30.310 0.122 1.00 43.22 533 HIS A C 1
ATOM 4201 O O . HIS A 1 533 ? -46.112 31.380 -0.321 1.00 43.22 533 HIS A O 1
ATOM 4207 N N . ASP A 1 534 ? -44.413 29.930 -0.051 1.00 49.84 534 ASP A N 1
ATOM 4208 C CA . ASP A 1 534 ? -43.385 30.805 -0.649 1.00 49.84 534 ASP A CA 1
ATOM 4209 C C . ASP A 1 534 ? -42.394 30.097 -1.602 1.00 49.84 534 ASP A C 1
ATOM 4211 O O . ASP A 1 534 ? -41.253 30.525 -1.776 1.00 49.84 534 ASP A O 1
ATOM 4215 N N . PHE A 1 535 ? -42.818 29.035 -2.308 1.00 49.50 535 PHE A N 1
ATOM 4216 C CA . PHE A 1 535 ? -41.962 28.415 -3.343 1.00 49.50 535 PHE A CA 1
ATOM 4217 C C . PHE A 1 535 ? -41.575 29.366 -4.482 1.00 49.50 535 PHE A C 1
ATOM 4219 O O . PHE A 1 535 ? -40.635 29.084 -5.214 1.00 49.50 535 PHE A O 1
ATOM 4226 N N . LYS A 1 536 ? -42.241 30.518 -4.627 1.00 50.25 536 LYS A N 1
ATOM 4227 C CA . LYS A 1 536 ? -41.865 31.541 -5.616 1.00 50.25 536 LYS A CA 1
ATOM 4228 C C . LYS A 1 536 ? -40.447 32.081 -5.405 1.00 50.25 536 LYS A C 1
ATOM 4230 O O . LYS A 1 536 ? -39.887 32.645 -6.338 1.00 50.25 536 LYS A O 1
ATOM 4235 N N . ARG A 1 537 ? -39.890 31.923 -4.201 1.00 50.56 537 ARG A N 1
ATOM 4236 C CA . ARG A 1 537 ? -38.516 32.299 -3.854 1.00 50.56 537 ARG A CA 1
ATOM 4237 C C . ARG A 1 537 ? -37.546 31.123 -3.880 1.00 50.56 537 ARG A C 1
ATOM 4239 O O . ARG A 1 537 ? -36.421 31.290 -3.424 1.00 50.56 537 ARG A O 1
ATOM 4246 N N . PHE A 1 538 ? -37.954 29.961 -4.387 1.00 49.50 538 PHE A N 1
ATOM 4247 C CA . PHE A 1 538 ? -37.102 28.783 -4.473 1.00 49.50 538 PHE A CA 1
ATOM 4248 C C . PHE A 1 538 ? -37.089 28.191 -5.881 1.00 49.50 538 PHE A C 1
ATOM 4250 O O . PHE A 1 538 ? -38.125 27.990 -6.510 1.00 49.50 538 PHE A O 1
ATOM 4257 N N . GLU A 1 539 ? -35.902 27.831 -6.345 1.00 54.22 539 GLU A N 1
ATOM 4258 C CA . GLU A 1 539 ? -35.726 26.881 -7.434 1.00 54.22 539 GLU A CA 1
ATOM 4259 C C . GLU A 1 539 ? -35.761 25.462 -6.854 1.00 54.22 539 GLU A C 1
ATOM 4261 O O . GLU A 1 539 ? -35.231 25.214 -5.769 1.00 54.22 539 GLU A O 1
ATOM 4266 N N . SER A 1 540 ? -36.394 24.512 -7.546 1.00 53.06 540 SER A N 1
ATOM 4267 C CA . SER A 1 540 ? -36.387 23.109 -7.117 1.00 53.06 540 SER A CA 1
ATOM 4268 C C . SER A 1 540 ? -36.160 22.155 -8.278 1.00 53.06 540 SER A C 1
ATOM 4270 O O . SER A 1 540 ? -36.581 22.423 -9.405 1.00 53.06 540 SER A O 1
ATOM 4272 N N . TRP A 1 541 ? -35.497 21.038 -7.987 1.00 53.84 541 TRP A N 1
ATOM 4273 C CA . TRP A 1 541 ? -35.271 19.946 -8.932 1.00 53.84 541 TRP A CA 1
ATOM 4274 C C . TRP A 1 541 ? -35.379 18.593 -8.232 1.00 53.84 541 TRP A C 1
ATOM 4276 O O . TRP A 1 541 ? -35.215 18.496 -7.014 1.00 53.84 541 TRP A O 1
ATOM 4286 N N . VAL A 1 542 ? -35.665 17.548 -9.009 1.00 53.38 542 VAL A N 1
ATOM 4287 C CA . VAL A 1 542 ? -35.912 16.184 -8.522 1.00 53.38 542 VAL A CA 1
ATOM 4288 C C . VAL A 1 542 ? -35.034 15.196 -9.290 1.00 53.38 542 VAL A C 1
ATOM 4290 O O . VAL A 1 542 ? -34.934 15.284 -10.509 1.00 53.38 542 VAL A O 1
ATOM 4293 N N . LYS A 1 543 ? -34.414 14.235 -8.595 1.00 54.97 543 LYS A N 1
ATOM 4294 C CA . LYS A 1 543 ? -33.629 13.142 -9.195 1.00 54.97 543 LYS A CA 1
ATOM 4295 C C . LYS A 1 543 ? -34.025 11.791 -8.618 1.00 54.97 543 LYS A C 1
ATOM 4297 O O . LYS A 1 543 ? -34.130 11.637 -7.403 1.00 54.97 543 LYS A O 1
ATOM 4302 N N . VAL A 1 544 ? -34.161 10.802 -9.500 1.00 54.91 544 VAL A N 1
ATOM 4303 C CA . VAL A 1 544 ? -34.343 9.388 -9.144 1.00 54.91 544 VAL A CA 1
ATOM 4304 C C . VAL A 1 544 ? -32.973 8.733 -8.943 1.00 54.91 544 VAL A C 1
ATOM 4306 O O . VAL A 1 544 ? -32.052 8.931 -9.737 1.00 54.91 544 VAL A O 1
ATOM 4309 N N . LEU A 1 545 ? -32.821 7.983 -7.860 1.00 52.56 545 LEU A N 1
ATOM 4310 C CA . LEU A 1 545 ? -31.600 7.277 -7.477 1.00 52.56 545 LEU A CA 1
ATOM 4311 C C . LEU A 1 545 ? -31.685 5.797 -7.889 1.00 52.56 545 LEU A C 1
ATOM 4313 O O . LEU A 1 545 ? -32.781 5.248 -8.020 1.00 52.56 545 LEU A O 1
ATOM 4317 N N . SER A 1 546 ? -30.533 5.149 -8.098 1.00 53.19 546 SER A N 1
ATOM 4318 C CA . SER A 1 546 ? -30.483 3.716 -8.427 1.00 53.19 546 SER A CA 1
ATOM 4319 C C . SER A 1 546 ? -30.921 2.842 -7.240 1.00 53.19 546 SER A C 1
ATOM 4321 O O . SER A 1 546 ? -30.869 3.276 -6.087 1.00 53.19 546 SER A O 1
ATOM 4323 N N . GLU A 1 547 ? -31.336 1.597 -7.521 1.00 51.72 547 GLU A N 1
ATOM 4324 C CA . GLU A 1 547 ? -31.810 0.639 -6.501 1.00 51.72 547 GLU A CA 1
ATOM 4325 C C . GLU A 1 547 ? -30.757 0.372 -5.404 1.00 51.72 547 GLU A C 1
ATOM 4327 O O . GLU A 1 547 ? -31.117 0.150 -4.255 1.00 51.72 547 GLU A O 1
ATOM 4332 N N . GLU A 1 548 ? -29.462 0.476 -5.706 1.00 48.25 548 GLU A N 1
ATOM 4333 C CA . GLU A 1 548 ? -28.374 0.209 -4.747 1.00 48.25 548 GLU A CA 1
ATOM 4334 C C . GLU A 1 548 ? -28.209 1.283 -3.661 1.00 48.25 548 GLU A C 1
ATOM 4336 O O . GLU A 1 548 ? -27.573 1.046 -2.638 1.00 48.25 548 GLU A O 1
ATOM 4341 N N . HIS A 1 549 ? -28.841 2.446 -3.838 1.00 52.09 549 HIS A N 1
ATOM 4342 C CA . HIS A 1 549 ? -28.769 3.583 -2.912 1.00 52.09 549 HIS A CA 1
ATOM 4343 C C . HIS A 1 549 ? -30.020 3.684 -2.028 1.00 52.09 549 HIS A C 1
ATOM 4345 O O . HIS A 1 549 ? -30.316 4.737 -1.460 1.00 52.09 549 HIS A O 1
ATOM 4351 N N . SER A 1 550 ? -30.777 2.587 -1.909 1.00 56.75 550 SER A N 1
ATOM 4352 C CA . SER A 1 550 ? -32.059 2.510 -1.204 1.00 56.75 550 SER A CA 1
ATOM 4353 C C . SER A 1 550 ? -31.920 2.315 0.318 1.00 56.75 550 SER A C 1
ATOM 4355 O O . SER A 1 550 ? -32.615 1.496 0.929 1.00 56.75 550 SER A O 1
ATOM 4357 N N . GLY A 1 551 ? -31.012 3.055 0.960 1.00 68.12 551 GLY A N 1
ATOM 4358 C CA . GLY A 1 551 ? -30.903 3.111 2.420 1.00 68.12 551 GLY A CA 1
ATOM 4359 C C . GLY A 1 551 ? -32.011 3.962 3.065 1.00 68.12 551 GLY A C 1
ATOM 4360 O O . GLY A 1 551 ? -32.649 4.773 2.393 1.00 68.12 551 GLY A O 1
ATOM 4361 N N . PRO A 1 552 ? -32.256 3.859 4.385 1.00 72.75 552 PRO A N 1
ATOM 4362 C CA . PRO A 1 552 ? -33.272 4.684 5.053 1.00 72.75 552 PRO A CA 1
ATOM 4363 C C . PRO A 1 552 ? -33.002 6.196 4.939 1.00 72.75 552 PRO A C 1
ATOM 4365 O O . PRO A 1 552 ? -33.936 6.981 5.031 1.00 72.75 552 PRO A O 1
ATOM 4368 N N . LEU A 1 553 ? -31.751 6.604 4.696 1.00 78.56 553 LEU A N 1
ATOM 4369 C CA . LEU A 1 553 ? -31.342 7.998 4.468 1.00 78.56 553 LEU A CA 1
ATOM 4370 C C . LEU A 1 553 ? -30.934 8.253 3.004 1.00 78.56 553 LEU A C 1
ATOM 4372 O O . LEU A 1 553 ? -30.148 9.154 2.708 1.00 78.56 553 LEU A O 1
ATOM 4376 N N . GLY A 1 554 ? -31.437 7.416 2.091 1.00 73.94 554 GLY A N 1
ATOM 4377 C CA . GLY A 1 554 ? -31.029 7.386 0.692 1.00 73.94 554 GLY A CA 1
ATOM 4378 C C . GLY A 1 554 ? -29.523 7.101 0.553 1.00 73.94 554 GLY A C 1
ATOM 4379 O O . GLY A 1 554 ? -29.045 6.126 1.133 1.00 73.94 554 GLY A O 1
ATOM 4380 N N . PRO A 1 555 ? -28.768 7.939 -0.177 1.00 67.31 555 PRO A N 1
ATOM 4381 C CA . PRO A 1 555 ? -27.344 7.743 -0.472 1.00 67.31 555 PRO A CA 1
ATOM 4382 C C . PRO A 1 555 ? -26.392 8.175 0.659 1.00 67.31 555 PRO A C 1
ATOM 4384 O O . PRO A 1 555 ? -25.178 8.033 0.526 1.00 67.31 555 PRO A O 1
ATOM 4387 N N . ILE A 1 556 ? -26.896 8.757 1.753 1.00 74.62 556 ILE A N 1
ATOM 4388 C CA . ILE A 1 556 ? -26.036 9.215 2.852 1.00 74.62 556 ILE A CA 1
ATOM 4389 C C . ILE A 1 556 ? -25.537 8.011 3.639 1.00 74.62 556 ILE A C 1
ATOM 4391 O O . ILE A 1 556 ? -26.339 7.222 4.118 1.00 74.62 556 ILE A O 1
ATOM 4395 N N . SER A 1 557 ? -24.225 7.902 3.835 1.00 74.62 557 SER A N 1
ATOM 4396 C CA . SER A 1 557 ? -23.610 6.889 4.695 1.00 74.62 557 SER A CA 1
ATOM 4397 C C . SER A 1 557 ? -23.316 7.404 6.099 1.00 74.62 557 SER A C 1
ATOM 4399 O O . SER A 1 557 ? -23.341 8.607 6.357 1.00 74.62 557 SER A O 1
ATOM 4401 N N . GLN A 1 558 ? -22.962 6.493 7.008 1.00 76.88 558 GLN A N 1
ATOM 4402 C CA . GLN A 1 558 ? -22.553 6.838 8.373 1.00 76.88 558 GLN A CA 1
ATOM 4403 C C . GLN A 1 558 ? -21.326 7.772 8.398 1.00 76.88 558 GLN A C 1
ATOM 4405 O O . GLN A 1 558 ? -21.284 8.725 9.175 1.00 76.88 558 GLN A O 1
ATOM 4410 N N . ALA A 1 559 ? -20.356 7.562 7.496 1.00 69.94 559 ALA A N 1
ATOM 4411 C CA . ALA A 1 559 ? -19.153 8.394 7.389 1.00 69.94 559 ALA A CA 1
ATOM 4412 C C . ALA A 1 559 ? -19.468 9.855 7.030 1.00 69.94 559 ALA A C 1
ATOM 4414 O O . ALA A 1 559 ? -18.767 10.771 7.463 1.00 69.94 559 ALA A O 1
ATOM 4415 N N . THR A 1 560 ? -20.537 10.064 6.265 1.00 72.94 560 THR A N 1
ATOM 4416 C CA . THR A 1 560 ? -20.995 11.377 5.810 1.00 72.94 560 THR A CA 1
ATOM 4417 C C . THR A 1 560 ? -22.004 12.000 6.779 1.00 72.94 560 THR A C 1
ATOM 4419 O O . THR A 1 560 ? -22.011 13.215 6.977 1.00 72.94 560 THR A O 1
ATOM 4422 N N . ALA A 1 561 ? -22.818 11.181 7.448 1.00 82.94 561 ALA A N 1
ATOM 4423 C CA . ALA A 1 561 ? -23.844 11.638 8.379 1.00 82.94 561 ALA A CA 1
ATOM 4424 C C . ALA A 1 561 ? -23.275 12.495 9.522 1.00 82.94 561 ALA A C 1
ATOM 4426 O O . ALA A 1 561 ? -23.898 13.484 9.896 1.00 82.94 561 ALA A O 1
ATOM 4427 N N . LYS A 1 562 ? -22.049 12.212 9.993 1.00 85.31 562 LYS A N 1
ATOM 4428 C CA . LYS A 1 562 ? -21.395 12.966 11.083 1.00 85.31 562 LYS A CA 1
ATOM 4429 C C . LYS A 1 562 ? -21.233 14.475 10.821 1.00 85.31 562 LYS A C 1
ATOM 4431 O O . LYS A 1 562 ? -21.061 15.240 11.771 1.00 85.31 562 LYS A O 1
ATOM 4436 N N . TYR A 1 563 ? -21.264 14.916 9.558 1.00 85.50 563 TYR A N 1
ATOM 4437 C CA . TYR A 1 563 ? -21.159 16.336 9.196 1.00 85.50 563 TYR A CA 1
ATOM 4438 C C . TYR A 1 563 ? -22.515 17.055 9.177 1.00 85.50 563 TYR A C 1
ATOM 4440 O O . TYR A 1 563 ? -22.543 18.283 9.076 1.00 85.50 563 TYR A O 1
ATOM 4448 N N . LEU A 1 564 ? -23.633 16.327 9.282 1.00 87.19 564 LEU A N 1
ATOM 4449 C CA . LEU A 1 564 ? -24.966 16.920 9.347 1.00 87.19 564 LEU A CA 1
ATOM 4450 C C . LEU A 1 564 ? -25.107 17.764 10.617 1.00 87.19 564 LEU A C 1
ATOM 4452 O O . LEU A 1 564 ? -24.757 17.339 11.719 1.00 87.19 564 LEU A O 1
ATOM 4456 N N . LYS A 1 565 ? -25.661 18.969 10.463 1.00 87.94 565 LYS A N 1
ATOM 4457 C CA . LYS A 1 565 ? -26.021 19.841 11.596 1.00 87.94 565 LYS A CA 1
ATOM 4458 C C . LYS A 1 565 ? -27.520 20.089 11.719 1.00 87.94 565 LYS A C 1
ATOM 4460 O O . LYS A 1 565 ? -27.985 20.360 12.827 1.00 87.94 565 LYS A O 1
ATOM 4465 N N . SER A 1 566 ? -28.263 19.958 10.620 1.00 85.81 566 SER A N 1
ATOM 4466 C CA . SER A 1 566 ? -29.712 20.157 10.553 1.00 85.81 566 SER A CA 1
ATOM 4467 C C . SER A 1 566 ? -30.369 18.985 9.824 1.00 85.81 566 SER A C 1
ATOM 4469 O O . SER A 1 566 ? -30.095 18.762 8.641 1.00 85.81 566 SER A O 1
ATOM 4471 N N . ALA A 1 567 ? -31.222 18.233 10.521 1.00 87.94 567 ALA A N 1
ATOM 4472 C CA . ALA A 1 567 ? -31.956 17.120 9.929 1.00 87.94 567 ALA A CA 1
ATOM 4473 C C . ALA A 1 567 ? -33.417 17.061 10.383 1.00 87.94 567 ALA A C 1
ATOM 4475 O O . ALA A 1 567 ? -33.762 17.412 11.514 1.00 87.94 567 ALA A O 1
ATOM 4476 N N . MET A 1 568 ? -34.261 16.557 9.490 1.00 83.88 568 MET A N 1
ATOM 4477 C CA . MET A 1 568 ? -35.652 16.233 9.747 1.00 83.88 568 MET A CA 1
ATOM 4478 C C . MET A 1 568 ? -35.905 14.762 9.419 1.00 83.88 568 MET A C 1
ATOM 4480 O O . MET A 1 568 ? -35.694 14.331 8.290 1.00 83.88 568 MET A O 1
ATOM 4484 N N . LEU A 1 569 ? -36.373 13.997 10.398 1.00 86.62 569 LEU A N 1
ATOM 4485 C CA . LEU A 1 569 ? -36.746 12.596 10.255 1.00 86.62 569 LEU A CA 1
ATOM 4486 C C . LEU A 1 569 ? -38.271 12.498 10.230 1.00 86.62 569 LEU A C 1
ATOM 4488 O O . LEU A 1 569 ? -38.934 12.776 11.229 1.00 86.62 569 LEU A O 1
ATOM 4492 N N . LEU A 1 570 ? -38.815 12.131 9.076 1.00 78.69 570 LEU A N 1
ATOM 4493 C CA . LEU A 1 570 ? -40.241 11.983 8.815 1.00 78.69 570 LEU A CA 1
ATOM 4494 C C . LEU A 1 570 ? -40.574 10.495 8.778 1.00 78.69 570 LEU A C 1
ATOM 4496 O O . LEU A 1 570 ? -40.338 9.835 7.771 1.00 78.69 570 LEU A O 1
ATOM 4500 N N . PHE A 1 571 ? -41.097 9.950 9.871 1.00 79.19 571 PHE A N 1
ATOM 4501 C CA . PHE A 1 571 ? -41.470 8.544 9.934 1.00 79.19 571 PHE A CA 1
ATOM 4502 C C . PHE A 1 571 ? -42.933 8.345 9.568 1.00 79.19 571 PHE A C 1
ATOM 4504 O O . PHE A 1 571 ? -43.808 8.778 10.311 1.00 79.19 571 PHE A O 1
ATOM 4511 N N . ALA A 1 572 ? -43.204 7.644 8.470 1.00 70.44 572 ALA A N 1
ATOM 4512 C CA . ALA A 1 572 ? -44.564 7.365 8.016 1.00 70.44 572 ALA A CA 1
ATOM 4513 C C . ALA A 1 572 ? -44.892 5.869 8.104 1.00 70.44 572 ALA A C 1
ATOM 4515 O O . ALA A 1 572 ? -44.153 5.025 7.588 1.00 70.44 572 ALA A O 1
ATOM 4516 N N . PHE A 1 573 ? -46.009 5.530 8.753 1.00 68.38 573 PHE A N 1
ATOM 4517 C CA . PHE A 1 573 ? -46.421 4.140 8.977 1.00 68.38 573 PHE A CA 1
ATOM 4518 C C . PHE A 1 573 ? -47.950 3.987 9.067 1.00 68.38 573 PHE A C 1
ATOM 4520 O O . PHE A 1 573 ? -48.606 4.863 9.605 1.00 68.38 573 PHE A O 1
ATOM 4527 N N . PRO A 1 574 ? -48.568 2.892 8.594 1.00 60.66 574 PRO A N 1
ATOM 4528 C CA . PRO A 1 574 ? -50.011 2.652 8.756 1.00 60.66 574 PRO A CA 1
ATOM 4529 C C . PRO A 1 574 ? -50.543 2.752 10.205 1.00 60.66 574 PRO A C 1
ATOM 4531 O O . PRO A 1 574 ? -49.899 2.269 11.128 1.00 60.66 574 PRO A O 1
ATOM 4534 N N . ILE A 1 575 ? -51.758 3.289 10.416 1.00 57.75 575 ILE A N 1
ATOM 4535 C CA . ILE A 1 575 ? -52.408 3.401 11.751 1.00 57.75 575 ILE A CA 1
ATOM 4536 C C . ILE A 1 575 ? -52.640 2.029 12.416 1.00 57.75 575 ILE A C 1
ATOM 4538 O O . ILE A 1 575 ? -52.633 1.913 13.641 1.00 57.75 575 ILE A O 1
ATOM 4542 N N . SER A 1 576 ? -52.835 0.974 11.621 1.00 62.06 576 SER A N 1
ATOM 4543 C CA . SER A 1 576 ? -53.007 -0.398 12.105 1.00 62.06 576 SER A CA 1
ATOM 4544 C C . SER A 1 576 ? -51.875 -1.271 11.573 1.00 62.06 576 SER A C 1
ATOM 4546 O O . SER A 1 576 ? -51.887 -1.669 10.407 1.00 62.06 576 SER A O 1
ATOM 4548 N N . LEU A 1 577 ? -50.888 -1.534 12.433 1.00 65.62 577 LEU A N 1
ATOM 4549 C CA . LEU A 1 577 ? -49.762 -2.420 12.146 1.00 65.62 577 LEU A CA 1
ATOM 4550 C C . LEU A 1 577 ? -49.970 -3.762 12.847 1.00 65.62 577 LEU A C 1
ATOM 4552 O O . LEU A 1 577 ? -50.230 -3.812 14.052 1.00 65.62 577 LEU A O 1
ATOM 4556 N N . GLY A 1 578 ? -49.823 -4.856 12.102 1.00 67.62 578 GLY A N 1
ATOM 4557 C CA . GLY A 1 578 ? -49.630 -6.173 12.690 1.00 67.62 578 GLY A CA 1
ATOM 4558 C C . GLY A 1 578 ? -48.214 -6.312 13.254 1.00 67.62 578 GLY A C 1
ATOM 4559 O O . GLY A 1 578 ? -47.332 -5.482 13.027 1.00 67.62 578 GLY A O 1
ATOM 4560 N N . SER A 1 579 ? -47.961 -7.390 14.001 1.00 75.81 579 SER A N 1
ATOM 4561 C CA . SER A 1 579 ? -46.643 -7.633 14.613 1.00 75.81 579 SER A CA 1
ATOM 4562 C C . SER A 1 579 ? -45.499 -7.675 13.585 1.00 75.81 579 SER A C 1
ATOM 4564 O O . SER A 1 579 ? -44.373 -7.317 13.918 1.00 75.81 579 SER A O 1
ATOM 4566 N N . LYS A 1 580 ? -45.780 -8.092 12.342 1.00 74.44 580 LYS A N 1
ATOM 4567 C CA . LYS A 1 580 ? -44.796 -8.150 11.253 1.00 74.44 580 LYS A CA 1
ATOM 4568 C C . LYS A 1 580 ? -44.412 -6.752 10.773 1.00 74.44 580 LYS A C 1
ATOM 4570 O O . LYS A 1 580 ? -43.230 -6.459 10.628 1.00 74.44 580 LYS A O 1
ATOM 4575 N N . GLU A 1 581 ? -45.398 -5.890 10.556 1.00 72.81 581 GLU A N 1
ATOM 4576 C CA . GLU A 1 581 ? -45.186 -4.523 10.088 1.00 72.81 581 GLU A CA 1
ATOM 4577 C C . GLU A 1 581 ? -44.507 -3.662 11.165 1.00 72.81 581 GLU A C 1
ATOM 4579 O O . GLU A 1 581 ? -43.664 -2.829 10.841 1.00 72.81 581 GLU A O 1
ATOM 4584 N N . VAL A 1 582 ? -44.791 -3.917 12.451 1.00 78.00 582 VAL A N 1
ATOM 4585 C CA . VAL A 1 582 ? -44.049 -3.312 13.573 1.00 78.00 582 VAL A CA 1
ATOM 4586 C C . VAL A 1 582 ? -42.572 -3.717 13.553 1.00 78.00 582 VAL A C 1
ATOM 4588 O O . VAL A 1 582 ? -41.712 -2.863 13.749 1.00 78.00 582 VAL A O 1
ATOM 4591 N N . GLY A 1 583 ? -42.262 -4.990 13.284 1.00 79.44 583 GLY A N 1
ATOM 4592 C CA . GLY A 1 583 ? -40.876 -5.455 13.156 1.00 79.44 583 GLY A CA 1
ATOM 4593 C C . GLY A 1 583 ? -40.133 -4.777 12.001 1.00 79.44 583 GLY A C 1
ATOM 4594 O O . GLY A 1 583 ? -39.025 -4.287 12.179 1.00 79.44 583 GLY A O 1
ATOM 4595 N N . GLN A 1 584 ? -40.779 -4.653 10.838 1.00 79.44 584 GLN A N 1
ATOM 4596 C CA . GLN A 1 584 ? -40.199 -3.956 9.683 1.00 79.44 584 GLN A CA 1
ATOM 4597 C C . GLN A 1 584 ? -39.938 -2.472 9.962 1.00 79.44 584 GLN A C 1
ATOM 4599 O O . GLN A 1 584 ? -38.905 -1.940 9.555 1.00 79.44 584 GLN A O 1
ATOM 4604 N N . LEU A 1 585 ? -40.859 -1.805 10.663 1.00 81.69 585 LEU A N 1
ATOM 4605 C CA . LEU A 1 585 ? -40.675 -0.424 11.097 1.00 81.69 585 LEU A CA 1
ATOM 4606 C C . LEU A 1 585 ? -39.477 -0.306 12.050 1.00 81.69 585 LEU A C 1
ATOM 4608 O O . LEU A 1 585 ? -38.613 0.539 11.826 1.00 81.69 585 LEU A O 1
ATOM 4612 N N . ALA A 1 586 ? -39.384 -1.186 13.051 1.00 85.44 586 ALA A N 1
ATOM 4613 C CA . ALA A 1 586 ? -38.274 -1.204 14.004 1.00 85.44 586 ALA A CA 1
ATOM 4614 C C . ALA A 1 586 ? -36.917 -1.393 13.307 1.00 85.44 586 ALA A C 1
ATOM 4616 O O . ALA A 1 586 ? -35.958 -0.688 13.620 1.00 85.44 586 ALA A O 1
ATOM 4617 N N . ASP A 1 587 ? -36.842 -2.273 12.306 1.00 84.44 587 ASP A N 1
ATOM 4618 C CA . ASP A 1 587 ? -35.620 -2.507 11.534 1.00 84.44 587 ASP A CA 1
ATOM 4619 C C . ASP A 1 587 ? -35.175 -1.267 10.747 1.00 84.44 587 ASP A C 1
ATOM 4621 O O . ASP A 1 587 ? -33.986 -0.933 10.716 1.00 84.44 587 ASP A O 1
ATOM 4625 N N . VAL A 1 588 ? -36.116 -0.582 10.090 1.00 84.94 588 VAL A N 1
ATOM 4626 C CA . VAL A 1 588 ? -35.832 0.637 9.319 1.00 84.94 588 VAL A CA 1
ATOM 4627 C C . VAL A 1 588 ? -35.371 1.762 10.252 1.00 84.94 588 VAL A C 1
ATOM 4629 O O . VAL A 1 588 ? -34.370 2.422 9.962 1.00 84.94 588 VAL A O 1
ATOM 4632 N N . VAL A 1 589 ? -36.046 1.939 11.391 1.00 88.75 589 VAL A N 1
ATOM 4633 C CA . VAL A 1 589 ? -35.684 2.938 12.405 1.00 88.75 589 VAL A CA 1
ATOM 4634 C C . VAL A 1 589 ? -34.308 2.640 13.003 1.00 88.75 589 VAL A C 1
ATOM 4636 O O . VAL A 1 589 ? -33.480 3.543 13.110 1.00 88.75 589 VAL A O 1
ATOM 4639 N N . ALA A 1 590 ? -34.011 1.379 13.326 1.00 89.94 590 ALA A N 1
ATOM 4640 C CA . ALA A 1 590 ? -32.714 0.977 13.866 1.00 89.94 590 ALA A CA 1
ATOM 4641 C C . ALA A 1 590 ? -31.564 1.242 12.885 1.00 89.94 590 ALA A C 1
ATOM 4643 O O . ALA A 1 590 ? -30.496 1.694 13.298 1.00 89.94 590 ALA A O 1
ATOM 4644 N N . ARG A 1 591 ? -31.769 0.995 11.583 1.00 88.19 591 ARG A N 1
ATOM 4645 C CA . ARG A 1 591 ? -30.769 1.334 10.558 1.00 88.19 591 ARG A CA 1
ATOM 4646 C C . ARG A 1 591 ? -30.550 2.842 10.460 1.00 88.19 591 ARG A C 1
ATOM 4648 O O . ARG A 1 591 ? -29.399 3.263 10.461 1.00 88.19 591 ARG A O 1
ATOM 4655 N N . ALA A 1 592 ? -31.621 3.636 10.428 1.00 88.94 592 ALA A N 1
ATOM 4656 C CA . ALA A 1 592 ? -31.517 5.095 10.397 1.00 88.94 592 ALA A CA 1
ATOM 4657 C C . ALA A 1 592 ? -30.781 5.641 11.632 1.00 88.94 592 ALA A C 1
ATOM 4659 O O . ALA A 1 592 ? -29.875 6.458 11.498 1.00 88.94 592 ALA A O 1
ATOM 4660 N N . ALA A 1 593 ? -31.118 5.139 12.824 1.00 90.56 593 ALA A N 1
ATOM 4661 C CA . ALA A 1 593 ? -30.486 5.542 14.075 1.00 90.56 593 ALA A CA 1
ATOM 4662 C C . ALA A 1 593 ? -28.981 5.236 14.092 1.00 90.56 593 ALA A C 1
ATOM 4664 O O . ALA A 1 593 ? -28.192 6.124 14.396 1.00 90.56 593 ALA A O 1
ATOM 4665 N N . ARG A 1 594 ? -28.568 4.023 13.687 1.00 88.69 594 ARG A N 1
ATOM 4666 C CA . ARG A 1 594 ? -27.141 3.652 13.592 1.00 88.69 594 ARG A CA 1
ATOM 4667 C C . ARG A 1 594 ? -26.359 4.566 12.653 1.00 88.69 594 ARG A C 1
ATOM 4669 O O . ARG A 1 594 ? -25.235 4.946 12.950 1.00 88.69 594 ARG A O 1
ATOM 4676 N N . MET A 1 595 ? -26.952 4.952 11.525 1.00 87.25 595 MET A N 1
ATOM 4677 C CA . MET A 1 595 ? -26.293 5.853 10.576 1.00 87.25 595 MET A CA 1
ATOM 4678 C C . MET A 1 595 ? -26.090 7.262 11.146 1.00 87.25 595 MET A C 1
ATOM 4680 O O . MET A 1 595 ? -25.178 7.955 10.712 1.00 87.25 595 MET A O 1
ATOM 4684 N N . LEU A 1 596 ? -26.916 7.680 12.109 1.00 91.75 596 LEU A N 1
ATOM 4685 C CA . LEU A 1 596 ? -26.906 9.029 12.680 1.00 91.75 596 LEU A CA 1
ATOM 4686 C C . LEU A 1 596 ? -26.277 9.104 14.079 1.00 91.75 596 LEU A C 1
ATOM 4688 O O . LEU A 1 596 ? -26.072 10.210 14.570 1.00 91.75 596 LEU A O 1
ATOM 4692 N N . GLU A 1 597 ? -25.938 7.979 14.713 1.00 88.31 597 GLU A N 1
ATOM 4693 C CA . GLU A 1 597 ? -25.507 7.924 16.121 1.00 88.31 597 GLU A CA 1
ATOM 4694 C C . GLU A 1 597 ? -24.249 8.760 16.421 1.00 88.31 597 GLU A C 1
ATOM 4696 O O . GLU A 1 597 ? -24.148 9.378 17.478 1.00 88.31 597 GLU A O 1
ATOM 4701 N N . SER A 1 598 ? -23.323 8.866 15.461 1.00 85.00 598 SER A N 1
ATOM 4702 C CA . SER A 1 598 ? -22.098 9.672 15.580 1.00 85.00 598 SER A CA 1
ATOM 4703 C C . SER A 1 598 ? -22.307 11.166 15.298 1.00 85.00 598 SER A C 1
ATOM 4705 O O . SER A 1 598 ? -21.339 11.921 15.211 1.00 85.00 598 SER A O 1
ATOM 4707 N N . THR A 1 599 ? -23.547 11.596 15.064 1.00 89.12 599 THR A N 1
ATOM 4708 C CA . THR A 1 599 ? -23.878 12.961 14.646 1.00 89.12 599 THR A CA 1
ATOM 4709 C C . THR A 1 599 ? -24.404 13.761 15.823 1.00 89.12 599 THR A C 1
ATOM 4711 O O . THR A 1 599 ? -25.330 13.335 16.507 1.00 89.12 599 THR A O 1
ATOM 4714 N N . THR A 1 600 ? -23.858 14.960 16.022 1.00 90.75 600 THR A N 1
ATOM 4715 C CA . THR A 1 600 ? -24.407 15.945 16.962 1.00 90.75 600 THR A CA 1
ATOM 4716 C C . THR A 1 600 ? -25.137 17.038 16.191 1.00 90.75 600 THR A C 1
ATOM 4718 O O . THR A 1 600 ? -24.507 17.886 15.547 1.00 90.75 600 THR A O 1
ATOM 4721 N N . PHE A 1 601 ? -26.467 17.020 16.267 1.00 90.44 601 PHE A N 1
ATOM 4722 C CA . PHE A 1 601 ? -27.336 17.955 15.566 1.00 90.44 601 PHE A CA 1
ATOM 4723 C C . PHE A 1 601 ? -27.473 19.277 16.322 1.00 90.44 601 PHE A C 1
ATOM 4725 O O . PHE A 1 601 ? -27.834 19.324 17.499 1.00 90.44 601 PHE A O 1
ATOM 4732 N N . SER A 1 602 ? -27.267 20.381 15.610 1.00 87.25 602 SER A N 1
ATOM 4733 C CA . SER A 1 602 ? -27.678 21.703 16.083 1.00 87.25 602 SER A CA 1
ATOM 4734 C C . SER A 1 602 ? -29.198 21.829 16.080 1.00 87.25 602 SER A C 1
ATOM 4736 O O . SER A 1 602 ? -29.758 22.436 16.987 1.00 87.25 602 SER A O 1
ATOM 4738 N N . LYS A 1 603 ? -29.856 21.233 15.078 1.00 83.12 603 LYS A N 1
ATOM 4739 C CA . LYS A 1 603 ? -31.314 21.195 14.930 1.00 83.12 603 LYS A CA 1
ATOM 4740 C C . LYS A 1 603 ? -31.728 19.805 14.455 1.00 83.12 603 LYS A C 1
ATOM 4742 O O . LYS A 1 603 ? -31.289 19.359 13.396 1.00 83.12 603 LYS A O 1
ATOM 4747 N N . LEU A 1 604 ? -32.564 19.125 15.232 1.00 89.12 604 LEU A N 1
ATOM 4748 C CA . LEU A 1 604 ? -33.115 17.822 14.871 1.00 89.12 604 LEU A CA 1
ATOM 4749 C C . LEU A 1 604 ? -34.627 17.860 15.042 1.00 89.12 604 LEU A C 1
ATOM 4751 O O . LEU A 1 604 ? -35.122 18.187 16.116 1.00 89.12 604 LEU A O 1
ATOM 4755 N N . GLN A 1 605 ? -35.357 17.517 13.989 1.00 84.50 605 GLN A N 1
ATOM 4756 C CA . GLN A 1 605 ? -36.807 17.378 14.045 1.00 84.50 605 GLN A CA 1
ATOM 4757 C C . GLN A 1 605 ? -37.184 15.922 13.792 1.00 84.50 605 GLN A C 1
ATOM 4759 O O . GLN A 1 605 ? -36.757 15.346 12.796 1.00 84.50 605 GLN A O 1
ATOM 4764 N N . ILE A 1 606 ? -37.991 15.329 14.665 1.00 85.94 606 ILE A N 1
ATOM 4765 C CA . ILE A 1 606 ? -38.497 13.963 14.526 1.00 85.94 606 ILE A CA 1
ATOM 4766 C C . ILE A 1 606 ? -40.018 14.029 14.495 1.00 85.94 606 ILE A C 1
ATOM 4768 O O . ILE A 1 606 ? -40.657 14.505 15.433 1.00 85.94 606 ILE A O 1
ATOM 4772 N N . HIS A 1 607 ? -40.597 13.542 13.407 1.00 76.69 607 HIS A N 1
ATOM 4773 C CA . HIS A 1 607 ? -42.035 13.553 13.189 1.00 76.69 607 HIS A CA 1
ATOM 4774 C C . HIS A 1 607 ? -42.522 12.132 12.956 1.00 76.69 607 HIS A C 1
ATOM 4776 O O . HIS A 1 607 ? -42.038 11.455 12.052 1.00 76.69 607 HIS A O 1
ATOM 4782 N N . LEU A 1 608 ? -43.468 11.675 13.778 1.00 76.12 608 LEU A N 1
ATOM 4783 C CA . LEU A 1 608 ? -44.082 10.352 13.650 1.00 76.12 608 LEU A CA 1
ATOM 4784 C C . LEU A 1 608 ? -45.495 10.491 13.089 1.00 76.12 608 LEU A C 1
ATOM 4786 O O . LEU A 1 608 ? -46.391 11.007 13.752 1.00 76.12 608 LEU A O 1
ATOM 4790 N N . GLN A 1 609 ? -45.719 10.003 11.880 1.00 68.19 609 GLN A N 1
ATOM 4791 C CA . GLN A 1 609 ? -46.986 10.137 11.183 1.00 68.19 609 GLN A CA 1
ATOM 4792 C C . GLN A 1 609 ? -47.622 8.774 10.935 1.00 68.19 609 GLN A C 1
ATOM 4794 O O . GLN A 1 609 ? -47.043 7.894 10.296 1.00 68.19 609 GLN A O 1
ATOM 4799 N N . ALA A 1 610 ? -48.858 8.627 11.404 1.00 61.72 610 ALA A N 1
ATOM 4800 C CA . ALA A 1 610 ? -49.644 7.439 11.140 1.00 61.72 610 ALA A CA 1
ATOM 4801 C C . ALA A 1 610 ? -50.542 7.637 9.912 1.00 61.72 610 ALA A C 1
ATOM 4803 O O . ALA A 1 610 ? -51.268 8.621 9.837 1.00 61.72 610 ALA A O 1
ATOM 4804 N N . LEU A 1 611 ? -50.507 6.696 8.970 1.00 55.81 611 LEU A N 1
ATOM 4805 C CA . LEU A 1 611 ? -51.228 6.726 7.701 1.00 55.81 611 LEU A CA 1
ATOM 4806 C C . LEU A 1 611 ? -52.613 6.075 7.836 1.00 55.81 611 LEU A C 1
ATOM 4808 O O . LEU A 1 611 ? -52.730 4.904 8.222 1.00 55.81 611 LEU A O 1
ATOM 4812 N N . GLY A 1 612 ? -53.666 6.829 7.515 1.00 48.88 612 GLY A N 1
ATOM 4813 C CA . GLY A 1 612 ? -55.039 6.326 7.434 1.00 48.88 612 GLY A CA 1
ATOM 4814 C C . GLY A 1 612 ? -55.255 5.395 6.241 1.00 48.88 612 GLY A C 1
ATOM 4815 O O . GLY A 1 612 ? -54.548 5.465 5.244 1.00 48.88 612 GLY A O 1
ATOM 4816 N N . ARG A 1 613 ? -56.241 4.496 6.333 1.00 44.34 613 ARG A N 1
ATOM 4817 C CA . ARG A 1 613 ? -56.605 3.597 5.229 1.00 44.34 613 ARG A CA 1
ATOM 4818 C C . ARG A 1 613 ? -57.760 4.206 4.435 1.00 44.34 613 ARG A C 1
ATOM 4820 O O . ARG A 1 613 ? -58.901 4.140 4.886 1.00 44.34 613 ARG A O 1
ATOM 4827 N N . MET A 1 614 ? -57.486 4.759 3.257 1.00 38.72 614 MET A N 1
ATOM 4828 C CA . MET A 1 614 ? -58.525 5.060 2.269 1.00 38.72 614 MET A CA 1
ATOM 4829 C C . MET A 1 614 ? -58.536 3.922 1.232 1.00 38.72 614 MET A C 1
ATOM 4831 O O . MET A 1 614 ? -57.642 3.833 0.409 1.00 38.72 614 MET A O 1
ATOM 4835 N N . ASN A 1 615 ? -59.527 3.017 1.289 1.00 42.06 615 ASN A N 1
ATOM 4836 C CA . ASN A 1 615 ? -59.716 1.835 0.408 1.00 42.06 615 ASN A CA 1
ATOM 4837 C C . ASN A 1 615 ? -58.787 0.604 0.628 1.00 42.06 615 ASN A C 1
ATOM 4839 O O . ASN A 1 615 ? -58.203 0.395 1.691 1.00 42.06 615 ASN A O 1
ATOM 4843 N N . LYS A 1 616 ? -58.762 -0.326 -0.353 1.00 36.50 616 LYS A N 1
ATOM 4844 C CA . LYS A 1 616 ? -58.003 -1.602 -0.333 1.00 36.50 616 LYS A CA 1
ATOM 4845 C C . LYS A 1 616 ? -56.487 -1.424 -0.510 1.00 36.50 616 LYS A C 1
ATOM 4847 O O . LYS A 1 616 ? -55.760 -2.401 -0.348 1.00 36.50 616 LYS A O 1
ATOM 4852 N N . MET A 1 617 ? -56.022 -0.212 -0.798 1.00 34.81 617 MET A N 1
ATOM 4853 C CA . MET A 1 617 ? -54.614 0.179 -0.776 1.00 34.81 617 MET A CA 1
ATOM 4854 C C . MET A 1 617 ? -54.387 1.114 0.416 1.00 34.81 617 MET A C 1
ATOM 4856 O O . MET A 1 617 ? -55.312 1.791 0.859 1.00 34.81 617 MET A O 1
ATOM 4860 N N . TYR A 1 618 ? -53.187 1.097 0.998 1.00 41.69 618 TYR A N 1
ATOM 4861 C CA . TYR A 1 618 ? -52.781 2.154 1.922 1.00 41.69 618 TYR A CA 1
ATOM 4862 C C . TYR A 1 618 ? -52.478 3.382 1.062 1.00 41.69 618 TYR A C 1
ATOM 4864 O O . TYR A 1 618 ? -51.329 3.593 0.684 1.00 41.69 618 TYR A O 1
ATOM 4872 N N . ASP A 1 619 ? -53.532 4.089 0.655 1.00 36.03 619 ASP A N 1
ATOM 4873 C CA . ASP A 1 619 ? -53.401 5.342 -0.074 1.00 36.03 619 ASP A CA 1
ATOM 4874 C C . ASP A 1 619 ? -52.942 6.443 0.876 1.00 36.03 619 ASP A C 1
ATOM 4876 O O . ASP A 1 619 ? -53.179 6.440 2.087 1.00 36.03 619 ASP A O 1
ATOM 4880 N N . THR A 1 620 ? -52.197 7.343 0.277 1.00 38.69 620 THR A N 1
ATOM 4881 C CA . THR A 1 620 ? -51.245 8.227 0.901 1.00 38.69 620 THR A CA 1
ATOM 4882 C C . THR A 1 620 ? -51.897 9.295 1.761 1.00 38.69 620 THR A C 1
ATOM 4884 O O . THR A 1 620 ? -52.919 9.864 1.384 1.00 38.69 620 THR A O 1
ATOM 4887 N N . ILE A 1 621 ? -51.281 9.633 2.898 1.00 36.66 621 ILE A N 1
ATOM 4888 C CA . ILE A 1 621 ? -51.563 10.942 3.479 1.00 36.66 621 ILE A CA 1
ATOM 4889 C C . ILE A 1 621 ? -50.914 11.982 2.571 1.00 36.66 621 ILE A C 1
ATOM 4891 O O . ILE A 1 621 ? -49.691 12.010 2.435 1.00 36.66 621 ILE A O 1
ATOM 4895 N N . LEU A 1 622 ? -51.762 12.824 1.983 1.00 38.09 622 LEU A N 1
ATOM 4896 C CA . LEU A 1 622 ? -51.386 14.142 1.496 1.00 38.09 622 LEU A CA 1
ATOM 4897 C C . LEU A 1 622 ? -50.687 14.859 2.652 1.00 38.09 622 LEU A C 1
ATOM 4899 O O . LEU A 1 622 ? -51.309 15.164 3.671 1.00 38.09 622 LEU A O 1
ATOM 4903 N N . VAL A 1 623 ? -49.383 15.089 2.528 1.00 41.09 623 VAL A N 1
ATOM 4904 C CA . VAL A 1 623 ? -48.743 16.131 3.326 1.00 41.09 623 VAL A CA 1
ATOM 4905 C C . VAL A 1 623 ? -49.376 17.429 2.825 1.00 41.09 623 VAL A C 1
ATOM 4907 O O . VAL A 1 623 ? -49.008 17.929 1.768 1.00 41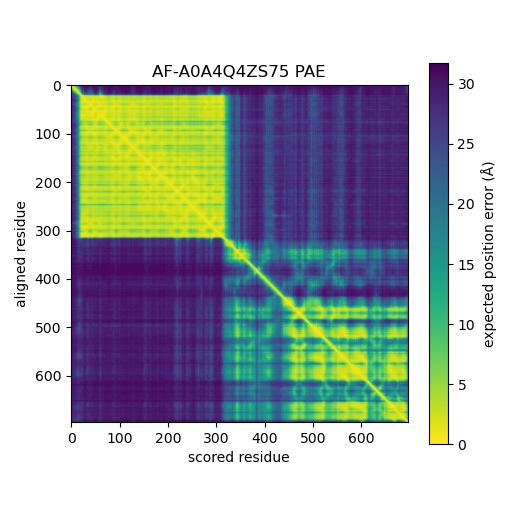.09 623 VAL A O 1
ATOM 4910 N N . ASP A 1 624 ? -50.422 17.885 3.520 1.00 33.94 624 ASP A N 1
ATOM 4911 C CA . ASP A 1 624 ? -51.279 18.996 3.074 1.00 33.94 624 ASP A CA 1
ATOM 4912 C C . ASP A 1 624 ? -50.418 20.226 2.753 1.00 33.94 624 ASP A C 1
ATOM 4914 O O . ASP A 1 624 ? -50.598 20.858 1.721 1.00 33.94 624 ASP A O 1
ATOM 4918 N N . SER A 1 625 ? -49.385 20.481 3.566 1.00 39.62 625 SER A N 1
ATOM 4919 C CA . SER A 1 625 ? -48.312 21.417 3.242 1.00 39.62 625 SER A CA 1
ATOM 4920 C C . SER A 1 625 ? -46.970 21.010 3.860 1.00 39.62 625 SER A C 1
ATOM 4922 O O . SER A 1 625 ? -46.879 20.549 4.999 1.00 39.62 625 SER A O 1
ATOM 4924 N N . LEU A 1 626 ? -45.898 21.196 3.090 1.00 43.94 626 LEU A N 1
ATOM 4925 C CA . LEU A 1 626 ? -44.537 21.308 3.599 1.00 43.94 626 LEU A CA 1
ATOM 4926 C C . LEU A 1 626 ? -44.262 22.809 3.695 1.00 43.94 626 LEU A C 1
ATOM 4928 O O . LEU A 1 626 ? -43.736 23.410 2.758 1.00 43.94 626 LEU A O 1
ATOM 4932 N N . ASP A 1 627 ? -44.647 23.431 4.806 1.00 43.31 627 ASP A N 1
ATOM 4933 C CA . ASP A 1 627 ? -44.346 24.848 4.993 1.00 43.31 627 ASP A CA 1
ATOM 4934 C C . ASP A 1 627 ? -42.826 25.037 5.090 1.00 43.31 627 ASP A C 1
ATOM 4936 O O . ASP A 1 627 ? -42.175 24.591 6.029 1.00 43.31 627 ASP A O 1
ATOM 4940 N N . VAL A 1 628 ? -42.235 25.665 4.076 1.00 46.75 628 VAL A N 1
ATOM 4941 C CA . VAL A 1 628 ? -40.819 26.045 4.077 1.00 46.75 628 VAL A CA 1
ATOM 4942 C C . VAL A 1 628 ? -40.764 27.538 4.366 1.00 46.75 628 VAL A C 1
ATOM 4944 O O . VAL A 1 628 ? -40.895 28.350 3.455 1.00 46.75 628 VAL A O 1
ATOM 4947 N N . ASP A 1 629 ? -40.618 27.898 5.640 1.00 47.62 629 ASP A N 1
ATOM 4948 C CA . ASP A 1 629 ? -40.446 29.294 6.055 1.00 47.62 629 ASP A CA 1
ATOM 4949 C C . ASP A 1 629 ? -38.955 29.650 6.076 1.00 47.62 629 ASP A C 1
ATOM 4951 O O . ASP A 1 629 ? -38.217 29.218 6.961 1.00 47.62 629 ASP A O 1
ATOM 4955 N N . PHE A 1 630 ? -38.487 30.397 5.075 1.00 45.78 630 PHE A N 1
ATOM 4956 C CA . PHE A 1 630 ? -37.097 30.841 5.017 1.00 45.78 630 PHE A CA 1
ATOM 4957 C C . PHE A 1 630 ? -36.923 32.120 5.829 1.00 45.78 630 PHE A C 1
ATOM 4959 O O . PHE A 1 630 ? -37.082 33.234 5.333 1.00 45.78 630 PHE A O 1
ATOM 4966 N N . CYS A 1 631 ? -36.565 31.964 7.098 1.00 46.62 631 CYS A N 1
ATOM 4967 C CA . CYS A 1 631 ? -36.153 33.094 7.912 1.00 46.62 631 CYS A CA 1
ATOM 4968 C C . CYS A 1 631 ? -34.655 33.363 7.674 1.00 46.62 631 CYS A C 1
ATOM 4970 O O . CYS A 1 631 ? -33.814 32.573 8.118 1.00 46.62 631 CYS A O 1
ATOM 4972 N N . GLU A 1 632 ? -34.328 34.474 6.997 1.00 42.22 632 GLU A N 1
ATOM 4973 C CA . GLU A 1 632 ? -32.958 34.908 6.631 1.00 42.22 632 GLU A CA 1
ATOM 4974 C C . GLU A 1 632 ? -31.963 34.886 7.808 1.00 42.22 632 GLU A C 1
ATOM 4976 O O . GLU A 1 632 ? -30.759 34.743 7.619 1.00 42.22 632 GLU A O 1
ATOM 4981 N N . THR A 1 633 ? -32.451 34.985 9.047 1.00 40.69 633 THR A N 1
ATOM 4982 C CA . THR A 1 633 ? -31.617 34.987 10.256 1.00 40.69 633 THR A CA 1
ATOM 4983 C C . THR A 1 633 ? -31.321 33.596 10.817 1.00 40.69 633 THR A C 1
ATOM 4985 O O . THR A 1 633 ? -30.413 33.460 11.636 1.00 40.69 633 THR A O 1
ATOM 4988 N N . THR A 1 634 ? -32.058 32.550 10.420 1.00 46.84 634 THR A N 1
ATOM 4989 C CA . THR A 1 634 ? -31.934 31.216 11.040 1.00 46.84 634 THR A CA 1
ATOM 4990 C C . THR A 1 634 ? -31.663 30.064 10.071 1.00 46.84 634 THR A C 1
ATOM 4992 O O . THR A 1 634 ? -31.255 28.999 10.552 1.00 46.84 634 THR A O 1
ATOM 4995 N N . ASN A 1 635 ? -31.838 30.253 8.752 1.00 48.00 635 ASN A N 1
ATOM 4996 C CA . ASN A 1 635 ? -31.672 29.214 7.718 1.00 48.00 635 ASN A CA 1
ATOM 4997 C C . ASN A 1 635 ? -32.414 27.901 8.056 1.00 48.00 635 ASN A C 1
ATOM 4999 O O . ASN A 1 635 ? -31.902 26.805 7.818 1.00 48.00 635 ASN A O 1
ATOM 5003 N N . VAL A 1 636 ? -33.589 27.988 8.692 1.00 47.75 636 VAL A N 1
ATOM 5004 C CA . VAL A 1 636 ? -34.354 26.810 9.134 1.00 47.75 636 VAL A CA 1
ATOM 5005 C C . VAL A 1 636 ? -35.484 26.521 8.177 1.00 47.75 636 VAL A C 1
ATOM 5007 O O . VAL A 1 636 ? -36.242 27.411 7.837 1.00 47.75 636 VAL A O 1
ATOM 5010 N N . ILE A 1 637 ? -35.653 25.247 7.848 1.00 49.41 637 ILE A N 1
ATOM 5011 C CA . ILE A 1 637 ? -36.880 24.730 7.252 1.00 49.41 637 ILE A CA 1
ATOM 5012 C C . ILE A 1 637 ? -37.752 24.214 8.393 1.00 49.41 637 ILE A C 1
ATOM 5014 O O . ILE A 1 637 ? -37.370 23.277 9.100 1.00 49.41 637 ILE A O 1
ATOM 5018 N N . GLN A 1 638 ? -38.903 24.845 8.613 1.00 48.56 638 GLN A N 1
ATOM 5019 C CA . GLN A 1 638 ? -39.873 24.411 9.618 1.00 48.56 638 GLN A CA 1
ATOM 5020 C C . GLN A 1 638 ? -41.068 23.733 8.971 1.00 48.56 638 GLN A C 1
ATOM 5022 O O . GLN A 1 638 ? -42.088 24.360 8.717 1.00 48.56 638 GLN A O 1
ATOM 5027 N N . VAL A 1 639 ? -40.979 22.425 8.795 1.00 48.25 639 VAL A N 1
ATOM 5028 C CA . VAL A 1 639 ? -42.100 21.654 8.270 1.00 48.25 639 VAL A CA 1
ATOM 5029 C C . VAL A 1 639 ? -43.155 21.469 9.360 1.00 48.25 639 VAL A C 1
ATOM 5031 O O . VAL A 1 639 ? -42.912 20.826 10.385 1.00 48.25 639 VAL A O 1
ATOM 5034 N N . LYS A 1 640 ? -44.349 22.012 9.122 1.00 46.31 640 LYS A N 1
ATOM 5035 C CA . LYS A 1 640 ? -45.535 21.765 9.946 1.00 46.31 640 LYS A CA 1
ATOM 5036 C C . LYS A 1 640 ? -46.418 20.730 9.268 1.00 46.31 640 LYS A C 1
ATOM 5038 O O . LYS A 1 640 ? -47.114 21.042 8.314 1.00 46.31 640 LYS A O 1
ATOM 5043 N N . LEU A 1 641 ? -46.440 19.516 9.805 1.00 46.84 641 LEU A N 1
ATOM 5044 C CA . LEU A 1 641 ? -47.425 18.514 9.411 1.00 46.84 641 LEU A CA 1
ATOM 5045 C C . LEU A 1 641 ? -48.716 18.755 10.203 1.00 46.84 641 LEU A C 1
ATOM 5047 O O . LEU A 1 641 ? -48.706 18.706 11.434 1.00 46.84 641 LEU A O 1
ATOM 5051 N N . ARG A 1 642 ? -49.832 19.028 9.519 1.00 41.78 642 ARG A N 1
ATOM 5052 C CA . ARG A 1 642 ? -51.167 19.084 10.134 1.00 41.78 642 ARG A CA 1
ATOM 5053 C C . ARG A 1 642 ? -52.020 17.926 9.628 1.00 41.78 642 ARG A C 1
ATOM 5055 O O . ARG A 1 642 ? -52.428 17.931 8.479 1.00 41.78 642 ARG A O 1
ATOM 5062 N N . ASP A 1 643 ? -52.376 17.005 10.518 1.00 47.09 643 ASP A N 1
ATOM 5063 C CA . ASP A 1 643 ? -53.623 16.247 10.390 1.00 47.09 643 ASP A CA 1
ATOM 5064 C C . ASP A 1 643 ? -54.492 16.576 11.609 1.00 47.09 643 ASP A C 1
ATOM 5066 O O . ASP A 1 643 ? -54.287 16.065 12.709 1.00 47.09 643 ASP A O 1
ATOM 5070 N N . LEU A 1 644 ? -55.446 17.495 11.428 1.00 41.94 644 LEU A N 1
ATOM 5071 C CA . LEU A 1 644 ? -56.330 17.978 12.498 1.00 41.94 644 LEU A CA 1
ATOM 5072 C C . LEU A 1 644 ? -57.277 16.889 13.042 1.00 41.94 644 LEU A C 1
ATOM 5074 O O . LEU A 1 644 ? -57.993 17.146 14.008 1.00 41.94 644 LEU A O 1
ATOM 5078 N N . LYS A 1 645 ? -57.324 15.697 12.427 1.00 45.84 645 LYS A N 1
ATOM 5079 C CA . LYS A 1 645 ? -58.255 14.617 12.790 1.00 45.84 645 LYS A CA 1
ATOM 5080 C C . LYS A 1 645 ? -57.603 13.468 13.558 1.00 45.84 645 LYS A C 1
ATOM 5082 O O . LYS A 1 645 ? -58.311 12.553 13.978 1.00 45.84 645 LYS A O 1
ATOM 5087 N N . VAL A 1 646 ? -56.288 13.498 13.760 1.00 49.69 646 VAL A N 1
ATOM 5088 C CA . VAL A 1 646 ? -55.539 12.390 14.361 1.00 49.69 646 VAL A CA 1
ATOM 5089 C C . VAL A 1 646 ? -55.149 12.736 15.800 1.00 49.69 646 VAL A C 1
ATOM 5091 O O . VAL A 1 646 ? -54.277 13.563 16.046 1.00 49.69 646 VAL A O 1
ATOM 5094 N N . VAL A 1 647 ? -55.815 12.096 16.766 1.00 53.56 647 VAL A N 1
ATOM 5095 C CA . VAL A 1 647 ? -55.544 12.269 18.204 1.00 53.56 647 VAL A CA 1
ATOM 5096 C C . VAL A 1 647 ? -54.424 11.309 18.631 1.00 53.56 647 VAL A C 1
ATOM 5098 O O . VAL A 1 647 ? -54.571 10.101 18.420 1.00 53.56 647 VAL A O 1
ATOM 5101 N N . PRO A 1 648 ? -53.324 11.798 19.238 1.00 55.06 648 PRO A N 1
ATOM 5102 C CA . PRO A 1 648 ? -52.265 10.945 19.768 1.00 55.06 648 PRO A CA 1
ATOM 5103 C C . PRO A 1 648 ? -52.794 9.941 20.804 1.00 55.06 648 PRO A C 1
ATOM 5105 O O . PRO A 1 648 ? -53.700 10.269 21.575 1.00 55.06 648 PRO A O 1
ATOM 5108 N N . PRO A 1 649 ? -52.259 8.708 20.855 1.00 57.50 649 PRO A N 1
ATOM 5109 C CA . PRO A 1 649 ? -52.653 7.742 21.873 1.00 57.50 649 PRO A CA 1
ATOM 5110 C C . PRO A 1 649 ? -52.299 8.266 23.270 1.00 57.50 649 PRO A C 1
ATOM 5112 O O . PRO A 1 649 ? -51.188 8.731 23.503 1.00 57.50 649 PRO A O 1
ATOM 5115 N N . SER A 1 650 ? -53.227 8.131 24.219 1.00 54.75 650 SER A N 1
ATOM 5116 C CA . SER A 1 650 ? -53.093 8.651 25.588 1.00 54.75 650 SER A CA 1
ATOM 5117 C C . SER A 1 650 ? -52.167 7.838 26.506 1.00 54.75 650 SER A C 1
ATOM 5119 O O . SER A 1 650 ? -52.003 8.202 27.667 1.00 54.75 650 SER A O 1
ATOM 5121 N N . SER A 1 651 ? -51.583 6.723 26.041 1.00 57.47 651 SER A N 1
ATOM 5122 C CA . SER A 1 651 ? -50.669 5.901 26.851 1.00 57.47 651 SER A CA 1
ATOM 5123 C C . SER A 1 651 ? -49.582 5.199 26.030 1.00 57.47 651 SER A C 1
ATOM 5125 O O . SER A 1 651 ? -49.799 4.819 24.877 1.00 57.47 651 SER A O 1
ATOM 5127 N N . ARG A 1 652 ? -48.438 4.947 26.682 1.00 52.88 652 ARG A N 1
ATOM 5128 C CA . ARG A 1 652 ? -47.215 4.286 26.179 1.00 52.88 652 ARG A CA 1
ATOM 5129 C C . ARG A 1 652 ? -47.386 2.846 25.657 1.00 52.88 652 ARG A C 1
ATOM 5131 O O . ARG A 1 652 ? -46.445 2.230 25.163 1.00 52.88 652 ARG A O 1
ATOM 5138 N N . SER A 1 653 ? -48.573 2.245 25.782 1.00 52.69 653 SER A N 1
ATOM 5139 C CA . SER A 1 653 ? -48.787 0.794 25.611 1.00 52.69 653 SER A CA 1
ATOM 5140 C C . SER A 1 653 ? -48.899 0.297 24.156 1.00 52.69 653 SER A C 1
ATOM 5142 O O . SER A 1 653 ? -49.376 -0.813 23.912 1.00 52.69 653 SER A O 1
ATOM 5144 N N . ASN A 1 654 ? -48.421 1.062 23.169 1.00 66.06 654 ASN A N 1
ATOM 5145 C CA . ASN A 1 654 ? -48.477 0.667 21.762 1.00 66.06 654 ASN A CA 1
ATOM 5146 C C . ASN A 1 654 ? -47.148 0.035 21.297 1.00 66.06 654 ASN A C 1
ATOM 5148 O O . ASN A 1 654 ? -46.106 0.685 21.333 1.00 66.06 654 ASN A O 1
ATOM 5152 N N . LYS A 1 655 ? -47.180 -1.215 20.799 1.00 70.75 655 LYS A N 1
ATOM 5153 C CA . LYS A 1 655 ? -46.022 -1.925 20.202 1.00 70.75 655 LYS A CA 1
ATOM 5154 C C . LYS A 1 655 ? -45.283 -1.089 19.147 1.00 70.75 655 LYS A C 1
ATOM 5156 O O . LYS A 1 655 ? -44.082 -1.254 18.975 1.00 70.75 655 LYS A O 1
ATOM 5161 N N . VAL A 1 656 ? -45.997 -0.189 18.473 1.00 73.25 656 VAL A N 1
ATOM 5162 C CA . VAL A 1 656 ? -45.457 0.738 17.472 1.00 73.25 656 VAL A CA 1
ATOM 5163 C C . VAL A 1 656 ? -44.478 1.747 18.079 1.00 73.25 656 VAL A C 1
ATOM 5165 O O . VAL A 1 656 ? -43.470 2.045 17.457 1.00 73.25 656 VAL A O 1
ATO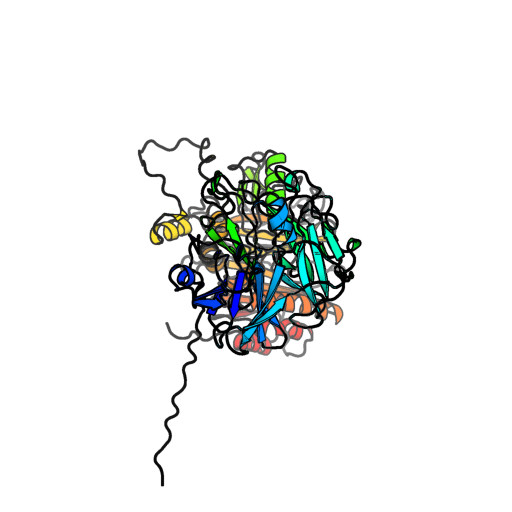M 5168 N N . GLN A 1 657 ? -44.714 2.237 19.301 1.00 76.94 657 GLN A N 1
ATOM 5169 C CA . GLN A 1 657 ? -43.823 3.217 19.937 1.00 76.94 657 GLN A CA 1
ATOM 5170 C C . GLN A 1 657 ? -42.455 2.610 20.270 1.00 76.94 657 GLN A C 1
ATOM 5172 O O . GLN A 1 657 ? -41.433 3.254 20.055 1.00 76.94 657 GLN A O 1
ATOM 5177 N N . ARG A 1 658 ? -42.413 1.331 20.671 1.00 78.31 658 ARG A N 1
ATOM 5178 C CA . ARG A 1 658 ? -41.146 0.619 20.926 1.00 78.31 658 ARG A CA 1
ATOM 5179 C C . ARG A 1 658 ? -40.261 0.483 19.687 1.00 78.31 658 ARG A C 1
ATOM 5181 O O . ARG A 1 658 ? -39.046 0.406 19.815 1.00 78.31 658 ARG A O 1
ATOM 5188 N N . ALA A 1 659 ? -40.840 0.512 18.484 1.00 85.00 659 ALA A N 1
ATOM 5189 C CA . ALA A 1 659 ? -40.063 0.514 17.244 1.00 85.00 659 ALA A CA 1
ATOM 5190 C C . ALA A 1 659 ? -39.150 1.752 17.117 1.00 85.00 659 ALA A C 1
ATOM 5192 O O . ALA A 1 659 ? -38.197 1.725 16.342 1.00 85.00 659 ALA A O 1
ATOM 5193 N N . PHE A 1 660 ? -39.416 2.812 17.891 1.00 87.50 660 PHE A N 1
ATOM 5194 C CA . PHE A 1 660 ? -38.670 4.069 17.881 1.00 87.50 660 PHE A CA 1
ATOM 5195 C C . PHE A 1 660 ? -37.630 4.212 18.998 1.00 87.50 660 PHE A C 1
ATOM 5197 O O . PHE A 1 660 ? -36.872 5.178 18.984 1.00 87.50 660 PHE A O 1
ATOM 5204 N N . GLU A 1 661 ? -37.505 3.237 19.905 1.00 87.38 661 GLU A N 1
ATOM 5205 C CA . GLU A 1 661 ? -36.451 3.207 20.937 1.00 87.38 661 GLU A CA 1
ATOM 5206 C C . GLU A 1 661 ? -35.018 3.390 20.393 1.00 87.38 661 GLU A C 1
ATOM 5208 O O . GLU A 1 661 ? -34.221 4.050 21.060 1.00 87.38 661 GLU A O 1
ATOM 5213 N N . PRO A 1 662 ? -34.643 2.906 19.186 1.00 92.38 662 PRO A N 1
ATOM 5214 C CA . PRO A 1 662 ? -33.310 3.172 18.646 1.00 92.38 662 PRO A CA 1
ATOM 5215 C C . PRO A 1 662 ? -32.971 4.664 18.502 1.00 92.38 662 PRO A C 1
ATOM 5217 O O . PRO A 1 662 ? -31.791 5.011 18.521 1.00 92.38 662 PRO A O 1
ATOM 5220 N N . LEU A 1 663 ? -33.972 5.549 18.392 1.00 90.25 663 LEU A N 1
ATOM 5221 C CA . LEU A 1 663 ? -33.765 6.998 18.293 1.00 90.25 663 LEU A CA 1
ATOM 5222 C C . LEU A 1 663 ? -33.221 7.619 19.583 1.00 90.25 663 LEU A C 1
ATOM 5224 O O . LEU A 1 663 ? -32.647 8.699 19.518 1.00 90.25 663 LEU A O 1
ATOM 5228 N N . LEU A 1 664 ? -33.320 6.933 20.728 1.00 88.75 664 LEU A N 1
ATOM 5229 C CA . LEU A 1 664 ? -32.770 7.394 22.010 1.00 88.75 664 LEU A CA 1
ATOM 5230 C C . LEU A 1 664 ? -31.239 7.552 21.994 1.00 88.75 664 LEU A C 1
ATOM 5232 O O . LEU A 1 664 ? -30.679 8.159 22.896 1.00 88.75 664 LEU A O 1
ATOM 5236 N N . LYS A 1 665 ? -30.560 7.009 20.977 1.00 87.25 665 LYS A N 1
ATOM 5237 C CA . LYS A 1 665 ? -29.102 7.097 20.798 1.00 87.25 665 LYS A CA 1
ATOM 5238 C C . LYS A 1 665 ? -28.641 8.344 20.036 1.00 87.25 665 LYS A C 1
ATOM 5240 O O . LYS A 1 665 ? -27.445 8.502 19.803 1.00 87.25 665 LYS A O 1
ATOM 5245 N N . LEU A 1 666 ? -29.571 9.172 19.562 1.00 91.56 666 LEU A N 1
ATOM 5246 C CA . LEU A 1 666 ? -29.238 10.380 18.811 1.00 91.56 666 LEU A CA 1
ATOM 5247 C C . LEU A 1 666 ? -28.782 11.501 19.747 1.00 91.56 666 LEU A C 1
ATOM 5249 O O . LEU A 1 666 ? -29.096 11.500 20.929 1.00 91.56 666 LEU A O 1
ATOM 5253 N N . ASN A 1 667 ? -28.065 12.478 19.194 1.00 90.94 667 ASN A N 1
ATOM 5254 C CA . ASN A 1 667 ? -27.517 13.600 19.952 1.00 90.94 667 ASN A CA 1
ATOM 5255 C C . ASN A 1 667 ? -27.938 14.928 19.305 1.00 90.94 667 ASN A C 1
ATOM 5257 O O . ASN A 1 667 ? -27.568 15.202 18.162 1.00 90.94 667 ASN A O 1
ATOM 5261 N N . ALA A 1 668 ? -28.690 15.773 20.013 1.00 90.50 668 ALA A N 1
ATOM 5262 C CA . ALA A 1 668 ? -29.175 17.060 19.513 1.00 90.50 668 ALA A CA 1
ATOM 5263 C C . ALA A 1 668 ? -29.224 18.140 20.606 1.00 90.50 668 ALA A C 1
ATOM 5265 O O . ALA A 1 668 ? -29.551 17.852 21.748 1.00 90.50 668 ALA A O 1
ATOM 5266 N N . PHE A 1 669 ? -28.953 19.403 20.267 1.00 85.81 669 PHE A N 1
ATOM 5267 C CA . PHE A 1 669 ? -29.081 20.512 21.231 1.00 85.81 669 PHE A CA 1
ATOM 5268 C C . PHE A 1 669 ? -30.529 20.979 21.427 1.00 85.81 669 PHE A C 1
ATOM 5270 O O . PHE A 1 669 ? -30.922 21.334 22.533 1.00 85.81 669 PHE A O 1
ATOM 5277 N N . GLU A 1 670 ? -31.315 21.008 20.350 1.00 79.06 670 GLU A N 1
ATOM 5278 C CA . GLU A 1 670 ? -32.709 21.471 20.357 1.00 79.06 670 GLU A CA 1
ATOM 5279 C C . GLU A 1 670 ? -33.593 20.499 19.556 1.00 79.06 670 GLU A C 1
ATOM 5281 O O . GLU A 1 670 ? -34.006 20.810 18.434 1.00 79.06 670 GLU A O 1
ATOM 5286 N N . PRO A 1 671 ? -33.849 19.284 20.078 1.00 87.44 671 PRO A N 1
ATOM 5287 C CA . PRO A 1 671 ? -34.733 18.340 19.414 1.00 87.44 671 PRO A CA 1
ATOM 5288 C C . PRO A 1 671 ? -36.196 18.796 19.478 1.00 87.44 671 PRO A C 1
ATOM 5290 O O . PRO A 1 671 ? -36.726 19.133 20.542 1.00 87.44 671 PRO A O 1
ATOM 5293 N N . VAL A 1 672 ? -36.870 18.748 18.332 1.00 83.75 672 VAL A N 1
ATOM 5294 C CA . VAL A 1 672 ? -38.319 18.942 18.211 1.00 83.75 672 VAL A CA 1
ATOM 5295 C C . VAL A 1 672 ? -38.951 17.608 17.857 1.00 83.75 672 VAL A C 1
ATOM 5297 O O . VAL A 1 672 ? -38.571 16.982 16.871 1.00 83.75 672 VAL A O 1
ATOM 5300 N N . ILE A 1 673 ? -39.922 17.180 18.656 1.00 82.56 673 ILE A N 1
ATOM 5301 C CA . ILE A 1 673 ? -40.593 15.892 18.498 1.00 82.56 673 ILE A CA 1
ATOM 5302 C C . ILE A 1 673 ? -42.086 16.147 18.381 1.00 82.56 673 ILE A C 1
ATOM 5304 O O . ILE A 1 673 ? -42.656 16.856 19.209 1.00 82.56 673 ILE A O 1
ATOM 5308 N N . SER A 1 674 ? -42.717 15.604 17.342 1.00 73.62 674 SER A N 1
ATOM 5309 C CA . SER A 1 674 ? -44.158 15.763 17.140 1.00 73.62 674 SER A CA 1
ATOM 5310 C C . SER A 1 674 ? -44.785 14.593 16.373 1.00 73.62 674 SER A C 1
ATOM 5312 O O . SER A 1 674 ? -44.077 13.749 15.819 1.00 73.62 674 SER A O 1
ATOM 5314 N N . GLY A 1 675 ? -46.120 14.513 16.367 1.00 69.38 675 GLY A N 1
ATOM 5315 C CA . GLY A 1 675 ? -46.879 13.481 15.652 1.00 69.38 675 GLY A CA 1
ATOM 5316 C C . GLY A 1 675 ? -47.627 12.488 16.556 1.00 69.38 675 GLY A C 1
ATOM 5317 O O . GLY A 1 675 ? -47.875 12.769 17.727 1.00 69.38 675 GLY A O 1
ATOM 5318 N N . LEU A 1 676 ? -48.025 11.331 16.007 1.00 68.50 676 LEU A N 1
ATOM 5319 C CA . LEU A 1 676 ? -48.850 10.318 16.681 1.00 68.50 676 LEU A CA 1
ATOM 5320 C C . LEU A 1 676 ? -48.032 9.493 17.694 1.00 68.50 676 LEU A C 1
ATOM 5322 O O . LEU A 1 676 ? -47.741 8.314 17.480 1.00 68.50 676 LEU A O 1
ATOM 5326 N N . MET A 1 677 ? -47.693 10.098 18.829 1.00 72.69 677 MET A N 1
ATOM 5327 C CA . MET A 1 677 ? -47.064 9.415 19.958 1.00 72.69 677 MET A CA 1
ATOM 5328 C C . MET A 1 677 ? -47.609 9.913 21.292 1.00 72.69 677 MET A C 1
ATOM 5330 O O . MET A 1 677 ? -48.148 11.012 21.373 1.00 72.69 677 MET A O 1
ATOM 5334 N N . ALA A 1 678 ? -47.481 9.089 22.329 1.00 72.50 678 ALA A N 1
ATOM 5335 C CA . ALA A 1 678 ? -47.861 9.499 23.672 1.00 72.50 678 ALA A CA 1
ATOM 5336 C C . ALA A 1 678 ? -46.903 10.600 24.167 1.00 72.50 678 ALA A C 1
ATOM 5338 O O . ALA A 1 678 ? -45.705 10.559 23.873 1.00 72.50 678 ALA A O 1
ATOM 5339 N N . GLU A 1 679 ? -47.438 11.600 24.871 1.00 75.19 679 GLU A N 1
ATOM 5340 C CA . GLU A 1 679 ? -46.673 12.775 25.319 1.00 75.19 679 GLU A CA 1
ATOM 5341 C C . GLU A 1 679 ? -45.487 12.392 26.216 1.00 75.19 679 GLU A C 1
ATOM 5343 O O . GLU A 1 679 ? -44.417 12.989 26.116 1.00 75.19 679 GLU A O 1
ATOM 5348 N N . ASP A 1 680 ? -45.649 11.354 27.039 1.00 77.56 680 ASP A N 1
ATOM 5349 C CA . ASP A 1 680 ? -44.601 10.811 27.904 1.00 77.56 680 ASP A CA 1
ATOM 5350 C C . ASP A 1 680 ? -43.432 10.219 27.102 1.00 77.56 680 ASP A C 1
ATOM 5352 O O . ASP A 1 680 ? -42.273 10.467 27.425 1.00 77.56 680 ASP A O 1
ATOM 5356 N N . PHE A 1 681 ? -43.720 9.497 26.019 1.00 80.25 681 PHE A N 1
ATOM 5357 C CA . PHE A 1 681 ? -42.701 8.950 25.124 1.00 80.25 681 PHE A CA 1
ATOM 5358 C C . PHE A 1 681 ? -42.009 10.038 24.290 1.00 80.25 681 PHE A C 1
ATOM 5360 O O . PHE A 1 681 ? -40.794 9.991 24.095 1.00 80.25 681 PHE A O 1
ATOM 5367 N N . ALA A 1 682 ? -42.754 11.050 23.831 1.00 81.25 682 ALA A N 1
ATOM 5368 C CA . ALA A 1 682 ? -42.165 12.210 23.161 1.00 81.25 682 ALA A CA 1
ATOM 5369 C C . ALA A 1 682 ? -41.168 12.927 24.078 1.00 81.25 682 ALA A C 1
ATOM 5371 O O . ALA A 1 682 ? -40.061 13.263 23.656 1.00 81.25 682 ALA A O 1
ATOM 5372 N N . GLN A 1 683 ? -41.553 13.132 25.339 1.00 83.00 683 GLN A N 1
ATOM 5373 C CA . GLN A 1 683 ? -40.697 13.754 26.338 1.00 83.00 683 GLN A CA 1
ATOM 5374 C C . GLN A 1 683 ? -39.477 12.878 26.659 1.00 83.00 683 GLN A C 1
ATOM 5376 O O . GLN A 1 683 ? -38.368 13.394 26.699 1.00 83.00 683 GLN A O 1
ATOM 5381 N N . GLU A 1 684 ? -39.644 11.557 26.775 1.00 84.88 684 GLU A N 1
ATOM 5382 C CA . GLU A 1 684 ? -38.537 10.613 26.984 1.00 84.88 684 GLU A CA 1
ATOM 5383 C C . GLU A 1 684 ? -37.497 10.676 25.858 1.00 84.88 684 GLU A C 1
ATOM 5385 O O . GLU A 1 684 ? -36.300 10.770 26.137 1.00 84.88 684 GLU A O 1
ATOM 5390 N N . ILE A 1 685 ? -37.925 10.657 24.589 1.00 84.56 685 ILE A N 1
ATOM 5391 C CA . ILE A 1 685 ? -36.986 10.800 23.470 1.00 84.56 685 ILE A CA 1
ATOM 5392 C C . ILE A 1 685 ? -36.275 12.147 23.568 1.00 84.56 685 ILE A C 1
ATOM 5394 O O . ILE A 1 685 ? -35.053 12.193 23.440 1.00 84.56 685 ILE A O 1
ATOM 5398 N N . LYS A 1 686 ? -37.019 13.227 23.827 1.00 86.75 686 LYS A N 1
ATOM 5399 C CA . LYS A 1 686 ? -36.458 14.573 23.946 1.00 86.75 686 LYS A CA 1
ATOM 5400 C C . LYS A 1 686 ? -35.375 14.625 25.020 1.00 86.75 686 LYS A C 1
ATOM 5402 O O . LYS A 1 686 ? -34.291 15.127 24.744 1.00 86.75 686 LYS A O 1
ATOM 5407 N N . ASP A 1 687 ? -35.642 14.078 26.198 1.00 86.00 687 ASP A N 1
ATOM 5408 C CA . ASP A 1 687 ? -34.725 14.112 27.336 1.00 86.00 687 ASP A CA 1
ATOM 5409 C C . ASP A 1 687 ? -33.465 13.274 27.086 1.00 86.00 687 ASP A C 1
ATOM 5411 O O . ASP A 1 687 ? -32.370 13.711 27.430 1.00 86.00 687 ASP A O 1
ATOM 5415 N N . ASN A 1 688 ? -33.593 12.108 26.440 1.00 87.06 688 ASN A N 1
ATOM 5416 C CA . ASN A 1 688 ? -32.451 11.231 26.155 1.00 87.06 688 ASN A CA 1
ATOM 5417 C C . ASN A 1 688 ? -31.516 11.797 25.085 1.00 87.06 688 ASN A C 1
ATOM 5419 O O . ASN A 1 688 ? -30.302 11.656 25.202 1.00 87.06 688 ASN A O 1
ATOM 5423 N N . ILE A 1 689 ? -32.068 12.425 24.044 1.00 89.19 689 ILE A N 1
ATOM 5424 C CA . ILE A 1 689 ? -31.256 12.911 22.921 1.00 89.19 689 ILE A CA 1
ATOM 5425 C C . ILE A 1 689 ? -30.760 14.345 23.117 1.00 89.19 689 ILE A C 1
ATOM 5427 O O . ILE A 1 689 ? -29.927 14.809 22.336 1.00 89.19 689 ILE A O 1
ATOM 5431 N N . THR A 1 690 ? -31.277 15.071 24.117 1.00 88.88 690 THR A N 1
ATOM 5432 C CA . THR A 1 690 ? -30.855 16.449 24.391 1.00 88.88 690 THR A CA 1
ATOM 5433 C C . THR A 1 690 ? -29.459 16.467 25.006 1.00 88.88 690 THR A C 1
ATOM 5435 O O . THR A 1 690 ? -29.248 16.037 26.137 1.00 88.88 690 THR A O 1
ATOM 5438 N N . VAL A 1 691 ? -28.503 17.042 24.284 1.00 84.25 691 VAL A N 1
ATOM 5439 C CA . VAL A 1 691 ? -27.147 17.287 24.781 1.00 84.25 691 VAL A CA 1
ATOM 5440 C C . VAL A 1 691 ? -27.086 18.683 25.395 1.00 84.25 691 VAL A C 1
ATOM 5442 O O . VAL A 1 691 ? -27.488 19.668 24.772 1.00 84.25 691 VAL A O 1
ATOM 5445 N N . ALA A 1 692 ? -26.557 18.794 26.616 1.00 71.94 692 ALA A N 1
ATOM 5446 C CA . ALA A 1 692 ? -26.324 20.090 27.242 1.00 71.94 692 ALA A CA 1
ATOM 5447 C C . ALA A 1 692 ? -25.327 20.915 26.409 1.00 71.94 692 ALA A C 1
ATOM 5449 O O . ALA A 1 692 ? -24.278 20.413 26.002 1.00 71.94 692 ALA A O 1
ATOM 5450 N N . ARG A 1 693 ? -25.615 22.205 26.187 1.00 61.19 693 ARG A N 1
ATOM 5451 C CA . ARG A 1 693 ? -24.607 23.140 25.667 1.00 61.19 693 ARG A CA 1
ATOM 5452 C C . ARG A 1 693 ? -23.533 23.317 26.740 1.00 61.19 693 ARG A C 1
ATOM 5454 O O . ARG A 1 693 ? -23.717 24.099 27.669 1.00 61.19 693 ARG A O 1
ATOM 5461 N N . THR A 1 694 ? -22.429 22.582 26.653 1.00 47.41 694 THR A N 1
ATOM 5462 C CA . THR A 1 694 ? -21.228 22.913 27.427 1.00 47.41 694 THR A CA 1
ATOM 5463 C C . THR A 1 694 ? -20.735 24.282 26.961 1.00 47.41 694 THR A C 1
ATOM 5465 O O . THR A 1 694 ? -20.671 24.522 25.756 1.00 47.41 694 THR A O 1
ATOM 5468 N N . GLY A 1 695 ? -20.497 25.185 27.916 1.00 40.72 695 GLY A N 1
ATOM 5469 C CA . GLY A 1 695 ? -20.253 26.611 27.693 1.00 40.72 695 GLY A CA 1
ATOM 5470 C C . GLY A 1 695 ? -19.206 26.920 26.620 1.00 40.72 695 GLY A C 1
ATOM 5471 O O . GLY A 1 695 ? -18.229 26.188 26.469 1.00 40.72 695 GLY A O 1
ATOM 5472 N N . ALA A 1 696 ? -19.488 27.999 25.887 1.00 30.86 696 ALA A N 1
ATOM 5473 C CA . ALA A 1 696 ? -18.620 28.640 24.903 1.00 30.86 696 ALA A CA 1
ATOM 5474 C C . ALA A 1 696 ? -17.335 29.205 25.519 1.00 30.86 696 ALA A C 1
ATOM 5476 O O . ALA A 1 696 ? -17.375 29.574 26.718 1.00 30.86 696 ALA A O 1
#

Nearest PDB structures (foldseek):
  5m8e-assembly1_B  TM=9.117E-01  e=2.511E-28  Weissella cibaria
  3akh-assembly1_A  TM=8.971E-01  e=3.483E-28  Streptomyces avermitilis MA-4680 = NBRC 14893
  5m8b-assembly1_B  TM=9.077E-01  e=3.635E-27  Levilactobacillus brevis
  3k1u-assembly1_A  TM=8.980E-01  e=9.188E-27  Clostridium acetobutylicum
  5ezo-assembly1_A  TM=4.683E-01  e=1.062E-06  Plasmodium falciparum 3D7

Sequence (696 aa):
MGPPTLWLGVLAAVCVASTSAFTNPIKTLNGSDPFMIYWDGMYYMTTTSWSNVEITAASTIEGLKTATPQVVYTDTTNPLFAENWWAPEMWRVNDRWYIYFSTSEDLPSWDLILPSLRIWALEGGSGTPLSEPYKLVSEVRPPNYHGGMLDPSIYNVGGRDYFFFSSVNGPESPNGASLWIAEMTSPSDIGPATMISFPEHDWETDPSPVLEGPAGITSPNGTIFMVYSANSCNTQDYTLGALQLEEGADPLLASSWTKLPEPLLTTSVDNGMYGPGHNGFFKSPDGTQDWMIFHANRDSSGRCDEYRQTFVQPLALDRRRQNKRLLESYERHGMRLGEARMSPWGLQRFEEDCEEWVPPLGDWPCEVRGRWLLRNGYQCINHGGKSYCLGHGVPKLTTPSASNLDAFAGGEEIELKWNLEDRAGDAYPAPTATCTSRHRLAALPQEILQQILSYLVPRGSAYQFFYARHNNKPVAIVQQFIPANEHGLRSAHLALAGTSRYWRDVVYSRFYGMNTFAFNIGTTTMEISVESHDFKRFESWVKVLSEEHSGPLGPISQATAKYLKSAMLLFAFPISLGSKEVGQLADVVARAARMLESTTFSKLQIHLQALGRMNKMYDTILVDSLDVDFCETTNVIQVKLRDLKVVPPSSRSNKVQRAFEPLLKLNAFEPVISGLMAEDFAQEIKDNITVARTGA

Radius of gyration: 32.9 Å; Cα contacts (8 Å, |Δi|>4): 1506; chains: 1; bounding box: 101×74×89 Å

Secondary structure (DSSP, 8-state):
-PPPPP-----------------S-SBSSS-SS-EEEEETTEEEEE---BSSEEEEEESSTGGGGTSPPEEEE--SS-GGGSEEEEEEEEEEETTEEEEEEEEE---SSHHHHHHH-EEEEEE--SSSTTSS--EEEEE---TT--S-EEEEEEEEETTEEEEEEEEPSSSS-TTSBEEEEEEBSSSS-B---EEEE---SHHHHSS--BEEEEEEEE-TTS-EEEEEEES-TTSTT-EEEEEEEPTT--TTSGGGEEE-SS-SB--BGGGTBEEEEEEEEEE-TTS--EEEEEEEESSTT--SSTT-EEEEEE---SSHHHHHHHHHHHHHTT--TTSEEEETTEEEEEEGGGTEEE-SSS---TTS------SSS------SS----S-SS----PPPPGGGSHHHHS---------TTSS-SSS----S--------GGGS-HHHHHHHHHHHS--S-EEEEEEEEETTEEEEEEEEEEETTS----S-HHHHHHH-HHHHHHHHHHHHHHSEEEEEEESS--------TTGGGEEEEEEEPPGGG-BTTBT--HHHHTT--EEEEEEEEESS--HHHHHHHHHHHHHHHHHHTT-EESEEEEEEEEEP--TTTTPPP----------TTT---------TT-PPPSSS--HHHHTTGGGGG-EESSEEEEESS-HHHHHHHHHHHB------

Mean predicted aligned error: 19.63 Å

Solvent-accessible surface area (backbone atoms only — not comparable to full-atom values): 38578 Å² total; per-residue (Å²): 138,83,84,86,85,80,82,79,80,78,79,80,77,79,74,76,78,68,83,75,82,61,68,79,64,44,30,70,59,40,9,28,39,23,28,52,46,61,55,96,73,28,37,44,34,25,30,22,65,55,72,39,42,41,46,28,52,23,74,42,75,54,45,43,59,76,35,73,65,40,79,50,47,73,59,91,82,48,63,61,44,60,30,60,25,35,29,35,33,82,44,80,51,97,71,25,30,32,38,30,30,17,22,11,38,81,56,101,42,65,91,56,26,45,56,45,23,37,33,36,28,28,43,40,25,65,74,48,85,79,65,36,78,46,40,83,72,48,67,48,64,33,85,77,61,81,72,12,32,35,32,50,32,74,39,74,59,96,90,41,51,30,41,33,31,15,34,40,60,42,94,93,24,80,60,21,11,15,35,33,38,21,48,49,79,48,94,56,44,45,40,66,60,33,71,52,49,62,36,79,50,69,69,18,37,64,91,31,34,25,29,34,32,49,31,61,48,68,46,96,90,68,50,38,34,42,32,26,18,20,20,38,54,64,32,34,63,8,17,22,37,38,30,36,47,46,89,93,50,57,84,76,41,38,89,30,43,47,73,53,96,60,73,77,42,62,52,34,76,96,75,45,37,18,22,29,28,28,42,26,64,33,50,43,98,84,64,82,41,52,29,38,30,26,15,30,18,74,43,74,82,36,46,80,50,55,63,18,19,18,37,72,48,75,56,74,80,76,68,54,64,59,55,50,52,48,52,59,48,43,50,74,70,69,59,54,81,76,51,55,46,46,51,89,72,23,61,21,28,64,38,78,98,62,79,40,74,38,69,81,57,68,73,69,59,76,79,73,65,69,75,67,79,75,88,55,83,71,77,56,69,75,66,89,93,52,84,52,74,96,76,84,82,78,74,70,81,58,69,47,68,81,85,53,40,56,72,55,40,68,63,56,67,41,72,79,84,70,77,76,82,79,51,82,72,90,80,81,90,74,78,97,70,95,74,94,71,92,71,55,72,90,72,45,58,68,69,60,41,52,52,52,50,62,54,32,43,70,62,61,26,38,38,39,35,38,38,38,75,53,97,90,38,78,33,33,33,43,34,42,38,36,63,67,82,66,77,82,50,79,49,61,43,53,57,47,22,22,50,32,69,68,39,25,52,56,42,40,41,47,40,36,42,44,22,40,39,34,28,48,34,60,88,64,68,53,60,80,41,76,34,49,94,54,50,87,50,40,45,54,40,67,46,80,48,35,74,89,38,63,46,62,60,36,63,62,28,49,81,58,34,45,34,34,22,30,42,34,42,37,36,46,42,61,71,79,64,54,78,65,55,36,50,54,44,23,53,48,41,39,53,44,28,63,36,38,41,80,16,63,21,64,34,31,37,41,36,39,44,64,31,60,75,58,73,100,48,83,44,57,64,64,41,71,34,43,35,56,52,81,43,92,91,68,70,44,76,56,69,55,84,76,64,96,83,68,77,48,50,93,55,82,85,44,76,64,61,63,28,51,56,48,53,43,59,34,38,15,60,52,61,44,71,51,58,66,49,22,71,68,58,48,49,49,43,44,63,57,17,43,45,78,83,75,82,132